Protein 5JIN (pdb70)

Structure (mmCIF, N/CA/C/O backbone):
data_5JIN
#
_entry.id   5JIN
#
_cell.length_a   56.434
_cell.length_b   78.684
_cell.length_c   72.769
_cell.angle_alpha   90.00
_cell.angle_beta   90.69
_cell.angle_gamma   90.00
#
_symmetry.space_group_name_H-M   'P 1 21 1'
#
loop_
_entity.id
_entity.type
_entity.pdbx_description
1 polymer 'Histone-lysine N-methyltransferase EHMT2'
2 polymer 'Histone H3.1 peptide with K9M mutation'
3 non-polymer 'ZINC ION'
4 non-polymer S-ADENOSYLMETHIONINE
5 water water
#
loop_
_atom_site.group_PDB
_atom_site.id
_atom_site.type_symbol
_atom_site.label_atom_id
_atom_site.label_alt_id
_atom_site.label_comp_id
_atom_site.label_asym_id
_atom_site.label_entity_id
_atom_site.label_seq_id
_atom_site.pdbx_PDB_ins_code
_atom_site.Cartn_x
_atom_site.Cartn_y
_atom_site.Cartn_z
_atom_site.occupancy
_atom_site.B_iso_or_equiv
_atom_site.auth_seq_id
_atom_site.auth_comp_id
_atom_site.auth_asym_id
_atom_site.auth_atom_id
_atom_site.pdbx_PDB_model_num
ATOM 1 N N . ILE A 1 1 ? 112.274 -21.896 59.923 1.00 73.72 916 ILE A N 1
ATOM 2 C CA . ILE A 1 1 ? 110.806 -21.589 59.892 1.00 73.36 916 ILE A CA 1
ATOM 3 C C . ILE A 1 1 ? 110.406 -21.085 61.287 1.00 71.62 916 ILE A C 1
ATOM 4 O O . ILE A 1 1 ? 110.454 -21.828 62.254 1.00 65.50 916 ILE A O 1
ATOM 9 N N . ARG A 1 2 ? 109.972 -19.838 61.385 1.00 76.19 917 ARG A N 1
ATOM 10 C CA . ARG A 1 2 ? 109.546 -19.268 62.674 1.00 76.96 917 ARG A CA 1
ATOM 11 C C . ARG A 1 2 ? 108.155 -19.882 63.019 1.00 61.84 917 ARG A C 1
ATOM 12 O O . ARG A 1 2 ? 107.273 -19.970 62.138 1.00 57.43 917 ARG A O 1
ATOM 20 N N . THR A 1 3 ? 107.960 -20.319 64.265 1.00 56.73 918 THR A N 1
ATOM 21 C CA . THR A 1 3 ? 106.627 -20.855 64.697 1.00 58.54 918 THR A CA 1
ATOM 22 C C . THR A 1 3 ? 105.606 -19.667 64.863 1.00 50.33 918 THR A C 1
ATOM 23 O O . THR A 1 3 ? 106.005 -18.539 65.179 1.00 44.43 918 THR A O 1
ATOM 27 N N . GLU A 1 4 ? 104.323 -19.917 64.597 1.00 45.56 919 GLU A N 1
ATOM 28 C CA . GLU A 1 4 ? 103.231 -19.057 65.084 1.00 42.76 919 GLU A CA 1
ATOM 29 C C . GLU A 1 4 ? 102.980 -19.295 66.558 1.00 42.83 919 GLU A C 1
ATOM 30 O O . GLU A 1 4 ? 102.732 -20.412 67.013 1.00 42.88 919 GLU A O 1
ATOM 36 N N . LYS A 1 5 ? 103.071 -18.217 67.310 1.00 39.28 920 LYS A N 1
ATOM 37 C CA . LYS A 1 5 ? 102.889 -18.240 68.762 1.00 41.88 920 LYS A CA 1
ATOM 38 C C . LYS A 1 5 ? 101.655 -17.476 69.152 1.00 36.06 920 LYS A C 1
ATOM 39 O O . LYS A 1 5 ? 101.326 -16.491 68.508 1.00 32.75 920 LYS A O 1
ATOM 45 N N . ILE A 1 6 ? 100.927 -17.999 70.125 1.00 32.17 921 ILE A N 1
ATOM 46 C CA . ILE A 1 6 ? 99.837 -17.296 70.747 1.00 34.33 921 ILE A CA 1
ATOM 47 C C . ILE A 1 6 ? 100.441 -16.386 71.821 1.00 38.53 921 ILE A C 1
ATOM 48 O O . ILE A 1 6 ? 100.877 -16.843 72.872 1.00 37.72 921 ILE A O 1
ATOM 53 N N . ILE A 1 7 ? 100.375 -15.089 71.582 1.00 34.27 922 ILE A N 1
ATOM 54 C CA . ILE A 1 7 ? 101.025 -14.143 72.482 1.00 36.84 922 ILE A CA 1
ATOM 55 C C . ILE A 1 7 ? 100.050 -13.386 73.382 1.00 40.17 922 ILE A C 1
ATOM 56 O O . ILE A 1 7 ? 100.460 -12.802 74.343 1.00 39.05 922 ILE A O 1
ATOM 61 N N . CYS A 1 8 ? 98.755 -13.498 73.156 1.00 37.27 923 CYS A N 1
ATOM 62 C CA . CYS A 1 8 ? 97.810 -13.052 74.155 1.00 37.57 923 CYS A CA 1
ATOM 63 C C . CYS A 1 8 ? 96.554 -13.838 73.993 1.00 33.26 923 CYS A C 1
ATOM 64 O O . CYS A 1 8 ? 96.067 -13.942 72.855 1.00 34.86 923 CYS A O 1
ATOM 67 N N . ARG A 1 9 ? 96.045 -14.418 75.099 1.00 32.93 924 ARG A N 1
ATOM 68 C CA . ARG A 1 9 ? 94.784 -15.181 75.081 1.00 38.30 924 ARG A CA 1
ATOM 69 C C . ARG A 1 9 ? 93.576 -14.331 74.764 1.00 37.46 924 ARG A C 1
ATOM 70 O O . ARG A 1 9 ? 92.579 -14.817 74.233 1.00 32.30 924 ARG A O 1
ATOM 78 N N . ASP A 1 10 ? 93.602 -13.070 75.207 1.00 29.36 925 ASP A N 1
ATOM 79 C CA . ASP A 1 10 ? 92.462 -12.191 75.030 1.00 30.15 925 ASP A CA 1
ATOM 80 C C . ASP A 1 10 ? 92.930 -10.729 75.183 1.00 30.59 925 ASP A C 1
ATOM 81 O O . ASP A 1 10 ? 93.101 -10.247 76.309 1.00 27.00 925 ASP A O 1
ATOM 86 N N . VAL A 1 11 ? 93.058 -10.058 74.059 1.00 27.71 926 VAL A N 1
ATOM 87 C CA . VAL A 1 11 ? 93.473 -8.637 74.111 1.00 32.35 926 VAL A CA 1
ATOM 88 C C . VAL A 1 11 ? 92.414 -7.795 74.797 1.00 29.66 926 VAL A C 1
ATOM 89 O O . VAL A 1 11 ? 92.746 -6.733 75.295 1.00 31.70 926 VAL A O 1
ATOM 93 N N . ALA A 1 12 ? 91.144 -8.257 74.855 1.00 29.25 927 ALA A N 1
ATOM 94 C CA . ALA A 1 12 ? 90.079 -7.484 75.513 1.00 30.11 927 ALA A CA 1
ATOM 95 C C . ALA A 1 12 ? 89.981 -7.695 77.026 1.00 31.42 927 ALA A C 1
ATOM 96 O O . ALA A 1 12 ? 89.091 -7.122 77.657 1.00 27.43 927 ALA A O 1
ATOM 98 N N . ARG A 1 13 ? 90.849 -8.559 77.589 1.00 29.28 928 ARG A N 1
ATOM 99 C CA . ARG A 1 13 ? 90.853 -8.842 79.033 1.00 34.03 928 ARG A CA 1
ATOM 100 C C . ARG A 1 13 ? 89.451 -9.170 79.600 1.00 32.30 928 ARG A C 1
ATOM 101 O O . ARG A 1 13 ? 89.136 -8.798 80.702 1.00 32.48 928 ARG A O 1
ATOM 109 N N . GLY A 1 14 ? 88.627 -9.904 78.860 1.00 30.58 929 GLY A N 1
ATOM 110 C CA . GLY A 1 14 ? 87.300 -10.337 79.335 1.00 28.33 929 GLY A CA 1
ATOM 111 C C . GLY A 1 14 ? 86.187 -9.346 79.124 1.00 28.21 929 GLY A C 1
ATOM 112 O O . GLY A 1 14 ? 85.075 -9.562 79.547 1.00 30.06 929 GLY A O 1
ATOM 113 N N . TYR A 1 15 ? 86.456 -8.223 78.513 1.00 27.06 930 TYR A N 1
ATOM 114 C CA . TYR A 1 15 ? 85.452 -7.219 78.370 1.00 29.69 930 TYR A CA 1
ATOM 115 C C . TYR A 1 15 ? 84.509 -7.486 77.179 1.00 34.88 930 TYR A C 1
ATOM 116 O O . TYR A 1 15 ? 83.502 -6.830 77.088 1.00 33.77 930 TYR A O 1
ATOM 125 N N . GLU A 1 16 ? 84.873 -8.287 76.214 1.00 32.98 931 GLU A N 1
ATOM 126 C CA . GLU A 1 16 ? 83.923 -8.573 75.092 1.00 30.43 931 GLU A CA 1
ATOM 127 C C . GLU A 1 16 ? 83.190 -9.884 75.388 1.00 40.08 931 GLU A C 1
ATOM 128 O O . GLU A 1 16 ? 83.475 -10.557 76.392 1.00 30.20 931 GLU A O 1
ATOM 134 N N . ASN A 1 17 ? 82.189 -10.200 74.563 1.00 37.72 932 ASN A N 1
ATOM 135 C CA . ASN A 1 17 ? 81.383 -11.414 74.742 1.00 36.48 932 ASN A CA 1
ATOM 136 C C . ASN A 1 17 ? 82.209 -12.624 74.511 1.00 39.11 932 ASN A C 1
ATOM 137 O O . ASN A 1 17 ? 81.882 -13.658 75.009 1.00 44.62 932 ASN A O 1
ATOM 142 N N . VAL A 1 18 ? 83.240 -12.486 73.698 1.00 32.37 933 VAL A N 1
ATOM 143 C CA . VAL A 1 18 ? 84.106 -13.550 73.320 1.00 38.41 933 VAL A CA 1
ATOM 144 C C . VAL A 1 18 ? 85.547 -13.118 73.512 1.00 37.88 933 VAL A C 1
ATOM 145 O O . VAL A 1 18 ? 85.829 -11.911 73.436 1.00 30.98 933 VAL A O 1
ATOM 149 N N . PRO A 1 19 ? 86.474 -14.073 73.646 1.00 37.37 934 PRO A N 1
ATOM 150 C CA . PRO A 1 19 ? 87.888 -13.698 73.680 1.00 36.08 934 PRO A CA 1
ATOM 151 C C . PRO A 1 19 ? 88.431 -13.327 72.303 1.00 37.41 934 PRO A C 1
ATOM 152 O O . PRO A 1 19 ? 87.949 -13.816 71.274 1.00 32.98 934 PRO A O 1
ATOM 156 N N . ILE A 1 20 ? 89.399 -12.419 72.282 1.00 31.03 935 ILE A N 1
ATOM 157 C CA . ILE A 1 20 ? 90.086 -12.027 71.073 1.00 32.85 935 ILE A CA 1
ATOM 158 C C . ILE A 1 20 ? 91.577 -12.289 71.199 1.00 30.77 935 ILE A C 1
ATOM 159 O O . ILE A 1 20 ? 92.328 -11.421 71.658 1.00 31.17 935 ILE A O 1
ATOM 164 N N . PRO A 1 21 ? 92.044 -13.506 70.799 1.00 28.98 936 PRO A N 1
ATOM 165 C CA . PRO A 1 21 ? 93.456 -13.804 70.861 1.00 27.46 936 PRO A CA 1
ATOM 166 C C . PRO A 1 21 ? 94.307 -13.086 69.852 1.00 29.14 936 PRO A C 1
ATOM 167 O O . PRO A 1 21 ? 93.803 -12.594 68.799 1.00 32.95 936 PRO A O 1
ATOM 171 N N . CYS A 1 22 ? 95.598 -12.975 70.179 1.00 29.66 937 CYS A N 1
ATOM 172 C CA . CYS A 1 22 ? 96.618 -12.379 69.353 1.00 28.61 937 CYS A CA 1
ATOM 173 C C . CYS A 1 22 ? 97.689 -13.460 69.035 1.00 32.45 937 CYS A C 1
ATOM 174 O O . CYS A 1 22 ? 98.202 -14.124 69.957 1.00 30.86 937 CYS A O 1
ATOM 177 N N . VAL A 1 23 ? 98.035 -13.608 67.756 1.00 30.25 938 VAL A N 1
ATOM 178 C CA . VAL A 1 23 ? 99.130 -14.481 67.335 1.00 32.05 938 VAL A CA 1
ATOM 179 C C . VAL A 1 23 ? 100.104 -13.723 66.481 1.00 32.18 938 VAL A C 1
ATOM 180 O O . VAL A 1 23 ? 99.771 -12.692 65.857 1.00 33.02 938 VAL A O 1
ATOM 184 N N . ASN A 1 24 ? 101.318 -14.262 66.394 1.00 30.14 939 ASN A N 1
ATOM 185 C CA . ASN A 1 24 ? 102.353 -13.725 65.562 1.00 30.43 939 ASN A CA 1
ATOM 186 C C . ASN A 1 24 ? 103.250 -14.879 65.037 1.00 32.42 939 ASN A C 1
ATOM 187 O O . ASN A 1 24 ? 103.939 -15.512 65.801 1.00 30.82 939 ASN A O 1
ATOM 192 N N . GLY A 1 25 ? 103.181 -15.109 63.739 1.00 38.60 940 GLY A N 1
ATOM 193 C CA . GLY A 1 25 ? 104.020 -16.097 63.051 1.00 40.74 940 GLY A CA 1
ATOM 194 C C . GLY A 1 25 ? 105.011 -15.423 62.117 1.00 43.34 940 GLY A C 1
ATOM 195 O O . GLY A 1 25 ? 105.586 -16.082 61.303 1.00 41.78 940 GLY A O 1
ATOM 196 N N . VAL A 1 26 ? 105.232 -14.101 62.244 1.00 41.03 941 VAL A N 1
ATOM 197 C CA . VAL A 1 26 ? 105.951 -13.312 61.220 1.00 39.20 941 VAL A CA 1
ATOM 198 C C . VAL A 1 26 ? 107.226 -12.721 61.801 1.00 43.81 941 VAL A C 1
ATOM 199 O O . VAL A 1 26 ? 108.233 -12.720 61.125 1.00 43.10 941 VAL A O 1
ATOM 203 N N . ASP A 1 27 ? 107.177 -12.194 63.024 1.00 43.54 942 ASP A N 1
ATOM 204 C CA . ASP A 1 27 ? 108.380 -11.547 63.607 1.00 46.44 942 ASP A CA 1
ATOM 205 C C . ASP A 1 27 ? 108.355 -11.667 65.097 1.00 43.06 942 ASP A C 1
ATOM 206 O O . ASP A 1 27 ? 107.529 -12.399 65.635 1.00 37.10 942 ASP A O 1
ATOM 211 N N . GLY A 1 28 ? 109.232 -10.926 65.778 1.00 42.11 943 GLY A N 1
ATOM 212 C CA . GLY A 1 28 ? 109.388 -11.033 67.216 1.00 40.36 943 GLY A CA 1
ATOM 213 C C . GLY A 1 28 ? 108.598 -10.013 68.027 1.00 45.20 943 GLY A C 1
ATOM 214 O O . GLY A 1 28 ? 108.802 -9.916 69.225 1.00 42.34 943 GLY A O 1
ATOM 215 N N . GLU A 1 29 ? 107.672 -9.278 67.401 1.00 44.75 944 GLU A N 1
ATOM 216 C CA . GLU A 1 29 ? 106.941 -8.176 68.095 1.00 44.91 944 GLU A CA 1
ATOM 217 C C . GLU A 1 29 ? 105.962 -8.788 69.063 1.00 47.33 944 GLU A C 1
ATOM 218 O O . GLU A 1 29 ? 105.191 -9.654 68.631 1.00 45.58 944 GLU A O 1
ATOM 224 N N . PRO A 1 30 ? 106.027 -8.430 70.390 1.00 41.92 945 PRO A N 1
ATOM 225 C CA . PRO A 1 30 ? 105.151 -9.015 71.367 1.00 39.76 945 PRO A CA 1
ATOM 226 C C . PRO A 1 30 ? 103.771 -8.286 71.290 1.00 38.17 945 PRO A C 1
ATOM 227 O O . PRO A 1 30 ? 103.568 -7.396 70.426 1.00 39.66 945 PRO A O 1
ATOM 231 N N . CYS A 1 31 ? 102.845 -8.752 72.104 1.00 40.18 946 CYS A N 1
ATOM 232 C CA . CYS A 1 31 ? 101.467 -8.348 72.031 1.00 40.29 946 CYS A CA 1
ATOM 233 C C . CYS A 1 31 ? 101.444 -6.866 72.246 1.00 42.13 946 CYS A C 1
ATOM 234 O O . CYS A 1 31 ? 102.007 -6.410 73.220 1.00 44.87 946 CYS A O 1
ATOM 237 N N . PRO A 1 32 ? 100.813 -6.104 71.351 1.00 39.68 947 PRO A N 1
ATOM 238 C CA . PRO A 1 32 ? 100.861 -4.649 71.506 1.00 45.23 947 PRO A CA 1
ATOM 239 C C . PRO A 1 32 ? 100.207 -4.241 72.815 1.00 46.42 947 PRO A C 1
ATOM 240 O O . PRO A 1 32 ? 99.159 -4.706 73.096 1.00 49.61 947 PRO A O 1
ATOM 244 N N . GLU A 1 33 ? 100.874 -3.426 73.619 1.00 42.46 948 GLU A N 1
ATOM 245 C CA . GLU A 1 33 ? 100.386 -2.995 74.919 1.00 49.13 948 GLU A CA 1
ATOM 246 C C . GLU A 1 33 ? 100.532 -1.472 75.127 1.00 46.29 948 GLU A C 1
ATOM 247 O O . GLU A 1 33 ? 100.463 -1.007 76.235 1.00 48.01 948 GLU A O 1
ATOM 253 N N . ASP A 1 34 ? 100.721 -0.692 74.071 1.00 43.15 949 ASP A N 1
ATOM 254 C CA . ASP A 1 34 ? 100.870 0.758 74.221 1.00 46.77 949 ASP A CA 1
A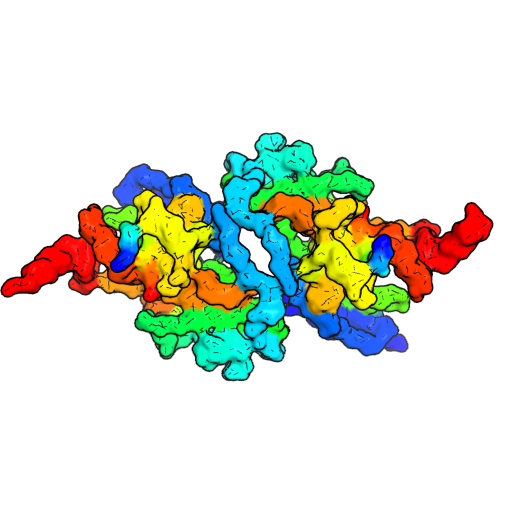TOM 255 C C . ASP A 1 34 ? 99.510 1.505 74.102 1.00 42.16 949 ASP A C 1
ATOM 256 O O . ASP A 1 34 ? 99.410 2.563 73.465 1.00 42.02 949 ASP A O 1
ATOM 261 N N . TYR A 1 35 ? 98.455 0.949 74.684 1.00 35.40 950 TYR A N 1
ATOM 262 C CA . TYR A 1 35 ? 97.104 1.557 74.604 1.00 39.15 950 TYR A CA 1
ATOM 263 C C . TYR A 1 35 ? 96.282 0.847 75.626 1.00 38.60 950 TYR A C 1
ATOM 264 O O . TYR A 1 35 ? 96.661 -0.231 76.051 1.00 33.60 950 TYR A O 1
ATOM 273 N N . LYS A 1 36 ? 95.161 1.453 76.041 1.00 37.89 951 LYS A N 1
ATOM 274 C CA . LYS A 1 36 ? 94.294 0.849 76.992 1.00 37.19 951 LYS A CA 1
ATOM 275 C C . LYS A 1 36 ? 93.112 0.267 76.229 1.00 36.58 951 LYS A C 1
ATOM 276 O O . LYS A 1 36 ? 92.414 0.998 75.536 1.00 31.11 951 LYS A O 1
ATOM 282 N N . TYR A 1 37 ? 92.879 -1.038 76.354 1.00 32.49 952 TYR A N 1
ATOM 283 C CA . TYR A 1 37 ? 91.683 -1.647 75.737 1.00 29.00 952 TYR A CA 1
ATOM 284 C C . TYR A 1 37 ? 90.457 -1.245 76.476 1.00 30.77 952 TYR A C 1
ATOM 285 O O . TYR A 1 37 ? 90.359 -1.446 77.674 1.00 33.92 952 TYR A O 1
ATOM 294 N N . ILE A 1 38 ? 89.478 -0.700 75.778 1.00 29.64 953 ILE A N 1
ATOM 295 C CA . ILE A 1 38 ? 88.180 -0.365 76.361 1.00 28.86 953 ILE A CA 1
ATOM 296 C C . ILE A 1 38 ? 87.106 -0.918 75.434 1.00 32.45 953 ILE A C 1
ATOM 297 O O . ILE A 1 38 ? 87.238 -0.853 74.183 1.00 27.13 953 ILE A O 1
ATOM 302 N N . SER A 1 39 ? 85.984 -1.327 75.971 1.00 30.04 954 SER A N 1
ATOM 303 C CA . SER A 1 39 ? 84.948 -1.874 75.072 1.00 38.26 954 SER A CA 1
ATOM 304 C C . SER A 1 39 ? 83.891 -0.879 74.652 1.00 36.17 954 SER A C 1
ATOM 305 O O . SER A 1 39 ? 83.076 -1.202 73.792 1.00 31.84 954 SER A O 1
ATOM 308 N N . GLU A 1 40 ? 83.869 0.286 75.307 1.00 31.61 955 GLU A N 1
ATOM 309 C CA . GLU A 1 40 ? 82.892 1.386 74.972 1.00 35.84 955 GLU A CA 1
ATOM 310 C C . GLU A 1 40 ? 83.632 2.709 74.958 1.00 33.85 955 GLU A C 1
ATOM 311 O O . GLU A 1 40 ? 84.600 2.855 75.683 1.00 30.81 955 GLU A O 1
ATOM 317 N N . ASN A 1 41 ? 83.180 3.671 74.159 1.00 30.66 956 ASN A N 1
ATOM 318 C CA . ASN A 1 41 ? 83.876 4.942 74.050 1.00 33.47 956 ASN A CA 1
ATOM 319 C C . ASN A 1 41 ? 84.119 5.562 75.423 1.00 30.19 956 ASN A C 1
ATOM 320 O O . ASN A 1 41 ? 83.258 5.491 76.317 1.00 33.16 956 ASN A O 1
ATOM 325 N N . CYS A 1 42 ? 85.216 6.289 75.534 1.00 31.93 957 CYS A N 1
ATOM 326 C CA . CYS A 1 42 ? 85.523 7.002 76.755 1.00 31.85 957 CYS A CA 1
ATOM 327 C C . CYS A 1 42 ? 85.653 8.481 76.448 1.00 31.58 957 CYS A C 1
ATOM 328 O O . CYS A 1 42 ? 85.667 8.857 75.301 1.00 31.95 957 CYS A O 1
ATOM 331 N N . GLU A 1 43 ? 85.744 9.306 77.492 1.00 30.10 958 GLU A N 1
ATOM 332 C CA . GLU A 1 43 ? 85.924 10.751 77.365 1.00 34.79 958 GLU A CA 1
ATOM 333 C C . GLU A 1 43 ? 87.091 11.129 78.218 1.00 32.08 958 GLU A C 1
ATOM 334 O O . GLU A 1 43 ? 87.283 10.562 79.271 1.00 30.04 958 GLU A O 1
ATOM 340 N N . THR A 1 44 ? 87.824 12.140 77.784 1.00 34.04 959 THR A N 1
ATOM 341 C CA . THR A 1 44 ? 88.873 12.749 78.564 1.00 37.68 959 THR A CA 1
ATOM 342 C C . THR A 1 44 ? 88.644 14.258 78.748 1.00 43.57 959 THR A C 1
ATOM 343 O O . THR A 1 44 ? 89.503 14.918 79.248 1.00 40.38 959 THR A O 1
ATOM 347 N N . SER A 1 45 ? 87.546 14.802 78.328 1.00 39.96 960 SER A N 1
ATOM 348 C CA . SER A 1 45 ? 87.168 16.150 78.718 1.00 43.11 960 SER A CA 1
ATOM 349 C C . SER A 1 45 ? 85.675 16.135 78.510 1.00 36.68 960 SER A C 1
ATOM 350 O O . SER A 1 45 ? 85.155 15.262 77.858 1.00 36.82 960 SER A O 1
ATOM 353 N N . THR A 1 46 ? 84.995 17.135 78.988 1.00 37.95 961 THR A N 1
ATOM 354 C CA . THR A 1 46 ? 83.558 17.089 79.037 1.00 40.95 961 THR A CA 1
ATOM 355 C C . THR A 1 46 ? 83.009 17.247 77.600 1.00 39.82 961 THR A C 1
ATOM 356 O O . THR A 1 46 ? 83.312 18.209 76.913 1.00 41.47 961 THR A O 1
ATOM 360 N N . MET A 1 47 ? 82.234 16.281 77.172 1.00 36.49 962 MET A N 1
ATOM 361 C CA . MET A 1 47 ? 81.545 16.280 75.879 1.00 36.04 962 MET A CA 1
ATOM 362 C C . MET A 1 47 ? 80.067 16.698 76.005 1.00 34.90 962 MET A C 1
ATOM 363 O O . MET A 1 47 ? 79.421 17.007 75.009 1.00 32.85 962 MET A O 1
ATOM 368 N N . ASN A 1 48 ? 79.519 16.746 77.210 1.00 30.45 963 ASN A N 1
ATOM 369 C CA . ASN A 1 48 ? 78.112 17.127 77.401 1.00 33.80 963 ASN A CA 1
ATOM 370 C C . ASN A 1 48 ? 77.198 16.460 76.388 1.00 36.20 963 ASN A C 1
ATOM 371 O O . ASN A 1 48 ? 76.344 17.097 75.745 1.00 32.70 963 ASN A O 1
ATOM 376 N N . ILE A 1 49 ? 77.334 15.152 76.268 1.00 31.09 964 ILE A N 1
ATOM 377 C CA . ILE A 1 49 ? 76.407 14.387 75.425 1.00 29.40 964 ILE A CA 1
ATOM 378 C C . ILE A 1 49 ? 75.013 14.461 76.008 1.00 28.48 964 ILE A C 1
ATOM 379 O O . ILE A 1 49 ? 74.816 14.333 77.210 1.00 30.57 964 ILE A O 1
ATOM 384 N N . ASP A 1 50 ? 74.022 14.585 75.159 1.00 29.13 965 ASP A N 1
ATOM 385 C CA . ASP A 1 50 ? 72.624 14.664 75.620 1.00 32.24 965 ASP A CA 1
ATOM 386 C C . ASP A 1 50 ? 72.087 13.286 76.028 1.00 32.88 965 ASP A C 1
ATOM 387 O O . ASP A 1 50 ? 71.810 12.502 75.183 1.00 31.82 965 ASP A O 1
ATOM 392 N N . ARG A 1 51 ? 71.942 13.051 77.318 1.00 31.14 966 ARG A N 1
ATOM 393 C CA . ARG A 1 51 ? 71.487 11.796 77.868 1.00 31.44 966 ARG A CA 1
ATOM 394 C C . ARG A 1 51 ? 70.092 11.912 78.528 1.00 34.01 966 ARG A C 1
ATOM 395 O O . ARG A 1 51 ? 69.667 11.031 79.277 1.00 40.63 966 ARG A O 1
ATOM 403 N N . ASN A 1 52 ? 69.356 12.997 78.261 1.00 30.76 967 ASN A N 1
ATOM 404 C CA . ASN A 1 52 ? 68.022 13.143 78.778 1.00 28.58 967 ASN A CA 1
ATOM 405 C C . ASN A 1 52 ? 67.091 12.130 78.154 1.00 29.77 967 ASN A C 1
ATOM 406 O O . ASN A 1 52 ? 66.814 12.163 76.962 1.00 29.85 967 ASN A O 1
ATOM 411 N N . ILE A 1 53 ? 66.598 11.227 79.005 1.00 30.26 968 ILE A N 1
ATOM 412 C CA . ILE A 1 53 ? 65.779 10.113 78.560 1.00 36.80 968 ILE A CA 1
ATOM 413 C C . ILE A 1 53 ? 64.498 10.603 77.873 1.00 35.01 968 ILE A C 1
ATOM 414 O O . ILE A 1 53 ? 63.970 9.929 76.993 1.00 33.55 968 ILE A O 1
ATOM 419 N N . THR A 1 54 ? 64.020 11.786 78.262 1.00 35.15 969 THR A N 1
ATOM 420 C CA . THR A 1 54 ? 62.773 12.316 77.697 1.00 38.40 969 THR A CA 1
ATOM 421 C C . THR A 1 54 ? 63.029 12.874 76.319 1.00 40.87 969 THR A C 1
ATOM 422 O O . THR A 1 54 ? 62.089 13.146 75.592 1.00 33.19 969 THR A O 1
ATOM 426 N N . HIS A 1 55 ? 64.289 13.047 75.951 1.00 34.88 970 HIS A N 1
ATOM 427 C CA . HIS A 1 55 ? 64.601 13.484 74.548 1.00 35.44 970 HIS A CA 1
ATOM 428 C C . HIS A 1 55 ? 64.654 12.341 73.560 1.00 37.46 970 HIS A C 1
ATOM 429 O O . HIS A 1 55 ? 64.725 12.583 72.387 1.00 38.23 970 HIS A O 1
ATOM 436 N N . LEU A 1 56 ? 64.588 11.098 74.007 1.00 30.25 971 LEU A N 1
ATOM 437 C CA . LEU A 1 56 ? 64.744 9.989 73.057 1.00 32.42 971 LEU A CA 1
ATOM 438 C C . LEU A 1 56 ? 63.483 9.837 72.206 1.00 36.51 971 LEU A C 1
ATOM 439 O O . LEU A 1 56 ? 62.400 9.784 72.739 1.00 38.33 971 LEU A O 1
ATOM 444 N N . GLN A 1 57 ? 63.608 9.744 70.894 1.00 37.08 972 GLN A N 1
ATOM 445 C CA . GLN A 1 57 ? 62.542 9.172 70.091 1.00 37.16 972 GLN A CA 1
ATOM 446 C C . GLN A 1 57 ? 62.538 7.681 70.405 1.00 37.05 972 GLN A C 1
ATOM 447 O O . GLN A 1 57 ? 63.595 7.059 70.561 1.00 34.71 972 GLN A O 1
ATOM 453 N N . HIS A 1 58 ? 61.351 7.084 70.471 1.00 36.42 973 HIS A N 1
ATOM 454 C CA . HIS A 1 58 ? 61.210 5.713 70.950 1.00 38.87 973 HIS A CA 1
ATOM 455 C C . HIS A 1 58 ? 59.964 5.090 70.386 1.00 43.05 973 HIS A C 1
ATOM 456 O O . HIS A 1 58 ? 59.085 5.808 69.864 1.00 45.89 973 HIS A O 1
ATOM 463 N N . CYS A 1 59 ? 59.896 3.775 70.432 1.00 43.90 974 CYS A N 1
ATOM 464 C CA . CYS A 1 59 ? 58.717 3.086 69.870 1.00 44.59 974 CYS A CA 1
ATOM 465 C C . CYS A 1 59 ? 57.703 2.610 70.949 1.00 42.12 974 CYS A C 1
ATOM 466 O O . CYS A 1 59 ? 57.988 2.552 72.171 1.00 37.53 974 CYS A O 1
ATOM 469 N N . THR A 1 60 ? 56.501 2.332 70.457 1.00 43.26 975 THR A N 1
ATOM 470 C CA . THR A 1 60 ? 55.384 1.905 71.269 1.00 46.52 975 THR A CA 1
ATOM 471 C C . THR A 1 60 ? 55.055 0.437 70.971 1.00 47.32 975 THR A C 1
ATOM 472 O O . THR A 1 60 ? 54.072 -0.086 71.441 1.00 53.24 975 THR A O 1
ATOM 476 N N . CYS A 1 61 ? 55.946 -0.236 70.259 1.00 48.65 976 CYS A N 1
ATOM 477 C CA . CYS A 1 61 ? 55.799 -1.648 69.968 1.00 55.05 976 CYS A CA 1
ATOM 478 C C . CYS A 1 61 ? 55.578 -2.480 71.235 1.00 58.87 976 CYS A C 1
ATOM 479 O O . CYS A 1 61 ? 56.314 -2.422 72.263 1.00 54.04 976 CYS A O 1
ATOM 482 N N . VAL A 1 62 ? 54.489 -3.220 71.117 1.00 66.31 977 VAL A N 1
ATOM 483 C CA . VAL A 1 62 ? 54.172 -4.329 71.995 1.00 66.45 977 VAL A CA 1
ATOM 484 C C . VAL A 1 62 ? 54.578 -5.649 71.316 1.00 65.02 977 VAL A C 1
ATOM 485 O O . VAL A 1 62 ? 54.402 -6.675 71.901 1.00 57.76 977 VAL A O 1
ATOM 489 N N . ASP A 1 63 ? 55.005 -5.587 70.052 1.00 68.63 978 ASP A N 1
ATOM 490 C CA . ASP A 1 63 ? 55.759 -6.615 69.255 1.00 73.79 978 ASP A CA 1
ATOM 491 C C . ASP A 1 63 ? 57.234 -6.877 69.627 1.00 59.83 978 ASP A C 1
ATOM 492 O O . ASP A 1 63 ? 57.693 -6.364 70.635 1.00 73.83 978 ASP A O 1
ATOM 497 N N . ASP A 1 64 ? 57.961 -7.638 68.768 1.00 48.44 979 ASP A N 1
ATOM 498 C CA . ASP A 1 64 ? 59.471 -7.776 68.730 1.00 50.34 979 ASP A CA 1
ATOM 499 C C . ASP A 1 64 ? 60.169 -6.697 67.811 1.00 44.01 979 ASP A C 1
ATOM 500 O O . ASP A 1 64 ? 61.328 -6.841 67.405 1.00 43.45 979 ASP A O 1
ATOM 505 N N . CYS A 1 65 ? 59.421 -5.631 67.501 1.00 39.59 980 CYS A N 1
ATOM 506 C CA . CYS A 1 65 ? 59.850 -4.546 66.633 1.00 47.70 980 CYS A CA 1
ATOM 507 C C . CYS A 1 65 ? 60.083 -4.964 65.162 1.00 52.14 980 CYS A C 1
ATOM 508 O O . CYS A 1 65 ? 60.868 -4.347 64.471 1.00 45.08 980 CYS A O 1
ATOM 511 N N . SER A 1 66 ? 59.392 -6.005 64.698 1.00 50.43 981 SER A N 1
ATOM 512 C CA . SER A 1 66 ? 59.501 -6.420 63.293 1.00 55.48 981 SER A CA 1
ATOM 513 C C . SER A 1 66 ? 58.409 -5.840 62.347 1.00 55.60 981 SER A C 1
ATOM 514 O O . SER A 1 66 ? 58.436 -6.135 61.158 1.00 47.74 981 SER A O 1
ATOM 517 N N . SER A 1 67 ? 57.473 -5.019 62.859 1.00 51.83 982 SER A N 1
ATOM 518 C CA . SER A 1 67 ? 56.429 -4.443 62.024 1.00 52.09 982 SER A CA 1
ATOM 519 C C . SER A 1 67 ? 56.835 -3.089 61.493 1.00 61.17 982 SER A C 1
ATOM 520 O O . SER A 1 67 ? 57.687 -2.407 62.072 1.00 56.91 982 SER A O 1
ATOM 523 N N . SER A 1 68 ? 56.217 -2.713 60.378 1.00 52.66 983 SER A N 1
ATOM 524 C CA . SER A 1 68 ? 56.471 -1.441 59.743 1.00 59.38 983 SER A CA 1
ATOM 525 C C . SER A 1 68 ? 56.028 -0.241 60.597 1.00 58.49 983 SER A C 1
ATOM 526 O O . SER A 1 68 ? 56.287 0.908 60.231 1.00 54.19 983 SER A O 1
ATOM 529 N N . ASN A 1 69 ? 55.366 -0.498 61.715 1.00 54.60 984 ASN A N 1
ATOM 530 C CA . ASN A 1 69 ? 54.982 0.582 62.623 1.00 62.07 984 ASN A CA 1
ATOM 531 C C . ASN A 1 69 ? 55.978 0.936 63.711 1.00 61.76 984 ASN A C 1
ATOM 532 O O . ASN A 1 69 ? 55.743 1.887 64.425 1.00 53.83 984 ASN A O 1
ATOM 537 N N . CYS A 1 70 ? 57.081 0.198 63.831 1.00 58.25 985 CYS A N 1
ATOM 538 C CA . CYS A 1 70 ? 58.129 0.556 64.794 1.00 50.36 985 CYS A CA 1
ATOM 539 C C . CYS A 1 70 ? 58.717 1.910 64.431 1.00 46.78 985 CYS A C 1
ATOM 540 O O . CYS A 1 70 ? 59.265 2.073 63.347 1.00 50.23 985 CYS A O 1
ATOM 543 N N . LEU A 1 71 ? 58.541 2.900 65.298 1.00 46.53 986 LEU A N 1
ATOM 544 C CA . LEU A 1 71 ? 59.040 4.261 65.004 1.00 47.94 986 LEU A CA 1
ATOM 545 C C . LEU A 1 71 ? 60.570 4.241 64.849 1.00 49.54 986 LEU A C 1
ATOM 546 O O . LEU A 1 71 ? 61.104 4.906 63.996 1.00 49.57 986 LEU A O 1
ATOM 551 N N . CYS A 1 72 ? 61.266 3.437 65.654 1.00 49.67 987 CYS A N 1
ATOM 552 C CA . CYS A 1 72 ? 62.731 3.419 65.624 1.00 45.78 987 CYS A CA 1
ATOM 553 C C . CYS A 1 72 ? 63.222 2.963 64.244 1.00 43.60 987 CYS A C 1
ATOM 554 O O . CYS A 1 72 ? 64.192 3.555 63.718 1.00 49.27 987 CYS A O 1
ATOM 557 N N . GLY A 1 73 ? 62.564 1.940 63.679 1.00 40.99 988 GLY A N 1
ATOM 558 C CA . GLY A 1 73 ? 62.716 1.534 62.282 1.00 47.43 988 GLY A CA 1
ATOM 559 C C . GLY A 1 73 ? 62.493 2.679 61.295 1.00 50.34 988 GLY A C 1
ATOM 560 O O . GLY A 1 73 ? 63.326 2.900 60.414 1.00 48.29 988 GLY A O 1
ATOM 561 N N . GLN A 1 74 ? 61.400 3.428 61.467 1.00 49.63 989 GLN A N 1
ATOM 562 C CA . GLN A 1 74 ? 61.024 4.519 60.540 1.00 50.84 989 GLN A CA 1
ATOM 563 C C . GLN A 1 74 ? 61.995 5.679 60.525 1.00 50.16 989 GLN A C 1
ATOM 564 O O . GLN A 1 74 ? 62.126 6.360 59.507 1.00 43.01 989 GLN A O 1
ATOM 570 N N . LEU A 1 75 ? 62.675 5.923 61.647 1.00 46.10 990 LEU A N 1
ATOM 571 C CA . LEU A 1 75 ? 63.718 6.943 61.682 1.00 44.01 990 LEU A CA 1
ATOM 572 C C . LEU A 1 75 ? 64.888 6.638 60.739 1.00 41.88 990 LEU A C 1
ATOM 573 O O . LEU A 1 75 ? 65.693 7.538 60.460 1.00 44.36 990 LEU A O 1
ATOM 578 N N . SER A 1 76 ? 64.996 5.387 60.257 1.00 47.66 991 SER A N 1
ATOM 579 C CA . SER A 1 76 ? 65.845 5.028 59.083 1.00 51.65 991 SER A CA 1
ATOM 580 C C . SER A 1 76 ? 65.047 4.487 57.884 1.00 58.07 991 SER A C 1
ATOM 581 O O . SER A 1 76 ? 65.490 3.566 57.178 1.00 62.19 991 SER A O 1
ATOM 584 N N . ILE A 1 77 ? 63.870 5.057 57.667 1.00 62.71 992 ILE A N 1
ATOM 585 C CA . ILE A 1 77 ? 62.846 4.557 56.702 1.00 66.26 992 ILE A CA 1
ATOM 586 C C . ILE A 1 77 ? 62.270 3.198 57.118 1.00 60.22 992 ILE A C 1
ATOM 587 O O . ILE A 1 77 ? 61.046 3.053 57.288 1.00 63.23 992 ILE A O 1
ATOM 592 N N . ARG A 1 78 ? 63.135 2.203 57.273 1.00 53.71 993 ARG A N 1
ATOM 593 C CA . ARG A 1 78 ? 62.719 0.912 57.844 1.00 51.25 993 ARG A CA 1
ATOM 594 C C . ARG A 1 78 ? 63.832 0.364 58.756 1.00 46.60 993 ARG A C 1
ATOM 595 O O . ARG A 1 78 ? 64.953 0.849 58.706 1.00 44.92 993 ARG A O 1
ATOM 603 N N . CYS A 1 79 ? 63.496 -0.642 59.556 1.00 48.42 994 CYS A N 1
ATOM 604 C CA . CYS A 1 79 ? 64.492 -1.428 60.277 1.00 48.59 994 CYS A CA 1
ATOM 605 C C . CYS A 1 79 ? 65.279 -2.198 59.225 1.00 51.28 994 CYS A C 1
ATOM 606 O O . CYS A 1 79 ? 64.733 -2.805 58.296 1.00 45.11 994 CYS A O 1
ATOM 609 N N . TRP A 1 80 ? 66.586 -2.105 59.341 1.00 41.91 995 TRP A N 1
ATOM 610 C CA . TRP A 1 80 ? 67.445 -2.652 58.360 1.00 44.08 995 TRP A CA 1
ATOM 611 C C . TRP A 1 80 ? 67.892 -4.022 58.710 1.00 48.18 995 TRP A C 1
ATOM 612 O O . TRP A 1 80 ? 68.658 -4.590 57.958 1.00 47.39 995 TRP A O 1
ATOM 623 N N . TYR A 1 81 ? 67.455 -4.551 59.858 1.00 43.59 996 TYR A N 1
ATOM 624 C CA . TYR A 1 81 ? 67.957 -5.835 60.300 1.00 42.92 996 TYR A CA 1
ATOM 625 C C . TYR A 1 81 ? 66.908 -6.889 59.972 1.00 47.36 996 TYR A C 1
ATOM 626 O O . TYR A 1 81 ? 65.738 -6.622 60.108 1.00 46.02 996 TYR A O 1
ATOM 635 N N . ASP A 1 82 ? 67.363 -8.047 59.528 1.00 45.41 997 ASP A N 1
ATOM 636 C CA . ASP A 1 82 ? 66.519 -9.213 59.278 1.00 50.36 997 ASP A CA 1
ATOM 637 C C . ASP A 1 82 ? 66.394 -9.975 60.584 1.00 54.27 997 ASP A C 1
ATOM 638 O O . ASP A 1 82 ? 66.960 -9.563 61.598 1.00 45.50 997 ASP A O 1
ATOM 643 N N . LYS A 1 83 ? 65.708 -11.113 60.545 1.00 48.41 998 LYS A N 1
ATOM 644 C CA . LYS A 1 83 ? 65.450 -11.914 61.749 1.00 52.10 998 LYS A CA 1
ATOM 645 C C . LYS A 1 83 ? 66.692 -12.475 62.472 1.00 45.11 998 LYS A C 1
ATOM 646 O O . LYS A 1 83 ? 66.597 -12.774 63.652 1.00 48.24 998 LYS A O 1
ATOM 652 N N . ASP A 1 84 ? 67.834 -12.569 61.782 1.00 46.42 999 ASP A N 1
ATOM 653 C CA . ASP A 1 84 ? 69.099 -13.028 62.365 1.00 49.41 999 ASP A CA 1
ATOM 654 C C . ASP A 1 84 ? 70.076 -11.895 62.740 1.00 45.23 999 ASP A C 1
ATOM 655 O O . ASP A 1 84 ? 71.242 -12.155 63.053 1.00 43.24 999 ASP A O 1
ATOM 660 N N . GLY A 1 85 ? 69.621 -10.655 62.653 1.00 46.88 1000 GLY A N 1
ATOM 661 C CA . GLY A 1 85 ? 70.446 -9.503 63.002 1.00 43.04 1000 GLY A CA 1
ATOM 662 C C . GLY A 1 85 ? 71.357 -9.009 61.906 1.00 43.08 1000 GLY A C 1
ATOM 663 O O . GLY A 1 85 ? 72.279 -8.292 62.192 1.00 41.71 1000 GLY A O 1
ATOM 664 N N . ARG A 1 86 ? 71.094 -9.380 60.637 1.00 39.77 1001 ARG A N 1
ATOM 665 C CA . ARG A 1 86 ? 71.961 -8.993 59.497 1.00 41.35 1001 ARG A CA 1
ATOM 666 C C . ARG A 1 86 ? 71.305 -7.907 58.668 1.00 46.67 1001 ARG A C 1
ATOM 667 O O . ARG A 1 86 ? 70.102 -7.852 58.586 1.00 45.07 1001 ARG A O 1
ATOM 675 N N . LEU A 1 87 ? 72.109 -7.010 58.124 1.00 40.67 1002 LEU A N 1
ATOM 676 C CA . LEU A 1 87 ? 71.578 -5.965 57.318 1.00 46.05 1002 LEU A CA 1
ATOM 677 C C . LEU A 1 87 ? 70.904 -6.630 56.117 1.00 50.57 1002 LEU A C 1
ATOM 678 O O . LEU A 1 87 ? 71.325 -7.703 55.671 1.00 44.42 1002 LEU A O 1
ATOM 683 N N . LEU A 1 88 ? 69.821 -6.025 55.651 1.00 48.76 1003 LEU A N 1
ATOM 684 C CA . LEU A 1 88 ? 69.080 -6.579 54.503 1.00 50.05 1003 LEU A CA 1
ATOM 685 C C . LEU A 1 88 ? 69.986 -6.531 53.286 1.00 50.73 1003 LEU A C 1
ATOM 686 O O . LEU A 1 88 ? 70.846 -5.650 53.184 1.00 47.25 1003 LEU A O 1
ATOM 691 N N . GLN A 1 89 ? 69.773 -7.464 52.364 1.00 58.27 1004 GLN A N 1
ATOM 692 C CA . GLN A 1 89 ? 70.356 -7.412 51.004 1.00 66.04 1004 GLN A CA 1
ATOM 693 C C . GLN A 1 89 ? 70.357 -6.019 50.337 1.00 58.60 1004 GLN A C 1
ATOM 694 O O . GLN A 1 89 ? 71.368 -5.584 49.785 1.00 60.28 1004 GLN A O 1
ATOM 700 N N . GLU A 1 90 ? 69.236 -5.321 50.467 1.00 55.35 1005 GLU A N 1
ATOM 701 C CA . GLU A 1 90 ? 69.000 -4.020 49.849 1.00 60.38 1005 GLU A CA 1
ATOM 702 C C . GLU A 1 90 ? 69.597 -2.836 50.583 1.00 60.58 1005 GLU A C 1
ATOM 703 O O . GLU A 1 90 ? 69.418 -1.683 50.156 1.00 54.02 1005 GLU A O 1
ATOM 709 N N . PHE A 1 91 ? 70.283 -3.086 51.689 1.00 54.60 1006 PHE A N 1
ATOM 710 C CA . PHE A 1 91 ? 70.883 -2.010 52.455 1.00 53.56 1006 PHE A CA 1
ATOM 711 C C . PHE A 1 91 ? 71.852 -1.243 51.592 1.00 45.76 1006 PHE A C 1
ATOM 712 O O . PHE A 1 91 ? 72.735 -1.823 50.963 1.00 55.70 1006 PHE A O 1
ATOM 720 N N . ASN A 1 92 ? 71.727 0.072 51.595 1.00 51.17 1007 ASN A N 1
ATOM 721 C CA . ASN A 1 92 ? 72.649 0.873 50.849 1.00 56.23 1007 ASN A CA 1
ATOM 722 C C . ASN A 1 92 ? 74.072 0.891 51.440 1.00 55.37 1007 ASN A C 1
ATOM 723 O O . ASN A 1 92 ? 74.353 1.652 52.372 1.00 56.86 1007 ASN A O 1
ATOM 728 N N . LYS A 1 93 ? 74.976 0.111 50.833 1.00 55.35 1008 LYS A N 1
ATOM 729 C CA . LYS A 1 93 ? 76.377 -0.023 51.279 1.00 53.00 1008 LYS A CA 1
ATOM 730 C C . LYS A 1 93 ? 77.308 1.085 50.787 1.00 57.84 1008 LYS A C 1
ATOM 731 O O . LYS A 1 93 ? 78.445 1.192 51.265 1.00 61.15 1008 LYS A O 1
ATOM 737 N N . ILE A 1 94 ? 76.826 1.925 49.871 1.00 62.84 1009 ILE A N 1
ATOM 738 C CA . ILE A 1 94 ? 77.601 3.019 49.288 1.00 67.79 1009 ILE A CA 1
ATOM 739 C C . ILE A 1 94 ? 77.456 4.267 50.168 1.00 63.93 1009 ILE A C 1
ATOM 740 O O . ILE A 1 94 ? 78.451 4.900 50.569 1.00 61.93 1009 ILE A O 1
ATOM 745 N N . GLU A 1 95 ? 76.200 4.631 50.436 1.00 71.80 1010 GLU A N 1
ATOM 746 C CA . GLU A 1 95 ? 75.861 5.718 51.369 1.00 69.01 1010 GLU A CA 1
ATOM 747 C C . GLU A 1 95 ? 74.860 5.194 52.407 1.00 61.27 1010 GLU A C 1
ATOM 748 O O . GLU A 1 95 ? 73.644 5.274 52.187 1.00 56.83 1010 GLU A O 1
ATOM 754 N N . PRO A 1 96 ? 75.382 4.590 53.508 1.00 50.64 1011 PRO A N 1
ATOM 755 C CA . PRO A 1 96 ? 74.487 3.977 54.466 1.00 50.15 1011 PRO A CA 1
ATOM 756 C C . PRO A 1 96 ? 73.627 5.015 55.201 1.00 43.52 1011 PRO A C 1
ATOM 757 O O . PRO A 1 96 ? 74.091 6.128 55.454 1.00 46.40 1011 PRO A O 1
ATOM 761 N N . PRO A 1 97 ? 72.385 4.655 55.531 1.00 44.48 1012 PRO A N 1
ATOM 762 C CA . PRO A 1 97 ? 71.582 5.524 56.381 1.00 46.79 1012 PRO A CA 1
ATOM 763 C C . PRO A 1 97 ? 72.044 5.443 57.871 1.00 47.69 1012 PRO A C 1
ATOM 764 O O . PRO A 1 97 ? 72.830 4.569 58.230 1.00 50.79 1012 PRO A O 1
ATOM 768 N N . LEU A 1 98 ? 71.617 6.423 58.665 1.00 47.12 1013 LEU A N 1
ATOM 769 C CA . LEU A 1 98 ? 71.783 6.417 60.097 1.00 42.64 1013 LEU A CA 1
ATOM 770 C C . LEU A 1 98 ? 70.816 5.395 60.636 1.00 43.89 1013 LEU A C 1
ATOM 771 O O . LEU A 1 98 ? 69.617 5.440 60.323 1.00 44.51 1013 LEU A O 1
ATOM 776 N N . ILE A 1 99 ? 71.321 4.500 61.480 1.00 37.29 1014 ILE A N 1
ATOM 777 C CA . ILE A 1 99 ? 70.503 3.494 62.164 1.00 34.35 1014 ILE A CA 1
ATOM 778 C C . ILE A 1 99 ? 70.164 3.972 63.587 1.00 37.21 1014 ILE A C 1
ATOM 779 O O . ILE A 1 99 ? 71.059 4.319 64.385 1.00 35.49 1014 ILE A O 1
ATOM 784 N N . PHE A 1 100 ? 68.867 3.958 63.894 1.00 36.63 1015 PHE A N 1
ATOM 785 C CA . PHE A 1 100 ? 68.339 4.150 65.248 1.00 36.56 1015 PHE A CA 1
ATOM 786 C C . PHE A 1 100 ? 67.885 2.823 65.856 1.00 36.52 1015 PHE A C 1
ATOM 787 O O . PHE A 1 100 ? 66.855 2.307 65.487 1.00 37.80 1015 PHE A O 1
ATOM 795 N N . GLU A 1 101 ? 68.675 2.286 66.792 1.00 33.77 1016 GLU A N 1
ATOM 796 C CA . GLU A 1 101 ? 68.272 1.104 67.523 1.00 33.11 1016 GLU A CA 1
ATOM 797 C C . GLU A 1 101 ? 67.308 1.508 68.663 1.00 33.81 1016 GLU A C 1
ATOM 798 O O . GLU A 1 101 ? 67.154 2.693 69.017 1.00 32.96 1016 GLU A O 1
ATOM 804 N N . CYS A 1 102 ? 66.617 0.508 69.179 1.00 34.68 1017 CYS A N 1
ATOM 805 C CA . CYS A 1 102 ? 65.694 0.668 70.336 1.00 34.67 1017 CYS A CA 1
ATOM 806 C C . CYS A 1 102 ? 66.548 1.003 71.593 1.00 35.92 1017 CYS A C 1
ATOM 807 O O . CYS A 1 102 ? 67.709 0.696 71.650 1.00 33.03 1017 CYS A O 1
ATOM 810 N N . ASN A 1 103 ? 65.918 1.635 72.570 1.00 35.32 1018 ASN A N 1
ATOM 811 C CA . ASN A 1 103 ? 66.620 2.198 73.718 1.00 32.67 1018 ASN A CA 1
ATOM 812 C C . ASN A 1 103 ? 65.751 2.017 74.955 1.00 37.95 1018 ASN A C 1
ATOM 813 O O . ASN A 1 103 ? 64.683 1.345 74.891 1.00 36.76 1018 ASN A O 1
ATOM 818 N N . GLN A 1 104 ? 66.206 2.588 76.074 1.00 38.28 1019 GLN A N 1
ATOM 819 C CA . GLN A 1 104 ? 65.532 2.412 77.358 1.00 38.55 1019 GLN A CA 1
ATOM 820 C C . GLN A 1 104 ? 64.142 3.042 77.403 1.00 37.90 1019 GLN A C 1
ATOM 821 O O . GLN A 1 104 ? 63.391 2.677 78.272 1.00 37.59 1019 GLN A O 1
ATOM 827 N N . ALA A 1 105 ? 63.811 3.968 76.494 1.00 35.20 1020 ALA A N 1
ATOM 828 C CA . ALA A 1 105 ? 62.487 4.585 76.439 1.00 36.58 1020 ALA A CA 1
ATOM 829 C C . ALA A 1 105 ? 61.425 3.813 75.617 1.00 43.95 1020 ALA A C 1
ATOM 830 O O . ALA A 1 105 ? 60.233 4.063 75.777 1.00 40.79 1020 ALA A O 1
ATOM 832 N N . CYS A 1 106 ? 61.865 2.887 74.780 1.00 39.28 1021 CYS A N 1
ATOM 833 C CA . CYS A 1 106 ? 60.992 2.014 74.023 1.00 42.88 1021 CYS A CA 1
ATOM 834 C C . CYS A 1 106 ? 60.212 1.067 74.937 1.00 41.93 1021 CYS A C 1
ATOM 835 O O . CYS A 1 106 ? 60.702 0.667 75.979 1.00 38.91 1021 CYS A O 1
ATOM 838 N N . SER A 1 107 ? 58.973 0.752 74.546 1.00 44.80 1022 SER A N 1
ATOM 839 C CA . SER A 1 107 ? 58.125 -0.188 75.297 1.00 40.97 1022 SER A CA 1
ATOM 840 C C . SER A 1 107 ? 58.546 -1.631 75.067 1.00 41.21 1022 SER A C 1
ATOM 841 O O . SER A 1 107 ? 58.158 -2.528 75.789 1.00 41.56 1022 SER A O 1
ATOM 844 N N . CYS A 1 108 ? 59.356 -1.883 74.056 1.00 44.49 1023 CYS A N 1
ATOM 845 C CA . CYS A 1 108 ? 59.693 -3.289 73.686 1.00 38.50 1023 CYS A CA 1
ATOM 846 C C . CYS A 1 108 ? 60.612 -3.966 74.644 1.00 38.46 1023 CYS A C 1
ATOM 847 O O . CYS A 1 108 ? 61.241 -3.327 75.472 1.00 42.18 1023 CYS A O 1
ATOM 850 N N . TRP A 1 109 ? 60.806 -5.249 74.450 1.00 38.50 1024 TRP A N 1
ATOM 851 C CA . TRP A 1 109 ? 61.751 -6.002 75.230 1.00 42.01 1024 TRP A CA 1
ATOM 852 C C . TRP A 1 109 ? 63.197 -5.843 74.774 1.00 42.72 1024 TRP A C 1
ATOM 853 O O . TRP A 1 109 ? 63.461 -5.570 73.603 1.00 41.73 1024 TRP A O 1
ATOM 864 N N . ARG A 1 110 ? 64.121 -6.096 75.695 1.00 45.75 1025 ARG A N 1
ATOM 865 C CA . ARG A 1 110 ? 65.575 -6.052 75.428 1.00 50.65 1025 ARG A CA 1
ATOM 866 C C . ARG A 1 110 ? 66.024 -6.973 74.293 1.00 51.39 1025 ARG A C 1
ATOM 867 O O . ARG A 1 110 ? 67.035 -6.696 73.652 1.00 54.97 1025 ARG A O 1
ATOM 875 N N . ASN A 1 111 ? 65.282 -8.026 74.007 1.00 53.05 1026 ASN A N 1
ATOM 876 C CA . ASN A 1 111 ? 65.643 -8.903 72.886 1.00 55.76 1026 ASN A CA 1
ATOM 877 C C . ASN A 1 111 ? 64.845 -8.592 71.599 1.00 49.76 1026 ASN A C 1
ATOM 878 O O . ASN A 1 111 ? 64.676 -9.467 70.757 1.00 50.60 1026 ASN A O 1
ATOM 883 N N . CYS A 1 112 ? 64.345 -7.366 71.433 1.00 42.41 1027 CYS A N 1
ATOM 884 C CA . CYS A 1 112 ? 63.672 -7.014 70.218 1.00 43.78 1027 CYS A CA 1
ATOM 885 C C . CYS A 1 112 ? 64.658 -7.109 69.037 1.00 43.57 1027 CYS A C 1
ATOM 886 O O . CYS A 1 112 ? 65.854 -7.241 69.235 1.00 39.06 1027 CYS A O 1
ATOM 889 N N . LYS A 1 113 ? 64.125 -7.073 67.821 1.00 40.99 1028 LYS A N 1
ATOM 890 C CA . LYS A 1 113 ? 64.950 -7.235 66.610 1.00 45.94 1028 LYS A CA 1
ATOM 891 C C . LYS A 1 113 ? 65.752 -6.001 66.233 1.00 40.84 1028 LYS A C 1
ATOM 892 O O . LYS A 1 113 ? 66.540 -6.046 65.294 1.00 36.35 1028 LYS A O 1
ATOM 898 N N . ASN A 1 114 ? 65.532 -4.885 66.918 1.00 40.30 1029 ASN A N 1
ATOM 899 C CA . ASN A 1 114 ? 66.246 -3.677 66.580 1.00 34.91 1029 ASN A CA 1
ATOM 900 C C . ASN A 1 114 ? 67.288 -3.283 67.622 1.00 35.84 1029 ASN A C 1
ATOM 901 O O . ASN A 1 114 ? 67.364 -2.105 67.970 1.00 40.78 1029 ASN A O 1
ATOM 906 N N . ARG A 1 115 ? 68.143 -4.237 68.002 1.00 35.16 1030 ARG A N 1
ATOM 907 C CA . ARG A 1 115 ? 69.193 -4.069 69.029 1.00 38.87 1030 ARG A CA 1
ATOM 908 C C . ARG A 1 115 ? 70.521 -4.814 68.771 1.00 37.74 1030 ARG A C 1
ATOM 909 O O . ARG A 1 115 ? 71.238 -5.206 69.684 1.00 43.25 1030 ARG A O 1
ATOM 917 N N . VAL A 1 116 ? 70.903 -4.899 67.524 1.00 32.50 1031 VAL A N 1
ATOM 918 C CA . VAL A 1 116 ? 72.058 -5.669 67.117 1.00 36.63 1031 VAL A CA 1
ATOM 919 C C . VAL A 1 116 ? 73.398 -5.122 67.635 1.00 34.80 1031 VAL A C 1
ATOM 920 O O . VAL A 1 116 ? 74.134 -5.842 68.276 1.00 36.00 1031 VAL A O 1
ATOM 924 N N . VAL A 1 117 ? 73.688 -3.857 67.366 1.00 32.44 1032 VAL A N 1
ATOM 925 C CA . VAL A 1 117 ? 74.975 -3.316 67.765 1.00 33.52 1032 VAL A CA 1
ATOM 926 C C . VAL A 1 117 ? 75.130 -3.301 69.279 1.00 34.88 1032 VAL A C 1
ATOM 927 O O . VAL A 1 117 ? 76.192 -3.555 69.785 1.00 31.57 1032 VAL A O 1
ATOM 931 N N . GLN A 1 118 ? 74.053 -3.020 69.995 1.00 34.38 1033 GLN A N 1
ATOM 932 C CA . GLN A 1 118 ? 74.140 -2.877 71.454 1.00 40.45 1033 GLN A CA 1
ATOM 933 C C . GLN A 1 118 ? 74.343 -4.224 72.113 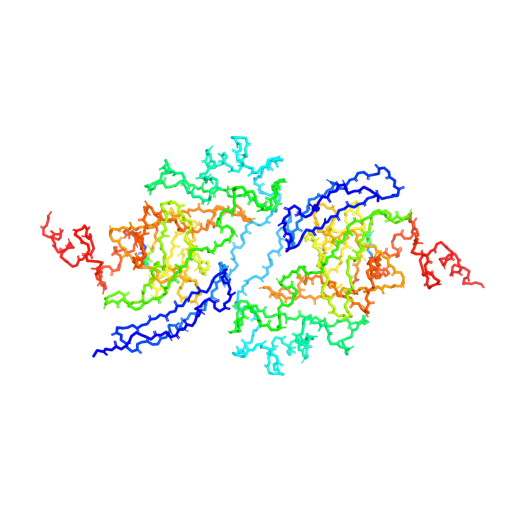1.00 40.87 1033 GLN A C 1
ATOM 934 O O . GLN A 1 118 ? 74.742 -4.261 73.241 1.00 41.78 1033 GLN A O 1
ATOM 940 N N . SER A 1 119 ? 74.138 -5.341 71.399 1.00 36.49 1034 SER A N 1
ATOM 941 C CA . SER A 1 119 ? 74.419 -6.656 71.916 1.00 35.73 1034 SER A CA 1
ATOM 942 C C . SER A 1 119 ? 75.886 -7.074 71.812 1.00 39.95 1034 SER A C 1
ATOM 943 O O . SER A 1 119 ? 76.245 -8.098 72.355 1.00 37.95 1034 SER A O 1
ATOM 946 N N . GLY A 1 120 ? 76.737 -6.285 71.144 1.00 35.31 1035 GLY A N 1
ATOM 947 C CA . GLY A 1 120 ? 78.188 -6.539 71.104 1.00 33.97 1035 GLY A CA 1
ATOM 948 C C . GLY A 1 120 ? 78.708 -7.567 70.115 1.00 30.64 1035 GLY A C 1
ATOM 949 O O . GLY A 1 120 ? 77.981 -8.038 69.274 1.00 30.98 1035 GLY A O 1
ATOM 950 N N . ILE A 1 121 ? 79.958 -7.978 70.277 1.00 29.11 1036 ILE A N 1
ATOM 951 C CA . ILE A 1 121 ? 80.667 -8.762 69.296 1.00 34.00 1036 ILE A CA 1
ATOM 952 C C . ILE A 1 121 ? 80.170 -10.202 69.399 1.00 34.84 1036 ILE A C 1
ATOM 953 O O . ILE A 1 121 ? 80.091 -10.731 70.498 1.00 38.36 1036 ILE A O 1
ATOM 958 N N . LYS A 1 122 ? 79.820 -10.804 68.278 1.00 35.38 1037 LYS A N 1
ATOM 959 C CA . LYS A 1 122 ? 79.473 -12.219 68.250 1.00 38.82 1037 LYS A CA 1
ATOM 960 C C . LYS A 1 122 ? 80.430 -13.041 67.437 1.00 39.95 1037 LYS A C 1
ATOM 961 O O . LYS A 1 122 ? 80.584 -14.210 67.698 1.00 37.77 1037 LYS A O 1
ATOM 967 N N . VAL A 1 123 ? 81.061 -12.460 66.427 1.00 36.17 1038 VAL A N 1
ATOM 968 C CA . VAL A 1 123 ? 81.901 -13.243 65.539 1.00 38.05 1038 VAL A CA 1
ATOM 969 C C . VAL A 1 123 ? 83.234 -13.469 66.205 1.00 35.15 1038 VAL A C 1
ATOM 970 O O . VAL A 1 123 ? 83.676 -12.677 67.036 1.00 31.57 1038 VAL A O 1
ATOM 974 N N . ARG A 1 124 ? 83.865 -14.572 65.869 1.00 34.66 1039 ARG A N 1
ATOM 975 C CA . ARG A 1 124 ? 85.207 -14.863 66.366 1.00 33.22 1039 ARG A CA 1
ATOM 976 C C . ARG A 1 124 ? 86.252 -14.220 65.500 1.00 34.38 1039 ARG A C 1
ATOM 977 O O . ARG A 1 124 ? 86.345 -14.457 64.270 1.00 37.38 1039 ARG A O 1
ATOM 985 N N . LEU A 1 125 ? 87.060 -13.409 66.150 1.00 29.05 1040 LEU A N 1
ATOM 986 C CA . LEU A 1 125 ? 88.146 -12.645 65.532 1.00 31.00 1040 LEU A CA 1
ATOM 987 C C . LEU A 1 125 ? 89.482 -12.984 66.114 1.00 27.80 1040 LEU A C 1
ATOM 988 O O . LEU A 1 125 ? 89.550 -13.465 67.263 1.00 29.90 1040 LEU A O 1
ATOM 993 N N . GLN A 1 126 ? 90.540 -12.562 65.406 1.00 27.89 1041 GLN A N 1
ATOM 994 C CA . GLN A 1 126 ? 91.860 -12.748 65.861 1.00 31.51 1041 GLN A CA 1
ATOM 995 C C . GLN A 1 126 ? 92.720 -11.588 65.432 1.00 27.35 1041 GLN A C 1
ATOM 996 O O . GLN A 1 126 ? 92.748 -11.159 64.293 1.00 32.06 1041 GLN A O 1
ATOM 1002 N N . LEU A 1 127 ? 93.492 -11.092 66.388 1.00 27.21 1042 LEU A N 1
ATOM 1003 C CA . LEU A 1 127 ? 94.512 -10.100 66.078 1.00 28.83 1042 LEU A CA 1
ATOM 1004 C C . LEU A 1 127 ? 95.773 -10.918 65.615 1.00 31.96 1042 LEU A C 1
ATOM 1005 O O . LEU A 1 127 ? 96.216 -11.838 66.335 1.00 30.54 1042 LEU A O 1
ATOM 1010 N N . TYR A 1 128 ? 96.378 -10.545 64.506 1.00 31.85 1043 TYR A N 1
ATOM 1011 C CA . TYR A 1 128 ? 97.560 -11.292 64.032 1.00 30.72 1043 TYR A CA 1
ATOM 1012 C C . TYR A 1 128 ? 98.570 -10.391 63.406 1.00 32.69 1043 TYR A C 1
ATOM 1013 O O . TYR A 1 128 ? 98.246 -9.260 62.968 1.00 32.02 1043 TYR A O 1
ATOM 1022 N N . ARG A 1 129 ? 99.792 -10.876 63.325 1.00 28.98 1044 ARG A N 1
ATOM 1023 C CA . ARG A 1 129 ? 100.815 -10.132 62.665 1.00 32.83 1044 ARG A CA 1
ATOM 1024 C C . ARG A 1 129 ? 100.826 -10.351 61.129 1.00 36.63 1044 ARG A C 1
ATOM 1025 O O . ARG A 1 129 ? 100.972 -11.485 60.639 1.00 38.51 1044 ARG A O 1
ATOM 1033 N N . THR A 1 130 ? 100.621 -9.278 60.380 1.00 34.27 1045 THR A N 1
ATOM 1034 C CA . THR A 1 130 ? 100.595 -9.348 58.914 1.00 35.60 1045 THR A CA 1
ATOM 1035 C C . THR A 1 130 ? 102.015 -9.244 58.384 1.00 37.63 1045 THR A C 1
ATOM 1036 O O . THR A 1 130 ? 102.950 -8.939 59.116 1.00 35.77 1045 THR A O 1
ATOM 1040 N N . ALA A 1 131 ? 102.172 -9.534 57.092 1.00 41.12 1046 ALA A N 1
ATOM 1041 C CA . ALA A 1 131 ? 103.475 -9.470 56.426 1.00 41.51 1046 ALA A CA 1
ATOM 1042 C C . ALA A 1 131 ? 104.017 -8.035 56.298 1.00 43.67 1046 ALA A C 1
ATOM 1043 O O . ALA A 1 131 ? 105.190 -7.772 56.541 1.00 42.60 1046 ALA A O 1
ATOM 1045 N N . LYS A 1 132 ? 103.136 -7.104 55.975 1.00 41.47 1047 LYS A N 1
ATOM 1046 C CA . LYS A 1 132 ? 103.528 -5.748 55.604 1.00 48.48 1047 LYS A CA 1
ATOM 1047 C C . LYS A 1 132 ? 102.719 -4.583 56.196 1.00 48.60 1047 LYS A C 1
ATOM 1048 O O . LYS A 1 132 ? 103.096 -3.413 56.001 1.00 42.14 1047 LYS A O 1
ATOM 1054 N N . MET A 1 133 ? 101.651 -4.870 56.936 1.00 40.55 1048 MET A N 1
ATOM 1055 C CA . MET A 1 133 ? 100.806 -3.813 57.465 1.00 46.00 1048 MET A CA 1
ATOM 1056 C C . MET A 1 133 ? 100.766 -3.867 59.005 1.00 42.60 1048 MET A C 1
ATOM 1057 O O . MET A 1 133 ? 99.757 -3.496 59.586 1.00 40.03 1048 MET A O 1
ATOM 1062 N N . GLY A 1 134 ? 101.840 -4.330 59.650 1.00 39.51 1049 GLY A N 1
ATOM 1063 C CA . GLY A 1 134 ? 101.855 -4.508 61.091 1.00 41.55 1049 GLY A CA 1
ATOM 1064 C C . GLY A 1 134 ? 100.771 -5.472 61.604 1.00 37.76 1049 GLY A C 1
ATOM 1065 O O . GLY A 1 134 ? 100.614 -6.570 61.068 1.00 37.73 1049 GLY A O 1
ATOM 1066 N N . TRP A 1 135 ? 100.023 -5.069 62.631 1.00 32.61 1050 TRP A N 1
ATOM 1067 C CA . TRP A 1 135 ? 98.964 -5.917 63.141 1.00 34.56 1050 TRP A CA 1
ATOM 1068 C C . TRP A 1 135 ? 97.749 -5.762 62.255 1.00 33.25 1050 TRP A C 1
ATOM 1069 O O . TRP A 1 135 ? 97.520 -4.679 61.675 1.00 32.59 1050 TRP A O 1
ATOM 1080 N N . GLY A 1 136 ? 96.938 -6.816 62.200 1.00 28.63 1051 GLY A N 1
ATOM 1081 C CA . GLY A 1 136 ? 95.667 -6.819 61.475 1.00 32.43 1051 GLY A CA 1
ATOM 1082 C C . GLY A 1 136 ? 94.690 -7.676 62.234 1.00 30.85 1051 GLY A C 1
ATOM 1083 O O . GLY A 1 136 ? 95.025 -8.286 63.209 1.00 26.99 1051 GLY A O 1
ATOM 1084 N N . VAL A 1 137 ? 93.463 -7.708 61.759 1.00 34.09 1052 VAL A N 1
ATOM 1085 C CA . VAL A 1 137 ? 92.444 -8.502 62.361 1.00 29.53 1052 VAL A CA 1
ATOM 1086 C C . VAL A 1 137 ? 91.888 -9.415 61.303 1.00 33.50 1052 VAL A C 1
ATOM 1087 O O . VAL A 1 137 ? 91.518 -8.970 60.209 1.00 29.85 1052 VAL A O 1
ATOM 1091 N N . ARG A 1 138 ? 91.683 -10.664 61.660 1.00 33.46 1053 ARG A N 1
ATOM 1092 C CA . ARG A 1 138 ? 91.012 -11.573 60.682 1.00 33.15 1053 ARG A CA 1
ATOM 1093 C C . ARG A 1 138 ? 89.939 -12.376 61.321 1.00 33.85 1053 ARG A C 1
ATOM 1094 O O . ARG A 1 138 ? 89.902 -12.508 62.551 1.00 32.84 1053 ARG A O 1
ATOM 1102 N N . ALA A 1 139 ? 89.120 -12.962 60.458 1.00 41.39 1054 ALA A N 1
ATOM 1103 C CA . ALA A 1 139 ? 88.026 -13.847 60.843 1.00 37.49 1054 ALA A CA 1
ATOM 1104 C C . ALA A 1 139 ? 88.521 -15.276 61.101 1.00 34.28 1054 ALA A C 1
ATOM 1105 O O . ALA A 1 139 ? 89.392 -15.751 60.400 1.00 39.69 1054 ALA A O 1
ATOM 1107 N N . LEU A 1 140 ? 88.005 -15.875 62.158 1.00 32.63 1055 LEU A N 1
ATOM 1108 C CA . LEU A 1 140 ? 88.255 -17.258 62.498 1.00 39.57 1055 LEU A CA 1
ATOM 1109 C C . LEU A 1 140 ? 87.078 -18.140 62.113 1.00 37.15 1055 LEU A C 1
ATOM 1110 O O . LEU A 1 140 ? 86.999 -19.272 62.560 1.00 34.14 1055 LEU A O 1
ATOM 1115 N N . GLN A 1 141 ? 86.136 -17.604 61.340 1.00 38.17 1056 GLN A N 1
ATOM 1116 C CA . GLN A 1 141 ? 84.897 -18.306 60.954 1.00 38.85 1056 GLN A CA 1
ATOM 1117 C C . GLN A 1 141 ? 84.368 -17.585 59.723 1.00 40.07 1056 GLN A C 1
ATOM 1118 O O . GLN A 1 141 ? 84.821 -16.481 59.404 1.00 30.26 1056 GLN A O 1
ATOM 1124 N N . THR A 1 142 ? 83.429 -18.190 59.006 1.00 35.78 1057 THR A N 1
ATOM 1125 C CA . THR A 1 142 ? 82.831 -17.510 57.881 1.00 35.90 1057 THR A CA 1
ATOM 1126 C C . THR A 1 142 ? 81.848 -16.513 58.495 1.00 36.99 1057 THR A C 1
ATOM 1127 O O . THR A 1 142 ? 81.266 -16.753 59.523 1.00 36.28 1057 THR A O 1
ATOM 1131 N N . ILE A 1 143 ? 81.667 -15.396 57.811 1.00 33.24 1058 ILE A N 1
ATOM 1132 C CA . ILE A 1 143 ? 80.809 -14.371 58.278 1.00 37.00 1058 ILE A CA 1
ATOM 1133 C C . ILE A 1 143 ? 79.944 -13.988 57.088 1.00 35.04 1058 ILE A C 1
ATOM 1134 O O . ILE A 1 143 ? 80.464 -13.438 56.141 1.00 38.39 1058 ILE A O 1
ATOM 1139 N N . PRO A 1 144 ? 78.653 -14.255 57.151 1.00 35.49 1059 PRO A N 1
ATOM 1140 C CA . PRO A 1 144 ? 77.805 -13.783 56.045 1.00 39.02 1059 PRO A CA 1
ATOM 1141 C C . PRO A 1 144 ? 77.764 -12.276 55.827 1.00 40.95 1059 PRO A C 1
ATOM 1142 O O . PRO A 1 144 ? 78.016 -11.483 56.739 1.00 35.72 1059 PRO A O 1
ATOM 1146 N N . GLN A 1 145 ? 77.344 -11.875 54.622 1.00 37.07 1060 GLN A N 1
ATOM 1147 C CA . GLN A 1 145 ? 77.130 -10.490 54.349 1.00 36.44 1060 GLN A CA 1
ATOM 1148 C C . GLN A 1 145 ? 76.126 -9.893 55.351 1.00 31.27 1060 GLN A C 1
ATOM 1149 O O . GLN A 1 145 ? 75.190 -10.544 55.769 1.00 35.07 1060 GLN A O 1
ATOM 1155 N N . GLY A 1 146 ? 76.349 -8.641 55.727 1.00 35.27 1061 GLY A N 1
ATOM 1156 C CA . GLY A 1 146 ? 75.472 -7.890 56.631 1.00 36.51 1061 GLY A CA 1
ATOM 1157 C C . GLY A 1 146 ? 75.627 -8.127 58.136 1.00 34.86 1061 GLY A C 1
ATOM 1158 O O . GLY A 1 146 ? 74.830 -7.637 58.908 1.00 37.54 1061 GLY A O 1
ATOM 1159 N N . THR A 1 147 ? 76.624 -8.873 58.550 1.00 33.94 1062 THR A N 1
ATOM 1160 C CA . THR A 1 147 ? 76.782 -9.206 59.961 1.00 32.53 1062 THR A CA 1
ATOM 1161 C C . THR A 1 147 ? 77.550 -8.109 60.683 1.00 28.62 1062 THR A C 1
ATOM 1162 O O . THR A 1 147 ? 78.542 -7.635 60.166 1.00 30.01 1062 THR A O 1
ATOM 1166 N N . PHE A 1 148 ? 77.110 -7.785 61.875 1.00 36.25 1063 PHE A N 1
ATOM 1167 C CA . PHE A 1 148 ? 77.800 -6.883 62.737 1.00 37.89 1063 PHE A CA 1
ATOM 1168 C C . PHE A 1 148 ? 79.098 -7.546 63.201 1.00 32.90 1063 PHE A C 1
ATOM 1169 O O . PHE A 1 148 ? 79.103 -8.684 63.693 1.00 33.91 1063 PHE A O 1
ATOM 1177 N N . ILE A 1 149 ? 80.198 -6.801 63.043 1.00 27.03 1064 ILE A N 1
ATOM 1178 C CA . ILE A 1 149 ? 81.525 -7.287 63.385 1.00 29.43 1064 ILE A CA 1
ATOM 1179 C C . ILE A 1 149 ? 81.979 -6.696 64.735 1.00 31.84 1064 ILE A C 1
ATOM 1180 O O . ILE A 1 149 ? 82.234 -7.426 65.694 1.00 30.62 1064 ILE A O 1
ATOM 1185 N N . CYS A 1 150 ? 82.051 -5.370 64.772 1.00 27.91 1065 CYS A N 1
ATOM 1186 C CA . CYS A 1 150 ? 82.513 -4.670 65.957 1.00 30.11 1065 CYS A CA 1
ATOM 1187 C C . CYS A 1 150 ? 82.353 -3.182 65.774 1.00 30.62 1065 CYS A C 1
ATOM 1188 O O . CYS A 1 150 ? 82.132 -2.706 64.686 1.00 27.84 1065 CYS A O 1
ATOM 1191 N N . GLU A 1 151 ? 82.525 -2.444 66.869 1.00 28.45 1066 GLU A N 1
ATOM 1192 C CA . GLU A 1 151 ? 82.411 -1.002 66.816 1.00 30.48 1066 GLU A CA 1
ATOM 1193 C C . GLU A 1 151 ? 83.809 -0.321 66.828 1.00 29.16 1066 GLU A C 1
ATOM 1194 O O . GLU A 1 151 ? 84.726 -0.835 67.466 1.00 29.44 1066 GLU A O 1
ATOM 1200 N N . TYR A 1 152 ? 83.964 0.817 66.152 1.00 26.97 1067 TYR A N 1
ATOM 1201 C CA . TYR A 1 152 ? 85.185 1.603 66.267 1.00 27.55 1067 TYR A CA 1
ATOM 1202 C C . TYR A 1 152 ? 85.082 2.363 67.559 1.00 30.59 1067 TYR A C 1
ATOM 1203 O O . TYR A 1 152 ? 84.353 3.355 67.631 1.00 36.01 1067 TYR A O 1
ATOM 1212 N N . VAL A 1 153 ? 85.817 1.916 68.563 1.00 28.20 1068 VAL A N 1
ATOM 1213 C CA . VAL A 1 153 ? 85.735 2.472 69.917 1.00 28.94 1068 VAL A CA 1
ATOM 1214 C C . VAL A 1 153 ? 86.998 3.211 70.261 1.00 31.31 1068 VAL A C 1
ATOM 1215 O O . VAL A 1 153 ? 88.101 2.751 69.947 1.00 29.52 1068 VAL A O 1
ATOM 1219 N N . GLY A 1 154 ? 86.850 4.375 70.910 1.00 27.15 1069 GLY A N 1
ATOM 1220 C CA . GLY A 1 154 ? 88.008 5.100 71.359 1.00 27.77 1069 GLY A CA 1
ATOM 1221 C C . GLY A 1 154 ? 87.620 6.273 72.248 1.00 26.17 1069 GLY A C 1
ATOM 1222 O O . GLY A 1 154 ? 86.581 6.268 72.844 1.00 30.60 1069 GLY A O 1
ATOM 1223 N N . GLU A 1 155 ? 88.485 7.264 72.213 1.00 29.03 1070 GLU A N 1
ATOM 1224 C CA . GLU A 1 155 ? 88.417 8.443 73.029 1.00 28.47 1070 GLU A CA 1
ATOM 1225 C C . GLU A 1 155 ? 87.745 9.518 72.235 1.00 28.46 1070 GLU A C 1
ATOM 1226 O O . GLU A 1 155 ? 88.164 9.804 71.147 1.00 31.18 1070 GLU A O 1
ATOM 1232 N N . LEU A 1 156 ? 86.635 10.031 72.735 1.00 30.97 1071 LEU A N 1
ATOM 1233 C CA . LEU A 1 156 ? 85.87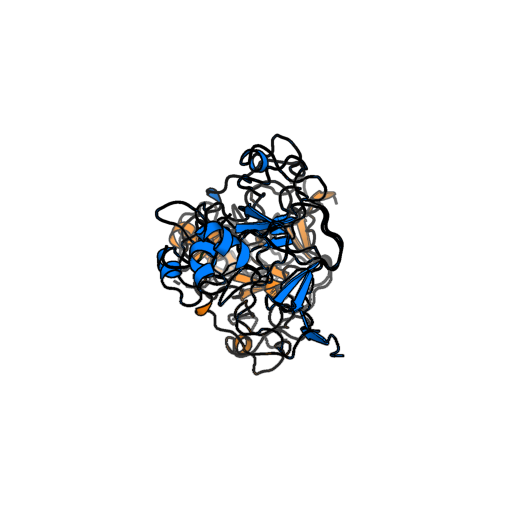6 11.000 71.973 1.00 34.83 1071 LEU A CA 1
ATOM 1234 C C . LEU A 1 156 ? 86.610 12.320 72.128 1.00 33.82 1071 LEU A C 1
ATOM 1235 O O . LEU A 1 156 ? 86.953 12.690 73.245 1.00 37.06 1071 LEU A O 1
ATOM 1240 N N . ILE A 1 157 ? 86.836 13.021 71.021 1.00 36.37 1072 ILE A N 1
ATOM 1241 C CA . ILE A 1 157 ? 87.555 14.337 71.064 1.00 32.50 1072 ILE A CA 1
ATOM 1242 C C . ILE A 1 157 ? 86.965 15.302 70.074 1.00 33.21 1072 ILE A C 1
ATOM 1243 O O . ILE A 1 157 ? 86.301 14.923 69.125 1.00 31.13 1072 ILE A O 1
ATOM 1248 N N . SER A 1 158 ? 87.241 16.590 70.296 1.00 36.61 1073 SER A N 1
ATOM 1249 C CA . SER A 1 158 ? 86.732 17.610 69.342 1.00 37.17 1073 SER A CA 1
ATOM 1250 C C . SER A 1 158 ? 87.608 17.632 68.096 1.00 36.68 1073 SER A C 1
ATOM 1251 O O . SER A 1 158 ? 88.749 17.156 68.113 1.00 41.81 1073 SER A O 1
ATOM 1254 N N . ASP A 1 159 ? 87.063 18.174 67.009 1.00 41.32 1074 ASP A N 1
ATOM 1255 C CA . ASP A 1 159 ? 87.809 18.460 65.758 1.00 40.44 1074 ASP A CA 1
ATOM 1256 C C . ASP A 1 159 ? 89.108 19.192 65.978 1.00 39.44 1074 ASP A C 1
ATOM 1257 O O . ASP A 1 159 ? 90.134 18.790 65.467 1.00 38.07 1074 ASP A O 1
ATOM 1262 N N . ALA A 1 160 ? 89.064 20.255 66.771 1.00 39.44 1075 ALA A N 1
ATOM 1263 C CA . ALA A 1 160 ? 90.228 21.045 67.093 1.00 42.88 1075 ALA A CA 1
ATOM 1264 C C . ALA A 1 160 ? 91.283 20.256 67.827 1.00 43.07 1075 ALA A C 1
ATOM 1265 O O . ALA A 1 160 ? 92.499 20.437 67.566 1.00 39.27 1075 ALA A O 1
ATOM 1267 N N . GLU A 1 161 ? 90.880 19.423 68.787 1.00 42.55 1076 GLU A N 1
ATOM 1268 C CA . GLU A 1 161 ? 91.867 18.570 69.486 1.00 38.77 1076 GLU A CA 1
ATOM 1269 C C . GLU A 1 161 ? 92.464 17.514 68.520 1.00 39.61 1076 GLU A C 1
ATOM 1270 O O . GLU A 1 161 ? 93.667 17.283 68.527 1.00 35.31 1076 GLU A O 1
ATOM 1276 N N . ALA A 1 162 ? 91.636 16.959 67.626 1.00 36.66 1077 ALA A N 1
ATOM 1277 C CA . ALA A 1 162 ? 92.122 16.015 66.629 1.00 37.80 1077 ALA A CA 1
ATOM 1278 C C . ALA A 1 162 ? 93.185 16.622 65.705 1.00 45.02 1077 ALA A C 1
ATOM 1279 O O . ALA A 1 162 ? 94.142 15.945 65.318 1.00 40.20 1077 ALA A O 1
ATOM 1281 N N . ASP A 1 163 ? 93.003 17.906 65.349 1.00 41.12 1078 ASP A N 1
ATOM 1282 C CA . ASP A 1 163 ? 94.004 18.667 64.594 1.00 40.05 1078 ASP A CA 1
ATOM 1283 C C . ASP A 1 163 ? 95.360 18.810 65.205 1.00 43.11 1078 ASP A C 1
ATOM 1284 O O . ASP A 1 163 ? 96.307 18.960 64.459 1.00 48.20 1078 ASP A O 1
ATOM 1289 N N . VAL A 1 164 ? 95.495 18.691 66.508 1.00 42.44 1079 VAL A N 1
ATOM 1290 C CA . VAL A 1 164 ? 96.806 18.758 67.128 1.00 48.89 1079 VAL A CA 1
ATOM 1291 C C . VAL A 1 164 ? 97.283 17.463 67.737 1.00 47.83 1079 VAL A C 1
ATOM 1292 O O . VAL A 1 164 ? 98.322 17.430 68.359 1.00 48.48 1079 VAL A O 1
ATOM 1296 N N . ARG A 1 165 ? 96.578 16.362 67.502 1.00 49.57 1080 ARG A N 1
ATOM 1297 C CA . ARG A 1 165 ? 97.091 15.077 67.973 1.00 44.40 1080 ARG A CA 1
ATOM 1298 C C . ARG A 1 165 ? 98.352 14.673 67.177 1.00 45.27 1080 ARG A C 1
ATOM 1299 O O . ARG A 1 165 ? 98.358 14.726 65.957 1.00 45.63 1080 ARG A O 1
ATOM 1307 N N . GLU A 1 166 ? 99.404 14.265 67.878 1.00 45.51 1081 GLU A N 1
ATOM 1308 C CA . GLU A 1 166 ? 100.677 13.904 67.220 1.00 57.77 1081 GLU A CA 1
ATOM 1309 C C . GLU A 1 166 ? 100.506 12.681 66.303 1.00 54.05 1081 GLU A C 1
ATOM 1310 O O . GLU A 1 166 ? 100.796 12.736 65.099 1.00 51.75 1081 GLU A O 1
ATOM 1316 N N . ASP A 1 167 ? 99.993 11.602 66.881 1.00 41.44 1082 ASP A N 1
ATOM 1317 C CA . ASP A 1 167 ? 99.789 10.358 66.138 1.00 41.64 1082 ASP A CA 1
ATOM 1318 C C . ASP A 1 167 ? 98.397 10.412 65.543 1.00 41.20 1082 ASP A C 1
ATOM 1319 O O . ASP A 1 167 ? 97.422 10.476 66.280 1.00 44.72 1082 ASP A O 1
ATOM 1324 N N . ASP A 1 168 ? 98.299 10.427 64.222 1.00 38.45 1083 ASP A N 1
ATOM 1325 C CA . ASP A 1 168 ? 97.004 10.472 63.509 1.00 36.56 1083 ASP A CA 1
ATOM 1326 C C . ASP A 1 168 ? 96.724 9.194 62.721 1.00 38.44 1083 ASP A C 1
ATOM 1327 O O . ASP A 1 168 ? 96.144 9.209 61.601 1.00 44.53 1083 ASP A O 1
ATOM 1332 N N . SER A 1 169 ? 97.114 8.077 63.305 1.00 37.86 1084 SER A N 1
ATOM 1333 C CA . SER A 1 169 ? 96.883 6.793 62.680 1.00 41.42 1084 SER A CA 1
ATOM 1334 C C . SER A 1 169 ? 95.542 6.191 63.050 1.00 39.48 1084 SER A C 1
ATOM 1335 O O . SER A 1 169 ? 95.090 5.240 62.386 1.00 38.99 1084 SER A O 1
ATOM 1338 N N . TYR A 1 170 ? 94.902 6.729 64.080 1.00 35.33 1085 TYR A N 1
ATOM 1339 C CA . TYR A 1 170 ? 93.726 6.081 64.659 1.00 32.46 1085 TYR A CA 1
ATOM 1340 C C . TYR A 1 170 ? 92.562 7.056 64.855 1.00 35.48 1085 TYR A C 1
ATOM 1341 O O . TYR A 1 170 ? 91.719 6.839 65.715 1.00 32.61 1085 TYR A O 1
ATOM 1350 N N . LEU A 1 171 ? 92.479 8.113 64.051 1.00 34.53 1086 LEU A N 1
ATOM 1351 C CA . LEU A 1 171 ? 91.467 9.138 64.209 1.00 31.84 1086 LEU A CA 1
ATOM 1352 C C . LEU A 1 171 ? 90.337 8.818 63.247 1.00 33.61 1086 LEU A C 1
ATOM 1353 O O . LEU A 1 171 ? 90.604 8.623 62.096 1.00 33.05 1086 LEU A O 1
ATOM 1358 N N . PHE A 1 172 ? 89.078 8.799 63.743 1.00 28.07 1087 PHE A N 1
ATOM 1359 C CA . PHE A 1 172 ? 87.912 8.507 62.928 1.00 31.03 1087 PHE A CA 1
ATOM 1360 C C . PHE A 1 172 ? 86.890 9.641 63.100 1.00 30.77 1087 PHE A C 1
ATOM 1361 O O . PHE A 1 172 ? 86.356 9.861 64.204 1.00 31.50 1087 PHE A O 1
ATOM 1369 N N . ASP A 1 173 ? 86.620 10.370 62.031 1.00 30.22 1088 ASP A N 1
ATOM 1370 C CA . ASP A 1 173 ? 85.700 11.533 62.099 1.00 34.43 1088 ASP A CA 1
ATOM 1371 C C . ASP A 1 173 ? 84.313 11.021 62.141 1.00 32.82 1088 ASP A C 1
ATOM 1372 O O . ASP A 1 173 ? 83.913 10.218 61.312 1.00 36.07 1088 ASP A O 1
ATOM 1377 N N . LEU A 1 174 ? 83.529 11.538 63.071 1.00 30.09 1089 LEU A N 1
ATOM 1378 C CA . LEU A 1 174 ? 82.095 11.185 63.180 1.00 30.46 1089 LEU A CA 1
ATOM 1379 C C . LEU A 1 174 ? 81.228 11.884 62.138 1.00 36.51 1089 LEU A C 1
ATOM 1380 O O . LEU A 1 174 ? 80.155 11.380 61.776 1.00 40.30 1089 LEU A O 1
ATOM 1385 N N . ASP A 1 175 ? 81.724 12.964 61.567 1.00 40.36 1090 ASP A N 1
ATOM 1386 C CA . ASP A 1 175 ? 80.902 13.751 60.644 1.00 46.17 1090 ASP A CA 1
ATOM 1387 C C . ASP A 1 175 ? 81.868 14.444 59.679 1.00 46.24 1090 ASP A C 1
ATOM 1388 O O . ASP A 1 175 ? 82.882 15.021 60.092 1.00 50.19 1090 ASP A O 1
ATOM 1393 N N . ASN A 1 176 ? 81.517 14.402 58.404 1.00 48.08 1091 ASN A N 1
ATOM 1394 C CA . ASN A 1 176 ? 82.317 15.005 57.355 1.00 53.55 1091 ASN A CA 1
ATOM 1395 C C . ASN A 1 176 ? 82.096 16.506 57.128 1.00 58.69 1091 ASN A C 1
ATOM 1396 O O . ASN A 1 176 ? 82.749 17.081 56.264 1.00 56.03 1091 ASN A O 1
ATOM 1401 N N . LYS A 1 177 ? 81.232 17.141 57.919 1.00 50.86 1092 LYS A N 1
ATOM 1402 C CA . LYS A 1 177 ? 80.872 18.548 57.701 1.00 61.49 1092 LYS A CA 1
ATOM 1403 C C . LYS A 1 177 ? 81.681 19.564 58.514 1.00 58.94 1092 LYS A C 1
ATOM 1404 O O . LYS A 1 177 ? 82.596 19.215 59.266 1.00 55.62 1092 LYS A O 1
ATOM 1410 N N . ASP A 1 178 ? 81.403 20.834 58.258 1.00 61.24 1093 ASP A N 1
ATOM 1411 C CA . ASP A 1 178 ? 82.106 21.938 58.905 1.00 69.15 1093 ASP A CA 1
ATOM 1412 C C . ASP A 1 178 ? 81.565 22.074 60.287 1.00 57.50 1093 ASP A C 1
ATOM 1413 O O . ASP A 1 178 ? 80.455 21.652 60.555 1.00 58.64 1093 ASP A O 1
ATOM 1418 N N . GLY A 1 179 ? 82.335 22.737 61.133 1.00 62.93 1094 GLY A N 1
ATOM 1419 C CA . GLY A 1 179 ? 81.823 23.280 62.389 1.00 68.10 1094 GLY A CA 1
ATOM 1420 C C . GLY A 1 179 ? 82.022 22.360 63.579 1.00 63.47 1094 GLY A C 1
ATOM 1421 O O . GLY A 1 179 ? 83.129 21.846 63.786 1.00 61.39 1094 GLY A O 1
ATOM 1422 N N . GLU A 1 180 ? 80.965 22.189 64.378 1.00 68.36 1095 GLU A N 1
ATOM 1423 C CA . GLU A 1 180 ? 81.102 21.527 65.696 1.00 65.75 1095 GLU A CA 1
ATOM 1424 C C . GLU A 1 180 ? 81.010 20.031 65.433 1.00 50.67 1095 GLU A C 1
ATOM 1425 O O . GLU A 1 180 ? 79.922 19.467 65.365 1.00 48.24 1095 GLU A O 1
ATOM 1431 N N . VAL A 1 181 ? 82.180 19.436 65.214 1.00 49.65 1096 VAL A N 1
ATOM 1432 C CA . VAL A 1 181 ? 82.293 18.042 64.755 1.00 48.45 1096 VAL A CA 1
ATOM 1433 C C . VAL A 1 181 ? 83.265 17.324 65.650 1.00 42.10 1096 VAL A C 1
ATOM 1434 O O . VAL A 1 181 ? 84.181 17.942 66.228 1.00 42.97 1096 VAL A O 1
ATOM 1438 N N . TYR A 1 182 ? 83.035 16.017 65.829 1.00 41.19 1097 TYR A N 1
ATOM 1439 C CA . TYR A 1 182 ? 83.829 15.261 66.774 1.00 35.73 1097 TYR A CA 1
ATOM 1440 C C . TYR A 1 182 ? 84.495 14.018 66.106 1.00 32.71 1097 TYR A C 1
ATOM 1441 O O . TYR A 1 182 ? 84.153 13.638 64.982 1.00 29.06 1097 TYR A O 1
ATOM 1450 N N A CYS A 1 183 ? 85.432 13.414 66.839 0.50 29.96 1098 CYS A N 1
ATOM 1451 N N B CYS A 1 183 ? 85.453 13.424 66.821 0.50 32.60 1098 CYS A N 1
ATOM 1452 C CA A CYS A 1 183 ? 86.267 12.370 66.322 0.50 27.30 1098 CYS A CA 1
ATOM 1453 C CA B CYS A 1 183 ? 86.221 12.311 66.302 0.50 31.31 1098 CYS A CA 1
ATOM 1454 C C A CYS A 1 183 ? 86.434 11.341 67.401 0.50 29.21 1098 CYS A C 1
ATOM 1455 C C B CYS A 1 183 ? 86.409 11.327 67.402 0.50 31.50 1098 CYS A C 1
ATOM 1456 O O A CYS A 1 183 ? 86.427 11.686 68.597 0.50 32.48 1098 CYS A O 1
ATOM 1457 O O B CYS A 1 183 ? 86.424 11.686 68.594 0.50 34.65 1098 CYS A O 1
ATOM 1462 N N . ILE A 1 184 ? 86.685 10.111 66.993 1.00 27.45 1099 ILE A N 1
ATOM 1463 C CA . ILE A 1 184 ? 87.154 9.067 67.899 1.00 27.26 1099 ILE A CA 1
ATOM 1464 C C . ILE A 1 184 ? 88.638 8.878 67.677 1.00 26.75 1099 ILE A C 1
ATOM 1465 O O . ILE A 1 184 ? 89.054 8.556 66.604 1.00 29.77 1099 ILE A O 1
ATOM 1470 N N . ASP A 1 185 ? 89.440 9.014 68.705 1.00 26.06 1100 ASP A N 1
ATOM 1471 C CA . ASP A 1 185 ? 90.812 8.696 68.598 1.00 30.78 1100 ASP A CA 1
ATOM 1472 C C . ASP A 1 185 ? 91.064 7.397 69.359 1.00 30.82 1100 ASP A C 1
ATOM 1473 O O . ASP A 1 185 ? 90.912 7.353 70.578 1.00 28.80 1100 ASP A O 1
ATOM 1478 N N . ALA A 1 186 ? 91.500 6.367 68.631 1.00 32.93 1101 ALA A N 1
ATOM 1479 C CA . ALA A 1 186 ? 91.818 5.081 69.248 1.00 29.84 1101 ALA A CA 1
ATOM 1480 C C . ALA A 1 186 ? 93.306 4.883 69.557 1.00 31.95 1101 ALA A C 1
ATOM 1481 O O . ALA A 1 186 ? 93.732 3.768 69.910 1.00 32.25 1101 ALA A O 1
ATOM 1483 N N . ARG A 1 187 ? 94.109 5.944 69.512 1.00 28.81 1102 ARG A N 1
ATOM 1484 C CA . ARG A 1 187 ? 95.500 5.835 69.806 1.00 29.77 1102 ARG A CA 1
ATOM 1485 C C . ARG A 1 187 ? 95.761 5.367 71.207 1.00 31.83 1102 ARG A C 1
ATOM 1486 O O . ARG A 1 187 ? 96.506 4.377 71.424 1.00 33.73 1102 ARG A O 1
ATOM 1494 N N . TYR A 1 188 ? 95.203 6.049 72.182 1.00 34.86 1103 TYR A N 1
ATOM 1495 C CA . TYR A 1 188 ? 95.505 5.741 73.593 1.00 32.06 1103 TYR A CA 1
ATOM 1496 C C . TYR A 1 188 ? 94.514 4.830 74.227 1.00 31.47 1103 TYR A C 1
ATOM 1497 O O . TYR A 1 188 ? 94.843 4.106 75.175 1.00 30.89 1103 TYR A O 1
ATOM 1506 N N . TYR A 1 189 ? 93.284 4.841 73.739 1.00 29.06 1104 TYR A N 1
ATOM 1507 C CA . TYR A 1 189 ? 92.200 4.072 74.348 1.00 26.89 1104 TYR A CA 1
ATOM 1508 C C . TYR A 1 189 ? 91.451 3.538 73.139 1.00 30.99 1104 TYR A C 1
ATOM 1509 O O . TYR A 1 189 ? 91.082 4.323 72.275 1.00 28.95 1104 TYR A O 1
ATOM 1518 N N . GLY A 1 190 ? 91.284 2.220 73.014 1.00 28.43 1105 GLY A N 1
ATOM 1519 C CA . GLY A 1 190 ? 90.516 1.690 71.842 1.00 28.63 1105 GLY A CA 1
ATOM 1520 C C . GLY A 1 190 ? 90.166 0.216 72.070 1.00 25.29 1105 GLY A C 1
ATOM 1521 O O . GLY A 1 190 ? 90.518 -0.326 73.093 1.00 24.28 1105 GLY A O 1
ATOM 1522 N N . ASN A 1 191 ? 89.441 -0.357 71.139 1.00 27.17 1106 ASN A N 1
ATOM 1523 C CA . ASN A 1 191 ? 89.123 -1.796 71.115 1.00 28.49 1106 ASN A CA 1
ATOM 1524 C C . ASN A 1 191 ? 89.787 -2.480 69.940 1.00 30.15 1106 ASN A C 1
ATOM 1525 O O . ASN A 1 191 ? 90.694 -1.959 69.333 1.00 27.59 1106 ASN A O 1
ATOM 1530 N N . ILE A 1 192 ? 89.339 -3.683 69.631 1.00 26.40 1107 ILE A N 1
ATOM 1531 C CA . ILE A 1 192 ? 89.906 -4.452 68.528 1.00 28.59 1107 ILE A CA 1
ATOM 1532 C C . ILE A 1 192 ? 89.911 -3.733 67.190 1.00 26.44 1107 ILE A C 1
ATOM 1533 O O . ILE A 1 192 ? 90.812 -3.981 66.380 1.00 26.55 1107 ILE A O 1
ATOM 1538 N N A SER A 1 193 ? 88.967 -2.824 66.978 0.5 27.16 1108 SER A N 1
ATOM 1539 N N C SER A 1 193 ? 88.978 -2.809 66.986 0.50 27.79 1108 SER A N 1
ATOM 1540 C CA A SER A 1 193 ? 88.839 -2.091 65.712 0.5 27.51 1108 SER A CA 1
ATOM 1541 C CA C SER A 1 193 ? 88.859 -2.073 65.704 0.50 28.77 1108 SER A CA 1
ATOM 1542 C C A SER A 1 193 ? 90.017 -1.194 65.385 0.5 26.63 1108 SER A C 1
ATOM 1543 C C C SER A 1 193 ? 90.025 -1.193 65.382 0.50 26.67 1108 SER A C 1
ATOM 1544 O O A SER A 1 193 ? 90.304 -0.951 64.227 0.5 26.81 1108 SER A O 1
ATOM 1545 O O C SER A 1 193 ? 90.319 -0.953 64.236 0.50 26.72 1108 SER A O 1
ATOM 1550 N N . ARG A 1 194 ? 90.765 -0.762 66.396 1.00 26.41 1109 ARG A N 1
ATOM 1551 C CA . ARG A 1 194 ? 91.945 0.024 66.150 1.00 28.26 1109 ARG A CA 1
ATOM 1552 C C . ARG A 1 194 ? 93.018 -0.739 65.336 1.00 33.51 1109 ARG A C 1
ATOM 1553 O O . ARG A 1 194 ? 93.917 -0.119 64.751 1.00 28.65 1109 ARG A O 1
ATOM 1561 N N . PHE A 1 195 ? 92.939 -2.077 65.331 1.00 30.33 1110 PHE A N 1
ATOM 1562 C CA . PHE A 1 195 ? 93.892 -2.893 64.553 1.00 31.21 1110 PHE A CA 1
ATOM 1563 C C . PHE A 1 195 ? 93.462 -3.261 63.137 1.00 29.98 1110 PHE A C 1
ATOM 1564 O O . PHE A 1 195 ? 94.227 -3.891 62.387 1.00 31.89 1110 PHE A O 1
ATOM 1572 N N . ILE A 1 196 ? 92.312 -2.783 62.733 1.00 28.27 1111 ILE A N 1
ATOM 1573 C CA . ILE A 1 196 ? 91.748 -3.092 61.416 1.00 29.48 1111 ILE A CA 1
ATOM 1574 C C . ILE A 1 196 ? 92.373 -2.232 60.313 1.00 35.91 1111 ILE A C 1
ATOM 1575 O O . ILE A 1 196 ? 92.375 -0.986 60.375 1.00 33.17 1111 ILE A O 1
ATOM 1580 N N . ASN A 1 197 ? 92.903 -2.914 59.284 1.00 34.34 1112 ASN A N 1
ATOM 1581 C CA . ASN A 1 197 ? 93.717 -2.213 58.266 1.00 31.94 1112 ASN A CA 1
ATOM 1582 C C . ASN A 1 197 ? 92.851 -1.699 57.123 1.00 29.25 1112 ASN A C 1
ATOM 1583 O O . ASN A 1 197 ? 91.678 -2.076 56.998 1.00 29.24 1112 ASN A O 1
ATOM 1588 N N . HIS A 1 198 ? 93.417 -0.767 56.373 1.00 31.15 1113 HIS A N 1
ATOM 1589 C CA . HIS A 1 198 ? 92.779 -0.274 55.159 1.00 32.31 1113 HIS A CA 1
ATOM 1590 C C . HIS A 1 198 ? 92.936 -1.279 54.052 1.00 29.84 1113 HIS A C 1
ATOM 1591 O O . HIS A 1 198 ? 94.036 -1.807 53.857 1.00 33.31 1113 HIS A O 1
ATOM 1598 N N . LEU A 1 199 ? 91.873 -1.555 53.349 1.00 32.46 1114 LEU A N 1
ATOM 1599 C CA . LEU A 1 199 ? 91.942 -2.355 52.133 1.00 38.89 1114 LEU A CA 1
ATOM 1600 C C . LEU A 1 199 ? 91.251 -1.620 51.009 1.00 40.15 1114 LEU A C 1
ATOM 1601 O O . LEU A 1 199 ? 90.127 -1.137 51.179 1.00 38.65 1114 LEU A O 1
ATOM 1606 N N . CYS A 1 200 ? 91.900 -1.568 49.849 1.00 41.14 1115 CYS A N 1
ATOM 1607 C CA . CYS A 1 200 ? 91.311 -0.872 48.680 1.00 46.10 1115 CYS A CA 1
ATOM 1608 C C . CYS A 1 200 ? 90.194 -1.718 48.107 1.00 44.83 1115 CYS A C 1
ATOM 1609 O O . CYS A 1 200 ? 89.337 -1.214 47.390 1.00 47.65 1115 CYS A O 1
ATOM 1612 N N . ASP A 1 201 ? 90.230 -3.013 48.428 1.00 48.53 1116 ASP A N 1
ATOM 1613 C CA . ASP A 1 201 ? 89.138 -3.972 48.202 1.00 50.86 1116 ASP A CA 1
ATOM 1614 C C . ASP A 1 201 ? 88.378 -4.382 49.521 1.00 44.51 1116 ASP A C 1
ATOM 1615 O O . ASP A 1 201 ? 88.499 -5.544 49.988 1.00 43.08 1116 ASP A O 1
ATOM 1620 N N . PRO A 1 202 ? 87.564 -3.474 50.077 1.00 43.35 1117 PRO A N 1
ATOM 1621 C CA . PRO A 1 202 ? 87.145 -3.658 51.506 1.00 42.22 1117 PRO A CA 1
ATOM 1622 C C . PRO A 1 202 ? 86.131 -4.764 51.681 1.00 44.21 1117 PRO A C 1
ATOM 1623 O O . PRO A 1 202 ? 85.429 -5.105 50.735 1.00 38.96 1117 PRO A O 1
ATOM 1627 N N . ASN A 1 203 ? 86.094 -5.385 52.870 1.00 36.90 1118 ASN A N 1
ATOM 1628 C CA . ASN A 1 203 ? 85.013 -6.329 53.144 1.00 35.77 1118 ASN A CA 1
ATOM 1629 C C . ASN A 1 203 ? 84.106 -5.933 54.311 1.00 33.19 1118 ASN A C 1
ATOM 1630 O O . ASN A 1 203 ? 83.227 -6.679 54.639 1.00 32.36 1118 ASN A O 1
ATOM 1635 N N . ILE A 1 204 ? 84.335 -4.762 54.916 1.00 32.89 1119 ILE A N 1
ATOM 1636 C CA . ILE A 1 204 ? 83.459 -4.267 55.942 1.00 31.49 1119 ILE A CA 1
ATOM 1637 C C . ILE A 1 204 ? 83.200 -2.813 55.663 1.00 31.70 1119 ILE A C 1
ATOM 1638 O O . ILE A 1 204 ? 83.999 -2.159 54.972 1.00 33.88 1119 ILE A O 1
ATOM 1643 N N . ILE A 1 205 ? 82.062 -2.339 56.141 1.00 31.68 1120 ILE A N 1
ATOM 1644 C CA . ILE A 1 205 ? 81.686 -0.946 55.994 1.00 34.74 1120 ILE A CA 1
ATOM 1645 C C . ILE A 1 205 ? 81.270 -0.338 57.337 1.00 34.40 1120 ILE A C 1
ATOM 1646 O O . ILE A 1 205 ? 80.600 -0.992 58.127 1.00 32.77 1120 ILE A O 1
ATOM 1651 N N . PRO A 1 206 ? 81.644 0.922 57.560 1.00 32.45 1121 PRO A N 1
ATOM 1652 C CA . PRO A 1 206 ? 81.241 1.627 58.773 1.00 33.55 1121 PRO A CA 1
ATOM 1653 C C . PRO A 1 206 ? 79.843 2.226 58.608 1.00 36.35 1121 PRO A C 1
ATOM 1654 O O . PRO A 1 206 ? 79.518 2.768 57.541 1.00 37.12 1121 PRO A O 1
ATOM 1658 N N . VAL A 1 207 ? 79.008 2.053 59.638 1.00 33.20 1122 VAL A N 1
ATOM 1659 C CA . VAL A 1 207 ? 77.639 2.575 59.715 1.00 32.84 1122 VAL A CA 1
ATOM 1660 C C . VAL A 1 207 ? 77.448 3.342 61.021 1.00 35.94 1122 VAL A C 1
ATOM 1661 O O . VAL A 1 207 ? 77.904 2.904 62.106 1.00 31.17 1122 VAL A O 1
ATOM 1665 N N . ARG A 1 208 ? 76.818 4.507 60.916 1.00 33.21 1123 ARG A N 1
ATOM 1666 C CA . ARG A 1 208 ? 76.527 5.366 62.053 1.00 32.26 1123 ARG A CA 1
ATOM 1667 C C . ARG A 1 208 ? 75.310 4.845 62.740 1.00 36.28 1123 ARG A C 1
ATOM 1668 O O . ARG A 1 208 ? 74.299 4.617 62.080 1.00 34.37 1123 ARG A O 1
ATOM 1676 N N . VAL A 1 209 ? 75.423 4.638 64.066 1.00 31.05 1124 VAL A N 1
ATOM 1677 C CA . VAL A 1 209 ? 74.329 4.069 64.891 1.00 32.78 1124 VAL A CA 1
ATOM 1678 C C . VAL A 1 209 ? 74.129 4.853 66.171 1.00 31.32 1124 VAL A C 1
ATOM 1679 O O . VAL A 1 209 ? 75.081 5.362 66.754 1.00 34.06 1124 VAL A O 1
ATOM 1683 N N . PHE A 1 210 ? 72.860 4.947 66.569 1.00 32.42 1125 PHE A N 1
ATOM 1684 C CA . PHE A 1 210 ? 72.419 5.449 67.833 1.00 30.31 1125 PHE A CA 1
ATOM 1685 C C . PHE A 1 210 ? 71.702 4.329 68.670 1.00 30.80 1125 PHE A C 1
ATOM 1686 O O . PHE A 1 210 ? 70.874 3.587 68.174 1.00 33.50 1125 PHE A O 1
ATOM 1694 N N . MET A 1 211 ? 72.062 4.259 69.929 1.00 29.99 1126 MET A N 1
ATOM 1695 C CA . MET A 1 211 ? 71.566 3.273 70.850 1.00 32.04 1126 MET A CA 1
ATOM 1696 C C . MET A 1 211 ? 71.017 3.972 72.096 1.00 35.12 1126 MET A C 1
ATOM 1697 O O . MET A 1 211 ? 69.870 4.474 72.053 1.00 33.74 1126 MET A O 1
ATOM 1702 N N . LEU A 1 212 ? 71.808 4.124 73.148 1.00 35.97 1127 LEU A N 1
ATOM 1703 C CA . LEU A 1 212 ? 71.260 4.667 74.372 1.00 36.05 1127 LEU A CA 1
ATOM 1704 C C . LEU A 1 212 ? 70.991 6.177 74.390 1.00 35.46 1127 LEU A C 1
ATOM 1705 O O . LEU A 1 212 ? 70.276 6.625 75.294 1.00 35.91 1127 LEU A O 1
ATOM 1710 N N . HIS A 1 213 ? 71.658 6.951 73.528 1.00 31.16 1128 HIS A N 1
ATOM 1711 C CA . HIS A 1 213 ? 71.371 8.377 73.348 1.00 31.30 1128 HIS A CA 1
ATOM 1712 C C . HIS A 1 213 ? 71.148 8.610 71.899 1.00 30.87 1128 HIS A C 1
ATOM 1713 O O . HIS A 1 213 ? 71.535 7.791 71.048 1.00 30.70 1128 HIS A O 1
ATOM 1720 N N . GLN A 1 214 ? 70.601 9.778 71.587 1.00 30.01 1129 GLN A N 1
ATOM 1721 C CA . GLN A 1 214 ? 70.435 10.176 70.182 1.00 30.92 1129 GLN A CA 1
ATOM 1722 C C . GLN A 1 214 ? 71.043 11.574 69.940 1.00 35.31 1129 GLN A C 1
ATOM 1723 O O . GLN A 1 214 ? 70.513 12.385 69.160 1.00 31.97 1129 GLN A O 1
ATOM 1729 N N . ASP A 1 215 ? 72.147 11.872 70.620 1.00 33.08 1130 ASP A N 1
ATOM 1730 C CA . ASP A 1 215 ? 72.915 13.100 70.343 1.00 34.94 1130 ASP A CA 1
ATOM 1731 C C . ASP A 1 215 ? 73.611 12.938 68.988 1.00 34.95 1130 ASP A C 1
ATOM 1732 O O . ASP A 1 215 ? 74.588 12.186 68.868 1.00 29.24 1130 ASP A O 1
ATOM 1737 N N . LEU A 1 216 ? 73.132 13.682 67.982 1.00 35.09 1131 LEU A N 1
ATOM 1738 C CA . LEU A 1 216 ? 73.597 13.565 66.622 1.00 37.95 1131 LEU A CA 1
ATOM 1739 C C . LEU A 1 216 ? 75.048 13.962 66.421 1.00 32.87 1131 LEU A C 1
ATOM 1740 O O . LEU A 1 216 ? 75.648 13.613 65.400 1.00 32.84 1131 LEU A O 1
ATOM 1745 N N . ARG A 1 217 ? 75.682 14.573 67.413 1.00 29.96 1132 ARG A N 1
ATOM 1746 C CA . ARG A 1 217 ? 77.098 14.851 67.303 1.00 31.64 1132 ARG A CA 1
ATOM 1747 C C . ARG A 1 217 ? 77.958 13.583 67.516 1.00 30.72 1132 ARG A C 1
ATOM 1748 O O . ARG A 1 217 ? 79.135 13.597 67.183 1.00 28.55 1132 ARG A O 1
ATOM 1756 N N . PHE A 1 218 ? 77.360 12.543 68.101 1.00 30.68 1133 PHE A N 1
ATOM 1757 C CA . PHE A 1 218 ? 78.101 11.406 68.623 1.00 28.15 1133 PHE A CA 1
ATOM 1758 C C . PHE A 1 218 ? 77.465 10.093 68.172 1.00 32.38 1133 PHE A C 1
ATOM 1759 O O . PHE A 1 218 ? 77.163 9.236 69.001 1.00 29.43 1133 PHE A O 1
ATOM 1767 N N . PRO A 1 219 ? 77.401 9.876 66.851 1.00 32.28 1134 PRO A N 1
ATOM 1768 C CA . PRO A 1 219 ? 77.034 8.571 66.362 1.00 31.75 1134 PRO A CA 1
ATOM 1769 C C . PRO A 1 219 ? 78.113 7.595 66.738 1.00 30.78 1134 PRO A C 1
ATOM 1770 O O . PRO A 1 219 ? 79.278 7.981 66.962 1.00 28.82 1134 PRO A O 1
ATOM 1774 N N . ARG A 1 220 ? 77.706 6.338 66.885 1.00 28.95 1135 ARG A N 1
ATOM 1775 C CA . ARG A 1 220 ? 78.659 5.291 67.162 1.00 29.85 1135 ARG A CA 1
ATOM 1776 C C . ARG A 1 220 ? 78.912 4.612 65.822 1.00 27.94 1135 ARG A C 1
ATOM 1777 O O . ARG A 1 220 ? 78.001 4.481 65.014 1.00 31.37 1135 ARG A O 1
ATOM 1785 N N . ILE A 1 221 ? 80.159 4.198 65.586 1.00 29.45 1136 ILE A N 1
ATOM 1786 C CA . ILE A 1 221 ? 80.577 3.671 64.307 1.00 28.92 1136 ILE A CA 1
ATOM 1787 C C . ILE A 1 221 ? 80.597 2.135 64.414 1.00 29.80 1136 ILE A C 1
ATOM 1788 O O . ILE A 1 221 ? 81.434 1.546 65.114 1.00 27.99 1136 ILE A O 1
ATOM 1793 N N . ALA A 1 222 ? 79.713 1.533 63.680 1.00 28.60 1137 ALA A N 1
ATOM 1794 C CA . ALA A 1 222 ? 79.568 0.069 63.654 1.00 30.35 1137 ALA A CA 1
ATOM 1795 C C . ALA A 1 222 ? 80.020 -0.523 62.338 1.00 31.34 1137 ALA A C 1
ATOM 1796 O O . ALA A 1 222 ? 79.572 -0.066 61.272 1.00 34.09 1137 ALA A O 1
ATOM 1798 N N . PHE A 1 223 ? 80.885 -1.531 62.379 1.00 30.57 1138 PHE A N 1
ATOM 1799 C CA . PHE A 1 223 ? 81.293 -2.181 61.181 1.00 28.78 1138 PHE A CA 1
ATOM 1800 C C . PHE A 1 223 ? 80.452 -3.394 60.935 1.00 31.64 1138 PHE A C 1
ATOM 1801 O O . PHE A 1 223 ? 80.321 -4.288 61.822 1.00 27.72 1138 PHE A O 1
ATOM 1809 N N . PHE A 1 224 ? 79.873 -3.456 59.718 1.00 28.47 1139 PHE A N 1
ATOM 1810 C CA . PHE A 1 224 ? 79.194 -4.668 59.225 1.00 31.58 1139 PHE A CA 1
ATOM 1811 C C . PHE A 1 224 ? 79.932 -5.266 57.985 1.00 30.65 1139 PHE A C 1
ATOM 1812 O O . PHE A 1 224 ? 80.469 -4.534 57.173 1.00 32.05 1139 PHE A O 1
ATOM 1820 N N . SER A 1 225 ? 79.906 -6.582 57.794 1.00 32.37 1140 SER A N 1
ATOM 1821 C CA . SER A 1 225 ? 80.493 -7.170 56.594 1.00 30.70 1140 SER A CA 1
ATOM 1822 C C . SER A 1 225 ? 79.716 -6.683 55.355 1.00 34.28 1140 SER A C 1
ATOM 1823 O O . SER A 1 225 ? 78.516 -6.568 55.398 1.00 30.78 1140 SER A O 1
ATOM 1826 N N . SER A 1 226 ? 80.438 -6.364 54.295 1.00 36.42 1141 SER A N 1
ATOM 1827 C CA . SER A 1 226 ? 79.777 -5.917 53.058 1.00 39.25 1141 SER A CA 1
ATOM 1828 C C . SER A 1 226 ? 79.606 -7.076 52.041 1.00 39.00 1141 SER A C 1
ATOM 1829 O O . SER A 1 226 ? 79.054 -6.877 50.966 1.00 43.43 1141 SER A O 1
ATOM 1832 N N . ARG A 1 227 ? 80.135 -8.242 52.369 1.00 36.91 1142 ARG A N 1
ATOM 1833 C CA . ARG A 1 227 ? 79.988 -9.415 51.527 1.00 41.78 1142 ARG A CA 1
ATOM 1834 C C . ARG A 1 227 ? 80.266 -10.593 52.430 1.00 41.28 1142 ARG A C 1
ATOM 1835 O O . ARG A 1 227 ? 80.640 -10.408 53.601 1.00 33.86 1142 ARG A O 1
ATOM 1843 N N . ASP A 1 228 ? 80.080 -11.787 51.902 1.00 37.40 1143 ASP A N 1
ATOM 1844 C CA . ASP A 1 228 ? 80.442 -12.988 52.634 1.00 40.02 1143 ASP A CA 1
ATOM 1845 C C . ASP A 1 228 ? 81.932 -12.976 52.817 1.00 38.37 1143 ASP A C 1
ATOM 1846 O O . ASP A 1 228 ? 82.674 -12.629 51.929 1.00 38.41 1143 ASP A O 1
ATOM 1851 N N . ILE A 1 229 ? 82.385 -13.362 53.996 1.00 36.91 1144 ILE A N 1
ATOM 1852 C CA . ILE A 1 229 ? 83.801 -13.289 54.338 1.00 37.50 1144 ILE A CA 1
ATOM 1853 C C . ILE A 1 229 ? 84.180 -14.683 54.695 1.00 31.83 1144 ILE A C 1
ATOM 1854 O O . ILE A 1 229 ? 83.485 -15.317 55.464 1.00 36.48 1144 ILE A O 1
ATOM 1859 N N . ARG A 1 230 ? 85.283 -15.131 54.145 1.00 34.43 1145 ARG A N 1
ATOM 1860 C CA . ARG A 1 230 ? 85.761 -16.509 54.331 1.00 39.74 1145 ARG A CA 1
ATOM 1861 C C . ARG A 1 230 ? 86.621 -16.627 55.539 1.00 43.03 1145 ARG A C 1
ATOM 1862 O O . ARG A 1 230 ? 87.279 -15.651 55.921 1.00 35.42 1145 ARG A O 1
ATOM 1870 N N . THR A 1 231 ? 86.663 -17.825 56.137 1.00 36.56 1146 THR A N 1
ATOM 1871 C CA . THR A 1 231 ? 87.519 -18.028 57.325 1.00 39.98 1146 THR A CA 1
ATOM 1872 C C . THR A 1 231 ? 88.924 -17.678 56.999 1.00 38.89 1146 THR A C 1
ATOM 1873 O O . THR A 1 231 ? 89.371 -17.968 55.922 1.00 39.75 1146 THR A O 1
ATOM 1877 N N . GLY A 1 232 ? 89.609 -16.979 57.920 1.00 37.82 1147 GLY A N 1
ATOM 1878 C CA . GLY A 1 232 ? 90.998 -16.608 57.712 1.00 36.44 1147 GLY A CA 1
ATOM 1879 C C . GLY A 1 232 ? 91.223 -15.295 56.992 1.00 32.45 1147 GLY A C 1
ATOM 1880 O O . GLY A 1 232 ? 92.328 -14.809 57.014 1.00 38.52 1147 GLY A O 1
ATOM 1881 N N . GLU A 1 233 ? 90.200 -14.710 56.363 1.00 34.18 1148 GLU A N 1
ATOM 1882 C CA . GLU A 1 233 ? 90.396 -13.448 55.616 1.00 36.75 1148 GLU A CA 1
ATOM 1883 C C . GLU A 1 233 ? 90.644 -12.267 56.572 1.00 32.43 1148 GLU A C 1
ATOM 1884 O O . GLU A 1 233 ? 89.983 -12.180 57.593 1.00 31.42 1148 GLU A O 1
ATOM 1890 N N . GLU A 1 234 ? 91.516 -11.372 56.140 1.00 31.53 1149 GLU A N 1
ATOM 1891 C CA . GLU A 1 234 ? 91.828 -10.178 56.842 1.00 36.06 1149 GLU A CA 1
ATOM 1892 C C . GLU A 1 234 ? 90.630 -9.269 56.679 1.00 32.94 1149 GLU A C 1
ATOM 1893 O O . GLU A 1 234 ? 90.051 -9.112 55.586 1.00 32.89 1149 GLU A O 1
ATOM 1899 N N . LEU A 1 235 ? 90.269 -8.630 57.776 1.00 30.44 1150 LEU A N 1
ATOM 1900 C CA . LEU A 1 235 ? 89.198 -7.605 57.691 1.00 34.44 1150 LEU A CA 1
ATOM 1901 C C . LEU A 1 235 ? 89.753 -6.278 57.349 1.00 31.21 1150 LEU A C 1
ATOM 1902 O O . LEU A 1 235 ? 90.859 -5.917 57.818 1.00 32.04 1150 LEU A O 1
ATOM 1907 N N . GLY A 1 236 ? 88.995 -5.514 56.565 1.00 30.86 1151 GLY A N 1
ATOM 1908 C CA . GLY A 1 236 ? 89.375 -4.186 56.281 1.00 32.11 1151 GLY A CA 1
ATOM 1909 C C . GLY A 1 236 ? 88.346 -3.317 55.615 1.00 29.48 1151 GLY A C 1
ATOM 1910 O O . GLY A 1 236 ? 87.454 -3.812 54.980 1.00 30.55 1151 GLY A O 1
ATOM 1911 N N . PHE A 1 237 ? 88.475 -2.032 55.863 1.00 28.83 1152 PHE A N 1
ATOM 1912 C CA . PHE A 1 237 ? 87.587 -1.028 55.305 1.00 32.66 1152 PHE A CA 1
ATOM 1913 C C . PHE A 1 237 ? 88.362 0.030 54.540 1.00 32.92 1152 PHE A C 1
ATOM 1914 O O . PHE A 1 237 ? 89.583 0.083 54.573 1.00 31.50 1152 PHE A O 1
ATOM 1922 N N . ASP A 1 238 ? 87.631 0.857 53.797 1.00 31.18 1153 ASP A N 1
ATOM 1923 C CA . ASP A 1 238 ? 88.288 1.920 53.023 1.00 31.11 1153 ASP A CA 1
ATOM 1924 C C . ASP A 1 238 ? 88.375 3.103 53.941 1.00 30.69 1153 ASP A C 1
ATOM 1925 O O . ASP A 1 238 ? 87.353 3.654 54.290 1.00 30.22 1153 ASP A O 1
ATOM 1930 N N . TYR A 1 239 ? 89.571 3.432 54.396 1.00 30.39 1154 TYR A N 1
ATOM 1931 C CA . TYR A 1 239 ? 89.793 4.513 55.323 1.00 31.50 1154 TYR A CA 1
ATOM 1932 C C . TYR A 1 239 ? 89.331 5.842 54.684 1.00 37.30 1154 TYR A C 1
ATOM 1933 O O . TYR A 1 239 ? 89.016 6.767 55.421 1.00 34.56 1154 TYR A O 1
ATOM 1942 N N . GLY A 1 240 ? 89.304 5.920 53.345 1.00 36.26 1155 GLY A N 1
ATOM 1943 C CA . GLY A 1 240 ? 88.920 7.183 52.646 1.00 37.07 1155 GLY A CA 1
ATOM 1944 C C . GLY A 1 240 ? 90.050 8.166 52.337 1.00 40.05 1155 GLY A C 1
ATOM 1945 O O . GLY A 1 240 ? 91.147 8.151 52.963 1.00 35.02 1155 GLY A O 1
ATOM 1946 N N . ASP A 1 241 ? 89.765 9.084 51.406 1.00 38.73 1156 ASP A N 1
ATOM 1947 C CA . ASP A 1 241 ? 90.759 10.094 50.983 1.00 44.12 1156 ASP A CA 1
ATOM 1948 C C . ASP A 1 241 ? 91.174 11.138 52.030 1.00 43.04 1156 ASP A C 1
ATOM 1949 O O . ASP A 1 241 ? 92.311 11.652 51.985 1.00 48.58 1156 ASP A O 1
ATOM 1954 N N . ARG A 1 242 ? 90.343 11.415 53.024 1.00 46.53 1157 ARG A N 1
ATOM 1955 C CA . ARG A 1 242 ? 90.757 12.326 54.152 1.00 45.94 1157 ARG A CA 1
ATOM 1956 C C . ARG A 1 242 ? 91.877 11.737 55.021 1.00 46.89 1157 ARG A C 1
ATOM 1957 O O . ARG A 1 242 ? 92.483 12.428 55.869 1.00 48.90 1157 ARG A O 1
ATOM 1965 N N . PHE A 1 243 ? 92.129 10.436 54.850 1.00 40.07 1158 PHE A N 1
ATOM 1966 C CA . PHE A 1 243 ? 93.263 9.777 55.503 1.00 36.68 1158 PHE A CA 1
ATOM 1967 C C . PHE A 1 243 ? 94.462 9.787 54.530 1.00 35.91 1158 PHE A C 1
ATOM 1968 O O . PHE A 1 243 ? 95.521 10.311 54.837 1.00 36.06 1158 PHE A O 1
ATOM 1976 N N . TRP A 1 244 ? 94.237 9.261 53.345 1.00 34.69 1159 TRP A N 1
ATOM 1977 C CA . TRP A 1 244 ? 95.339 9.016 52.408 1.00 41.04 1159 TRP A CA 1
ATOM 1978 C C . TRP A 1 244 ? 95.972 10.307 51.841 1.00 44.08 1159 TRP A C 1
ATOM 1979 O O . TRP A 1 244 ? 97.179 10.333 51.620 1.00 40.80 1159 TRP A O 1
ATOM 1990 N N . ASP A 1 245 ? 95.176 11.368 51.661 1.00 44.26 1160 ASP A N 1
ATOM 1991 C CA . ASP A 1 245 ? 95.748 12.647 51.250 1.00 47.58 1160 ASP A CA 1
ATOM 1992 C C . ASP A 1 245 ? 96.818 13.125 52.210 1.00 51.59 1160 ASP A C 1
ATOM 1993 O O . ASP A 1 245 ? 97.827 13.659 51.782 1.00 50.52 1160 ASP A O 1
ATOM 1998 N N . ILE A 1 246 ? 96.658 12.877 53.492 1.00 42.94 1161 ILE A N 1
ATOM 1999 C CA . ILE A 1 246 ? 97.712 13.237 54.426 1.00 44.68 1161 ILE A CA 1
ATOM 2000 C C . ILE A 1 246 ? 98.746 12.103 54.504 1.00 47.67 1161 ILE A C 1
ATOM 2001 O O . ILE A 1 246 ? 99.965 12.366 54.515 1.00 46.14 1161 ILE A O 1
ATOM 2006 N N . LYS A 1 247 ? 98.288 10.861 54.630 1.00 39.79 1162 LYS A N 1
ATOM 2007 C CA . LYS A 1 247 ? 99.218 9.775 55.039 1.00 42.92 1162 LYS A CA 1
ATOM 2008 C C . LYS A 1 247 ? 100.134 9.299 53.915 1.00 45.69 1162 LYS A C 1
ATOM 2009 O O . LYS A 1 247 ? 101.227 8.807 54.208 1.00 40.45 1162 LYS A O 1
ATOM 2015 N N . SER A 1 248 ? 99.732 9.513 52.645 1.00 46.40 1163 SER A N 1
ATOM 2016 C CA . SER A 1 248 ? 100.481 8.961 51.491 1.00 51.26 1163 SER A CA 1
ATOM 2017 C C . SER A 1 248 ? 101.885 9.579 51.338 1.00 52.87 1163 SER A C 1
ATOM 2018 O O . SER A 1 248 ? 102.782 8.926 50.813 1.00 55.41 1163 SER A O 1
ATOM 2021 N N . LYS A 1 249 ? 102.101 10.761 51.898 1.00 45.72 1164 LYS A N 1
ATOM 2022 C CA . LYS A 1 249 ? 103.434 11.329 51.990 1.00 49.94 1164 LYS A CA 1
ATOM 2023 C C . LYS A 1 249 ? 104.336 10.560 52.937 1.00 52.98 1164 LYS A C 1
ATOM 2024 O O . LYS A 1 249 ? 105.542 10.720 52.863 1.00 48.73 1164 LYS A O 1
ATOM 2030 N N . TYR A 1 250 ? 103.792 9.745 53.835 1.00 47.20 1165 TYR A N 1
ATOM 2031 C CA . TYR A 1 250 ? 104.623 9.033 54.824 1.00 46.27 1165 TYR A CA 1
ATOM 2032 C C . TYR A 1 250 ? 104.729 7.532 54.546 1.00 43.17 1165 TYR A C 1
ATOM 2033 O O . TYR A 1 250 ? 105.702 6.936 54.912 1.00 42.97 1165 TYR A O 1
ATOM 2042 N N . PHE A 1 251 ? 103.713 6.940 53.934 1.00 39.54 1166 PHE A N 1
ATOM 2043 C CA . PHE A 1 251 ? 103.799 5.574 53.541 1.00 43.72 1166 PHE A CA 1
ATOM 2044 C C . PHE A 1 251 ? 102.750 5.394 52.496 1.00 41.01 1166 PHE A C 1
ATOM 2045 O O . PHE A 1 251 ? 101.894 6.239 52.331 1.00 41.96 1166 PHE A O 1
ATOM 2053 N N . THR A 1 252 ? 102.802 4.243 51.831 1.00 42.22 1167 THR A N 1
ATOM 2054 C CA . THR A 1 252 ? 101.852 3.892 50.798 1.00 43.65 1167 THR A CA 1
ATOM 2055 C C . THR A 1 252 ? 101.157 2.589 51.103 1.00 40.33 1167 THR A C 1
ATOM 2056 O O . THR A 1 252 ? 101.538 1.852 51.984 1.00 42.63 1167 THR A O 1
ATOM 2060 N N . CYS A 1 253 ? 100.097 2.320 50.362 1.00 37.95 1168 CYS A N 1
ATOM 2061 C CA . CYS A 1 253 ? 99.248 1.187 50.677 1.00 40.28 1168 CYS A CA 1
ATOM 2062 C C . CYS A 1 253 ? 99.913 -0.141 50.283 1.00 44.19 1168 CYS A C 1
ATOM 2063 O O . CYS A 1 253 ? 100.458 -0.255 49.195 1.00 44.79 1168 CYS A O 1
ATOM 2066 N N . GLN A 1 254 ? 99.872 -1.111 51.180 1.00 40.55 1169 GLN A N 1
ATOM 2067 C CA . GLN A 1 254 ? 100.469 -2.419 50.946 1.00 42.54 1169 GLN A CA 1
ATOM 2068 C C . GLN A 1 254 ? 99.388 -3.451 50.844 1.00 43.50 1169 GLN A C 1
ATOM 2069 O O . GLN A 1 254 ? 99.663 -4.644 51.023 1.00 44.20 1169 GLN A O 1
ATOM 2075 N N . CYS A 1 255 ? 98.161 -3.048 50.540 1.00 38.94 1170 CYS A N 1
ATOM 2076 C CA . CYS A 1 255 ? 97.064 -4.015 50.539 1.00 45.00 1170 CYS A CA 1
ATOM 2077 C C . CYS A 1 255 ? 97.256 -5.115 49.486 1.00 52.49 1170 CYS A C 1
ATOM 2078 O O . CYS A 1 255 ? 96.809 -6.223 49.679 1.00 43.54 1170 CYS A O 1
ATOM 2081 N N . GLY A 1 256 ? 97.917 -4.788 48.379 1.00 55.83 1171 GLY A N 1
ATOM 2082 C CA . GLY A 1 256 ? 98.272 -5.789 47.369 1.00 55.75 1171 GLY A CA 1
ATOM 2083 C C . GLY A 1 256 ? 97.184 -6.174 46.404 1.00 51.49 1171 GLY A C 1
ATOM 2084 O O . GLY A 1 256 ? 97.370 -7.068 45.602 1.00 50.48 1171 GLY A O 1
ATOM 2085 N N . SER A 1 257 ? 96.043 -5.509 46.441 1.00 51.10 1172 SER A N 1
ATOM 2086 C CA . SER A 1 257 ? 94.974 -5.816 45.492 1.00 53.90 1172 SER A CA 1
ATOM 2087 C C . SER A 1 257 ? 95.279 -5.210 44.123 1.00 56.86 1172 SER A C 1
ATOM 2088 O O . SER A 1 257 ? 95.948 -4.173 44.033 1.00 54.52 1172 SER A O 1
ATOM 2091 N N . GLU A 1 258 ? 94.723 -5.828 43.086 1.00 61.45 1173 GLU A N 1
ATOM 2092 C CA . GLU A 1 258 ? 94.770 -5.268 41.729 1.00 66.88 1173 GLU A CA 1
ATOM 2093 C C . GLU A 1 258 ? 94.051 -3.921 41.596 1.00 64.28 1173 GLU A C 1
ATOM 2094 O O . GLU A 1 258 ? 94.439 -3.103 40.769 1.00 65.37 1173 GLU A O 1
ATOM 2100 N N . LYS A 1 259 ? 93.021 -3.694 42.406 1.00 60.47 1174 LYS A N 1
ATOM 2101 C CA . LYS A 1 259 ? 92.328 -2.405 42.459 1.00 63.32 1174 LYS A CA 1
ATOM 2102 C C . LYS A 1 259 ? 92.981 -1.386 43.395 1.00 54.68 1174 LYS A C 1
ATOM 2103 O O . LYS A 1 259 ? 92.383 -0.334 43.633 1.00 52.63 1174 LYS A O 1
ATOM 2109 N N . CYS A 1 260 ? 94.174 -1.640 43.926 1.00 47.84 1175 CYS A N 1
ATOM 2110 C CA . CYS A 1 260 ? 94.717 -0.703 44.946 1.00 49.01 1175 CYS A CA 1
ATOM 2111 C C . CYS A 1 260 ? 94.888 0.668 44.342 1.00 55.52 1175 CYS A C 1
ATOM 2112 O O . CYS A 1 260 ? 95.344 0.783 43.210 1.00 50.97 1175 CYS A O 1
ATOM 2115 N N . LYS A 1 261 ? 94.491 1.699 45.079 1.00 50.59 1176 LYS A N 1
ATOM 2116 C CA . LYS A 1 261 ? 94.455 3.083 44.589 1.00 47.50 1176 LYS A CA 1
ATOM 2117 C C . LYS A 1 261 ? 95.436 3.914 45.328 1.00 43.82 1176 LYS A C 1
ATOM 2118 O O . LYS A 1 261 ? 95.530 5.112 45.085 1.00 40.82 1176 LYS A O 1
ATOM 2124 N N . HIS A 1 262 ? 96.123 3.339 46.312 1.00 38.48 1177 HIS A N 1
ATOM 2125 C CA . HIS A 1 262 ? 97.004 4.116 47.145 1.00 37.99 1177 HIS A CA 1
ATOM 2126 C C . HIS A 1 262 ? 98.440 3.515 47.284 1.00 35.05 1177 HIS A C 1
ATOM 2127 O O . HIS A 1 262 ? 99.225 4.000 48.104 1.00 36.16 1177 HIS A O 1
ATOM 2134 N N . SER A 1 263 ? 98.786 2.524 46.454 1.00 43.59 1178 SER A N 1
ATOM 2135 C CA . SER A 1 263 ? 100.166 2.044 46.358 1.00 41.12 1178 SER A CA 1
ATOM 2136 C C . SER A 1 263 ? 101.069 3.097 45.707 1.00 49.05 1178 SER A C 1
ATOM 2137 O O . SER A 1 263 ? 100.585 4.011 44.987 1.00 43.53 1178 SER A O 1
ATOM 2140 N N . ALA A 1 264 ? 102.382 2.968 45.951 1.00 44.36 1179 ALA A N 1
ATOM 2141 C CA . ALA A 1 264 ? 103.382 3.797 45.266 1.00 46.52 1179 ALA A CA 1
ATOM 2142 C C . ALA A 1 264 ? 103.150 3.800 43.754 1.00 42.76 1179 ALA A C 1
ATOM 2143 O O . ALA A 1 264 ? 103.089 4.888 43.137 1.00 48.29 1179 ALA A O 1
ATOM 2145 N N . GLU A 1 265 ? 102.872 2.632 43.187 1.00 49.21 1180 GLU A N 1
ATOM 2146 C CA . GLU A 1 265 ? 102.629 2.512 41.747 1.00 53.72 1180 GLU A CA 1
ATOM 2147 C C . GLU A 1 265 ? 101.375 3.284 41.304 1.00 57.26 1180 GLU A C 1
ATOM 2148 O O . GLU A 1 265 ? 101.465 4.102 40.375 1.00 46.32 1180 GLU A O 1
ATOM 2154 N N . ALA A 1 266 ? 100.235 3.055 41.969 1.00 54.20 1181 ALA A N 1
ATOM 2155 C CA . ALA A 1 266 ? 99.023 3.822 41.669 1.00 50.34 1181 ALA A CA 1
ATOM 2156 C C . ALA A 1 266 ? 99.213 5.350 41.753 1.00 41.44 1181 ALA A C 1
ATOM 2157 O O . ALA A 1 266 ? 98.762 6.106 40.895 1.00 49.77 1181 ALA A O 1
ATOM 2159 N N . ILE A 1 267 ? 99.901 5.812 42.784 1.00 45.82 1182 ILE A N 1
ATOM 2160 C CA . ILE A 1 267 ? 100.100 7.229 42.968 1.00 48.67 1182 ILE A CA 1
ATOM 2161 C C . ILE A 1 267 ? 101.058 7.776 41.851 1.00 57.05 1182 ILE A C 1
ATOM 2162 O O . ILE A 1 267 ? 100.817 8.835 41.245 1.00 48.70 1182 ILE A O 1
ATOM 2167 N N . ALA A 1 268 ? 102.151 7.049 41.632 1.00 55.67 1183 ALA A N 1
ATOM 2168 C CA . ALA A 1 268 ? 103.115 7.359 40.561 1.00 60.52 1183 ALA A CA 1
ATOM 2169 C C . ALA A 1 268 ? 102.458 7.472 39.173 1.00 56.79 1183 ALA A C 1
ATOM 2170 O O . ALA A 1 268 ? 102.705 8.449 38.488 1.00 58.33 1183 ALA A O 1
ATOM 2172 N N . LEU A 1 269 ? 101.611 6.506 38.800 1.00 53.22 1184 LEU A N 1
ATOM 2173 C CA . LEU A 1 269 ? 100.864 6.556 37.522 1.00 56.60 1184 LEU A CA 1
ATOM 2174 C C . LEU A 1 269 ? 99.988 7.808 37.412 1.00 66.87 1184 LEU A C 1
ATOM 2175 O O . LEU A 1 269 ? 99.860 8.404 36.333 1.00 63.66 1184 LEU A O 1
ATOM 2180 N N . GLU A 1 270 ? 99.391 8.212 38.532 1.00 69.26 1185 GLU A N 1
ATOM 2181 C CA . GLU A 1 270 ? 98.514 9.372 38.528 1.00 71.38 1185 GLU A CA 1
ATOM 2182 C C . GLU A 1 270 ? 99.314 10.692 38.420 1.00 66.30 1185 GLU A C 1
ATOM 2183 O O . GLU A 1 270 ? 98.871 11.611 37.710 1.00 57.98 1185 GLU A O 1
ATOM 2189 N N . GLN A 1 271 ? 100.488 10.776 39.069 1.00 65.84 1186 GLN A N 1
ATOM 2190 C CA . GLN A 1 271 ? 101.420 11.909 38.881 1.00 70.38 1186 GLN A CA 1
ATOM 2191 C C . GLN A 1 271 ? 101.765 12.086 37.384 1.00 74.51 1186 GLN A C 1
ATOM 2192 O O . GLN A 1 271 ? 101.823 13.216 36.897 1.00 62.47 1186 GLN A O 1
ATOM 2198 N N . SER A 1 272 ? 101.986 10.984 36.655 1.00 76.89 1187 SER A N 1
ATOM 2199 C CA . SER A 1 272 ? 102.168 11.051 35.183 1.00 78.88 1187 SER A CA 1
ATOM 2200 C C . SER A 1 272 ? 100.985 11.592 34.415 1.00 77.45 1187 SER A C 1
ATOM 2201 O O . SER A 1 272 ? 101.183 12.478 33.585 1.00 84.74 1187 SER A O 1
ATOM 2204 N N . ARG A 1 273 ? 99.800 11.023 34.661 1.00 73.98 1188 ARG A N 1
ATOM 2205 C CA . ARG A 1 273 ? 98.474 11.559 34.210 1.00 84.81 1188 ARG A CA 1
ATOM 2206 C C . ARG A 1 273 ? 97.538 10.425 33.785 1.00 72.99 1188 ARG A C 1
ATOM 2207 O O . ARG A 1 273 ? 96.316 10.575 33.855 1.00 72.51 1188 ARG A O 1
ATOM 2215 N N . LYS B 2 2 ? 92.330 19.378 56.308 1.00 55.19 4 LYS F N 1
ATOM 2216 C CA . LYS B 2 2 ? 92.675 19.329 57.774 1.00 51.14 4 LYS F CA 1
ATOM 2217 C C . LYS B 2 2 ? 94.149 19.070 58.030 1.00 47.31 4 LYS F C 1
ATOM 2218 O O . LYS B 2 2 ? 94.880 18.629 57.132 1.00 50.06 4 LYS F O 1
ATOM 2224 N N . GLN B 2 3 ? 94.569 19.314 59.271 1.00 43.39 5 GLN F N 1
ATOM 2225 C CA . GLN B 2 3 ? 95.952 19.133 59.678 1.00 50.54 5 GLN F CA 1
ATOM 2226 C C . GLN B 2 3 ? 96.305 17.660 59.960 1.00 52.81 5 GLN F C 1
ATOM 2227 O O . GLN B 2 3 ? 97.471 17.290 59.887 1.00 47.11 5 GLN F O 1
ATOM 2233 N N . THR B 2 4 ? 95.327 16.825 60.300 1.00 46.94 6 THR F N 1
ATOM 2234 C CA . THR B 2 4 ? 95.646 15.434 60.629 1.00 42.46 6 THR F CA 1
ATOM 2235 C C . THR B 2 4 ? 94.841 14.536 59.748 1.00 38.87 6 THR F C 1
ATOM 2236 O O . THR B 2 4 ? 93.759 14.908 59.275 1.00 40.32 6 THR F O 1
ATOM 2240 N N . ALA B 2 5 ? 95.392 13.354 59.523 1.00 38.60 7 ALA F N 1
ATOM 2241 C CA . ALA B 2 5 ? 94.691 12.261 58.779 1.00 40.04 7 ALA F CA 1
ATOM 2242 C C . ALA B 2 5 ? 93.447 11.802 59.565 1.00 34.58 7 ALA F C 1
ATOM 2243 O O . ALA B 2 5 ? 93.536 11.636 60.767 1.00 40.15 7 ALA F O 1
ATOM 2245 N N . ARG B 2 6 ? 92.329 11.607 58.886 1.00 36.77 8 ARG F N 1
ATOM 2246 C CA . ARG B 2 6 ? 91.146 11.131 59.515 1.00 36.74 8 ARG F CA 1
ATOM 2247 C C . ARG B 2 6 ? 90.560 10.074 58.613 1.00 38.08 8 ARG F C 1
ATOM 2248 O O . ARG B 2 6 ? 90.303 10.314 57.401 1.00 37.39 8 ARG F O 1
ATOM 2256 N N . MET B 2 7 ? 90.226 8.949 59.228 1.00 31.86 9 MET F N 1
ATOM 2257 C CA . MET B 2 7 ? 89.343 7.982 58.606 1.00 32.46 9 MET F CA 1
ATOM 2258 C C . MET B 2 7 ? 87.946 8.553 58.648 1.00 35.37 9 MET F C 1
ATOM 2259 O O . MET B 2 7 ? 87.576 9.343 59.575 1.00 36.35 9 MET F O 1
ATOM 2264 N N . SER B 2 8 ? 87.130 8.159 57.699 1.00 31.71 10 SER F N 1
ATOM 2265 C CA . SER B 2 8 ? 85.852 8.799 57.557 1.00 40.41 10 SER F CA 1
ATOM 2266 C C . SER B 2 8 ? 84.986 7.876 56.736 1.00 41.88 10 SER F C 1
ATOM 2267 O O . SER B 2 8 ? 85.519 7.106 56.021 1.00 45.75 10 SER F O 1
ATOM 2270 N N . THR B 2 9 ? 83.665 7.907 56.914 1.00 48.91 11 THR F N 1
ATOM 2271 C CA . THR B 2 9 ? 82.735 7.030 56.198 1.00 47.77 11 THR F CA 1
ATOM 2272 C C . THR B 2 9 ? 82.682 7.342 54.719 1.00 56.60 11 THR F C 1
ATOM 2273 O O . THR B 2 9 ? 82.638 8.516 54.355 1.00 56.59 11 THR F O 1
ATOM 2277 N N . GLU C 1 4 ? 49.155 -17.359 93.708 1.00 105.71 919 GLU B N 1
ATOM 2278 C CA . GLU C 1 4 ? 48.077 -18.143 93.040 1.00 107.53 919 GLU B CA 1
ATOM 2279 C C . GLU C 1 4 ? 48.146 -17.990 91.496 1.00 121.92 919 GLU B C 1
ATOM 2280 O O . GLU C 1 4 ? 48.206 -19.008 90.820 1.00 126.46 919 GLU B O 1
ATOM 2286 N N . LYS C 1 5 ? 48.174 -16.765 90.933 1.00 123.74 920 LYS B N 1
ATOM 2287 C CA . LYS C 1 5 ? 48.358 -16.568 89.472 1.00 119.59 920 LYS B CA 1
ATOM 2288 C C . LYS C 1 5 ? 49.691 -15.879 89.169 1.00 106.56 920 LYS B C 1
ATOM 2289 O O . LYS C 1 5 ? 50.055 -14.926 89.861 1.00 97.98 920 LYS B O 1
ATOM 2295 N N . ILE C 1 6 ? 50.386 -16.364 88.130 1.00 88.33 921 ILE B N 1
ATOM 2296 C CA . ILE C 1 6 ? 51.525 -15.676 87.528 1.00 81.61 921 ILE B CA 1
ATOM 2297 C C . ILE C 1 6 ? 51.020 -14.620 86.544 1.00 76.34 921 ILE B C 1
ATOM 2298 O O . ILE C 1 6 ? 50.500 -14.921 85.479 1.00 76.91 921 ILE B O 1
ATOM 2303 N N . ILE C 1 7 ? 51.152 -13.364 86.918 1.00 78.09 922 ILE B N 1
ATOM 2304 C CA . ILE C 1 7 ? 50.566 -12.286 86.124 1.00 79.84 922 ILE B CA 1
ATOM 2305 C C . ILE C 1 7 ? 51.591 -11.619 85.229 1.00 77.16 922 ILE B C 1
ATOM 2306 O O . ILE C 1 7 ? 51.235 -10.785 84.404 1.00 93.08 922 ILE B O 1
ATOM 2311 N N . CYS C 1 8 ? 52.869 -11.910 85.415 1.00 67.53 923 CYS B N 1
ATOM 2312 C CA . CYS C 1 8 ? 53.864 -11.416 84.482 1.00 60.93 923 CYS B CA 1
ATOM 2313 C C . CYS C 1 8 ? 55.070 -12.315 84.579 1.00 55.81 923 CYS B C 1
ATOM 2314 O O . CYS C 1 8 ? 55.562 -12.511 85.680 1.00 57.15 923 CYS B O 1
ATOM 2317 N N . ARG C 1 9 ? 55.522 -12.849 83.444 1.00 54.77 924 ARG B N 1
ATOM 2318 C CA . ARG C 1 9 ? 56.726 -13.683 83.348 1.00 59.21 924 ARG B CA 1
ATOM 2319 C C . ARG C 1 9 ? 58.036 -12.935 83.674 1.00 48.57 924 ARG B C 1
ATOM 2320 O O . ARG C 1 9 ? 58.954 -13.525 84.184 1.00 48.51 924 ARG B O 1
ATOM 2328 N N . ASP C 1 10 ? 58.125 -11.684 83.274 1.00 42.01 925 ASP B N 1
ATOM 2329 C CA . ASP C 1 10 ? 59.311 -10.882 83.562 1.00 42.02 925 ASP B CA 1
ATOM 2330 C C . ASP C 1 10 ? 58.953 -9.408 83.582 1.00 43.65 925 ASP B C 1
ATOM 2331 O O . ASP C 1 10 ? 58.809 -8.770 82.507 1.00 40.23 925 ASP B O 1
ATOM 2336 N N . VAL C 1 11 ? 58.882 -8.842 84.789 1.00 40.27 926 VAL B N 1
ATOM 2337 C CA . VAL C 1 11 ? 58.618 -7.415 84.899 1.00 44.48 926 VAL B CA 1
ATOM 2338 C C . VAL C 1 11 ? 59.726 -6.564 84.302 1.00 41.69 926 VAL B C 1
ATOM 2339 O O . VAL C 1 11 ? 59.472 -5.443 83.923 1.00 37.93 926 VAL B O 1
ATOM 2343 N N . ALA C 1 12 ? 60.946 -7.091 84.212 1.00 42.07 927 ALA B N 1
ATOM 2344 C CA . ALA C 1 12 ? 62.058 -6.344 83.632 1.00 46.72 927 ALA B CA 1
ATOM 2345 C C . ALA C 1 12 ? 62.142 -6.395 82.112 1.00 41.28 927 ALA B C 1
ATOM 2346 O O . ALA C 1 12 ? 63.113 -5.831 81.540 1.00 41.14 927 ALA B O 1
ATOM 2348 N N . ARG C 1 13 ? 61.230 -7.123 81.457 1.00 44.27 928 ARG B N 1
ATOM 2349 C CA . ARG C 1 13 ? 61.198 -7.219 79.983 1.00 48.51 928 ARG B CA 1
ATOM 2350 C C . ARG C 1 13 ? 62.590 -7.555 79.366 1.00 43.29 928 ARG B C 1
ATOM 2351 O O . ARG C 1 13 ? 62.932 -7.053 78.322 1.00 45.20 928 ARG B O 1
ATOM 2359 N N . GLY C 1 14 ? 63.344 -8.437 80.000 1.00 41.18 929 GLY B N 1
ATOM 2360 C CA . GLY C 1 14 ? 64.626 -8.941 79.457 1.00 42.91 929 GLY B CA 1
ATOM 2361 C C . GLY C 1 14 ? 65.836 -8.097 79.784 1.00 43.06 929 GLY B C 1
ATOM 2362 O O . GLY C 1 14 ? 66.907 -8.358 79.304 1.00 42.73 929 GLY B O 1
ATOM 2363 N N . TYR C 1 15 ? 65.660 -7.047 80.563 1.00 38.57 930 TYR B N 1
ATOM 2364 C CA . TYR C 1 15 ? 66.745 -6.150 80.820 1.00 42.42 930 TYR B CA 1
ATOM 2365 C C . TYR C 1 15 ? 67.626 -6.629 81.963 1.00 43.36 930 TYR B C 1
ATOM 2366 O O . TYR C 1 15 ? 68.718 -6.180 82.061 1.00 43.95 930 TYR B O 1
ATOM 2375 N N . GLU C 1 16 ? 67.212 -7.579 82.789 1.00 44.28 931 GLU B N 1
ATOM 2376 C CA . GLU C 1 16 ? 68.137 -8.107 83.814 1.00 47.27 931 GLU B CA 1
ATOM 2377 C C . GLU C 1 16 ? 68.776 -9.417 83.367 1.00 46.71 931 GLU B C 1
ATOM 2378 O O . GLU C 1 16 ? 68.391 -9.957 82.308 1.00 48.31 931 GLU B O 1
ATOM 2384 N N . ASN C 1 17 ? 69.746 -9.924 84.163 1.00 40.42 932 ASN B N 1
ATOM 2385 C CA . ASN C 1 17 ? 70.430 -11.193 83.825 1.00 46.54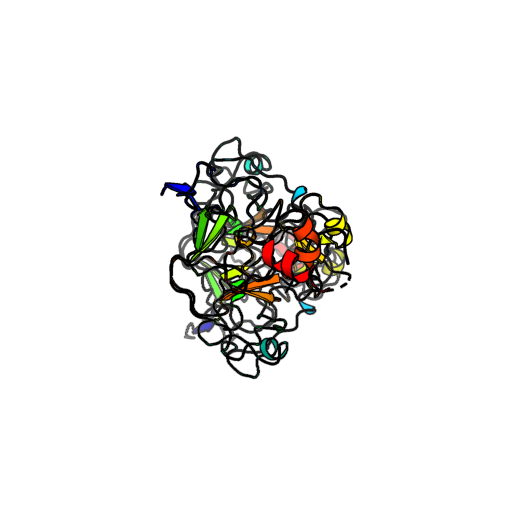 932 ASN B CA 1
ATOM 2386 C C . ASN C 1 17 ? 69.483 -12.356 83.893 1.00 45.95 932 ASN B C 1
ATOM 2387 O O . ASN C 1 17 ? 69.663 -13.347 83.213 1.00 49.87 932 ASN B O 1
ATOM 2392 N N . VAL C 1 18 ? 68.495 -12.242 84.759 1.00 44.35 933 VAL B N 1
ATOM 2393 C CA . VAL C 1 18 ? 67.497 -13.278 84.981 1.00 49.04 933 VAL B CA 1
ATOM 2394 C C . VAL C 1 18 ? 66.081 -12.657 84.895 1.00 49.47 933 VAL B C 1
ATOM 2395 O O . VAL C 1 18 ? 65.928 -11.455 85.094 1.00 41.06 933 VAL B O 1
ATOM 2399 N N . PRO C 1 19 ? 65.060 -13.470 84.582 1.00 51.83 934 PRO B N 1
ATOM 2400 C CA . PRO C 1 19 ? 63.696 -12.954 84.640 1.00 50.64 934 PRO B CA 1
ATOM 2401 C C . PRO C 1 19 ? 63.199 -12.722 86.057 1.00 48.82 934 PRO B C 1
ATOM 2402 O O . PRO C 1 19 ? 63.613 -13.404 87.001 1.00 52.82 934 PRO B O 1
ATOM 2406 N N . ILE C 1 20 ? 62.322 -11.722 86.226 1.00 45.05 935 ILE B N 1
ATOM 2407 C CA . ILE C 1 20 ? 61.714 -11.419 87.526 1.00 43.01 935 ILE B CA 1
ATOM 2408 C C . ILE C 1 20 ? 60.179 -11.519 87.401 1.00 45.86 935 ILE B C 1
ATOM 2409 O O . ILE C 1 20 ? 59.525 -10.524 87.022 1.00 39.01 935 ILE B O 1
ATOM 2414 N N . PRO C 1 21 ? 59.621 -12.716 87.673 1.00 42.85 936 PRO B N 1
ATOM 2415 C CA . PRO C 1 21 ? 58.183 -12.875 87.613 1.00 45.00 936 PRO B CA 1
ATOM 2416 C C . PRO C 1 21 ? 57.404 -12.137 88.728 1.00 40.78 936 PRO B C 1
ATOM 2417 O O . PRO C 1 21 ? 57.945 -11.797 89.794 1.00 39.80 936 PRO B O 1
ATOM 2421 N N . CYS C 1 22 ? 56.134 -11.845 88.419 1.00 45.16 937 CYS B N 1
ATOM 2422 C CA . CYS C 1 22 ? 55.178 -11.218 89.329 1.00 42.51 937 CYS B CA 1
ATOM 2423 C C . CYS C 1 22 ? 53.981 -12.194 89.556 1.00 45.26 937 CYS B C 1
ATOM 2424 O O . CYS C 1 22 ? 53.432 -12.752 88.591 1.00 44.60 937 CYS B O 1
ATOM 2427 N N . VAL C 1 23 ? 53.594 -12.355 90.810 1.00 43.31 938 VAL B N 1
ATOM 2428 C CA . VAL C 1 23 ? 52.438 -13.169 91.181 1.00 48.76 938 VAL B CA 1
ATOM 2429 C C . VAL C 1 23 ? 51.541 -12.403 92.116 1.00 49.06 938 VAL B C 1
ATOM 2430 O O . VAL C 1 23 ? 51.991 -11.504 92.840 1.00 41.70 938 VAL B O 1
ATOM 2434 N N . ASN C 1 24 ? 50.263 -12.809 92.134 1.00 48.35 939 ASN B N 1
ATOM 2435 C CA . ASN C 1 24 ? 49.308 -12.256 93.064 1.00 51.16 939 ASN B CA 1
ATOM 2436 C C . ASN C 1 24 ? 48.348 -13.364 93.502 1.00 52.48 939 ASN B C 1
ATOM 2437 O O . ASN C 1 24 ? 47.570 -13.867 92.677 1.00 44.80 939 ASN B O 1
ATOM 2442 N N . GLY C 1 25 ? 48.453 -13.743 94.774 1.00 54.55 940 GLY B N 1
ATOM 2443 C CA . GLY C 1 25 ? 47.557 -14.717 95.375 1.00 59.55 940 GLY B CA 1
ATOM 2444 C C . GLY C 1 25 ? 46.677 -14.076 96.428 1.00 60.36 940 GLY B C 1
ATOM 2445 O O . GLY C 1 25 ? 46.082 -14.791 97.205 1.00 62.88 940 GLY B O 1
ATOM 2446 N N . VAL C 1 26 ? 46.565 -12.745 96.439 1.00 56.36 941 VAL B N 1
ATOM 2447 C CA . VAL C 1 26 ? 45.944 -12.020 97.521 1.00 48.86 941 VAL B CA 1
ATOM 2448 C C . VAL C 1 26 ? 44.724 -11.253 97.063 1.00 56.16 941 VAL B C 1
ATOM 2449 O O . VAL C 1 26 ? 43.713 -11.222 97.784 1.00 54.42 941 VAL B O 1
ATOM 2453 N N . ASP C 1 27 ? 44.820 -10.542 95.944 1.00 46.05 942 ASP B N 1
ATOM 2454 C CA . ASP C 1 27 ? 43.695 -9.725 95.476 1.00 45.75 942 ASP B CA 1
ATOM 2455 C C . ASP C 1 27 ? 43.674 -9.711 93.982 1.00 46.41 942 ASP B C 1
ATOM 2456 O O . ASP C 1 27 ? 44.367 -10.498 93.367 1.00 43.57 942 ASP B O 1
ATOM 2461 N N . GLY C 1 28 ? 42.873 -8.823 93.384 1.00 44.62 943 GLY B N 1
ATOM 2462 C CA . GLY C 1 28 ? 42.678 -8.805 91.941 1.00 43.35 943 GLY B CA 1
ATOM 2463 C C . GLY C 1 28 ? 43.502 -7.742 91.212 1.00 46.94 943 GLY B C 1
ATOM 2464 O O . GLY C 1 28 ? 43.255 -7.474 90.041 1.00 47.17 943 GLY B O 1
ATOM 2465 N N . GLU C 1 29 ? 44.496 -7.167 91.895 1.00 45.83 944 GLU B N 1
ATOM 2466 C CA . GLU C 1 29 ? 45.317 -6.085 91.310 1.00 52.16 944 GLU B CA 1
ATOM 2467 C C . GLU C 1 29 ? 46.222 -6.699 90.239 1.00 47.05 944 GLU B C 1
ATOM 2468 O O . GLU C 1 29 ? 46.937 -7.661 90.553 1.00 44.67 944 GLU B O 1
ATOM 2474 N N . PRO C 1 30 ? 46.177 -6.192 88.966 1.00 44.33 945 PRO B N 1
ATOM 2475 C CA . PRO C 1 30 ? 47.039 -6.749 87.944 1.00 46.86 945 PRO B CA 1
ATOM 2476 C C . PRO C 1 30 ? 48.490 -6.238 88.118 1.00 40.00 945 PRO B C 1
ATOM 2477 O O . PRO C 1 30 ? 48.775 -5.391 88.978 1.00 44.05 945 PRO B O 1
ATOM 2481 N N . CYS C 1 31 ? 49.358 -6.736 87.267 1.00 48.93 946 CYS B N 1
ATOM 2482 C CA . CYS C 1 31 ? 50.783 -6.432 87.321 1.00 48.58 946 CYS B CA 1
ATOM 2483 C C . CYS C 1 31 ? 50.987 -4.928 87.218 1.00 42.43 946 CYS B C 1
ATOM 2484 O O . CYS C 1 31 ? 50.483 -4.325 86.278 1.00 48.71 946 CYS B O 1
ATOM 2487 N N . PRO C 1 32 ? 51.683 -4.302 88.167 1.00 42.12 947 PRO B N 1
ATOM 2488 C CA . PRO C 1 32 ? 51.802 -2.843 88.163 1.00 47.84 947 PRO B CA 1
ATOM 2489 C C . PRO C 1 32 ? 52.570 -2.365 86.927 1.00 53.82 947 PRO B C 1
ATOM 2490 O O . PRO C 1 32 ? 53.540 -2.974 86.570 1.00 57.59 947 PRO B O 1
ATOM 2494 N N . GLU C 1 33 ? 52.063 -1.364 86.221 1.00 52.61 948 GLU B N 1
ATOM 2495 C CA . GLU C 1 33 ? 52.673 -0.888 84.980 1.00 58.69 948 GLU B CA 1
ATOM 2496 C C . GLU C 1 33 ? 52.677 0.640 84.877 1.00 51.66 948 GLU B C 1
ATOM 2497 O O . GLU C 1 33 ? 52.773 1.162 83.793 1.00 61.81 948 GLU B O 1
ATOM 2503 N N . ASP C 1 34 ? 52.534 1.345 85.988 1.00 42.21 949 ASP B N 1
ATOM 2504 C CA A ASP C 1 34 ? 52.555 2.825 85.953 0.50 45.93 949 ASP B CA 1
ATOM 2505 C CA B ASP C 1 34 ? 52.550 2.798 86.037 0.50 44.82 949 ASP B CA 1
ATOM 2506 C C . ASP C 1 34 ? 53.987 3.380 86.155 1.00 42.11 949 ASP B C 1
ATOM 2507 O O . ASP C 1 34 ? 54.199 4.357 86.876 1.00 47.60 949 ASP B O 1
ATOM 2516 N N . TYR C 1 35 ? 54.968 2.769 85.476 1.00 40.64 950 TYR B N 1
ATOM 2517 C CA . TYR C 1 35 ? 56.377 3.267 85.572 1.00 38.58 950 TYR B CA 1
ATOM 2518 C C . TYR C 1 35 ? 57.076 2.624 84.456 1.00 39.56 950 TYR B C 1
ATOM 2519 O O . TYR C 1 35 ? 56.588 1.639 83.927 1.00 36.41 950 TYR B O 1
ATOM 2528 N N . LYS C 1 36 ? 58.252 3.148 84.093 1.00 35.85 951 LYS B N 1
ATOM 2529 C CA . LYS C 1 36 ? 59.045 2.564 83.051 1.00 39.41 951 LYS B CA 1
ATOM 2530 C C . LYS C 1 36 ? 60.168 1.765 83.705 1.00 36.26 951 LYS B C 1
ATOM 2531 O O . LYS C 1 36 ? 60.918 2.326 84.502 1.00 35.40 951 LYS B O 1
ATOM 2537 N N . TYR C 1 37 ? 60.259 0.476 83.384 1.00 34.42 952 TYR B N 1
ATOM 2538 C CA . TYR C 1 37 ? 61.301 -0.356 83.951 1.00 35.07 952 TYR B CA 1
ATOM 2539 C C . TYR C 1 37 ? 62.604 -0.019 83.240 1.00 35.60 952 TYR B C 1
ATOM 2540 O O . TYR C 1 37 ? 62.657 -0.097 82.038 1.00 35.93 952 TYR B O 1
ATOM 2549 N N . ILE C 1 38 ? 63.642 0.317 84.000 1.00 32.29 953 ILE B N 1
ATOM 2550 C CA . ILE C 1 38 ? 64.991 0.562 83.448 1.00 33.42 953 ILE B CA 1
ATOM 2551 C C . ILE C 1 38 ? 66.009 -0.181 84.319 1.00 40.87 953 ILE B C 1
ATOM 2552 O O . ILE C 1 38 ? 65.844 -0.300 85.545 1.00 34.76 953 ILE B O 1
ATOM 2557 N N . SER C 1 39 ? 67.082 -0.654 83.742 1.00 39.60 954 SER B N 1
ATOM 2558 C CA . SER C 1 39 ? 68.042 -1.432 84.564 1.00 43.56 954 SER B CA 1
ATOM 2559 C C . SER C 1 39 ? 69.232 -0.606 85.023 1.00 45.70 954 SER B C 1
ATOM 2560 O O . SER C 1 39 ? 69.968 -1.097 85.862 1.00 40.97 954 SER B O 1
ATOM 2563 N N . GLU C 1 40 ? 69.406 0.615 84.477 1.00 36.85 955 GLU B N 1
ATOM 2564 C CA . GLU C 1 40 ? 70.421 1.562 84.918 1.00 42.02 955 GLU B CA 1
ATOM 2565 C C . GLU C 1 40 ? 69.844 2.980 85.106 1.00 40.56 955 GLU B C 1
ATOM 2566 O O . GLU C 1 40 ? 68.915 3.337 84.423 1.00 41.38 955 GLU B O 1
ATOM 2572 N N . ASN C 1 41 ? 70.417 3.770 86.006 1.00 31.17 956 ASN B N 1
ATOM 2573 C CA . ASN C 1 41 ? 69.925 5.072 86.283 1.00 32.70 956 ASN B CA 1
ATOM 2574 C C . ASN C 1 41 ? 69.821 5.981 85.021 1.00 35.41 956 ASN B C 1
ATOM 2575 O O . ASN C 1 41 ? 70.627 5.867 84.086 1.00 33.53 956 ASN B O 1
ATOM 2580 N N . CYS C 1 42 ? 68.811 6.842 84.997 1.00 32.13 957 CYS B N 1
ATOM 2581 C CA . CYS C 1 42 ? 68.524 7.686 83.839 1.00 34.27 957 CYS B CA 1
ATOM 2582 C C . CYS C 1 42 ? 68.542 9.092 84.341 1.00 35.54 957 CYS B C 1
ATOM 2583 O O . CYS C 1 42 ? 68.573 9.301 85.537 1.00 35.25 957 CYS B O 1
ATOM 2586 N N . GLU C 1 43 ? 68.613 10.057 83.436 1.00 34.37 958 GLU B N 1
ATOM 2587 C CA . GLU C 1 43 ? 68.628 11.490 83.750 1.00 39.58 958 GLU B CA 1
ATOM 2588 C C . GLU C 1 43 ? 67.500 12.131 82.972 1.00 36.62 958 GLU B C 1
ATOM 2589 O O . GLU C 1 43 ? 67.166 11.649 81.884 1.00 37.90 958 GLU B O 1
ATOM 2595 N N . THR C 1 44 ? 66.908 13.170 83.550 1.00 33.14 959 THR B N 1
ATOM 2596 C CA . THR C 1 44 ? 65.913 14.028 82.877 1.00 39.08 959 THR B CA 1
ATOM 2597 C C . THR C 1 44 ? 66.328 15.534 83.020 1.00 36.13 959 THR B C 1
ATOM 2598 O O . THR C 1 44 ? 65.553 16.407 82.785 1.00 46.58 959 THR B O 1
ATOM 2602 N N . SER C 1 45 ? 67.532 15.829 83.440 1.00 42.67 960 SER B N 1
ATOM 2603 C CA . SER C 1 45 ? 68.052 17.182 83.322 1.00 48.11 960 SER B CA 1
ATOM 2604 C C . SER C 1 45 ? 69.527 17.032 83.289 1.00 48.14 960 SER B C 1
ATOM 2605 O O . SER C 1 45 ? 70.035 15.977 83.624 1.00 55.90 960 SER B O 1
ATOM 2608 N N . THR C 1 46 ? 70.222 18.101 82.977 1.00 52.89 961 THR B N 1
ATOM 2609 C CA . THR C 1 46 ? 71.673 18.017 82.796 1.00 59.50 961 THR B CA 1
ATOM 2610 C C . THR C 1 46 ? 72.338 17.764 84.183 1.00 51.61 961 THR B C 1
ATOM 2611 O O . THR C 1 46 ? 72.154 18.563 85.075 1.00 49.17 961 THR B O 1
ATOM 2615 N N . MET C 1 47 ? 72.973 16.598 84.386 1.00 53.13 962 MET B N 1
ATOM 2616 C CA . MET C 1 47 ? 73.675 16.273 85.646 1.00 49.83 962 MET B CA 1
ATOM 2617 C C . MET C 1 47 ? 75.212 16.450 85.478 1.00 43.59 962 MET B C 1
ATOM 2618 O O . MET C 1 47 ? 75.905 16.567 86.465 1.00 45.02 962 MET B O 1
ATOM 2623 N N . ASN C 1 48 ? 75.713 16.426 84.238 1.00 37.40 963 ASN B N 1
ATOM 2624 C CA . ASN C 1 48 ? 77.123 16.219 83.834 1.00 41.76 963 ASN B CA 1
ATOM 2625 C C . ASN C 1 48 ? 77.878 15.399 84.809 1.00 36.66 963 ASN B C 1
ATOM 2626 O O . ASN C 1 48 ? 78.760 15.888 85.478 1.00 36.03 963 ASN B O 1
ATOM 2631 N N . ILE C 1 49 ? 77.492 14.145 84.873 1.00 33.50 964 ILE B N 1
ATOM 2632 C CA . ILE C 1 49 ? 78.281 13.210 85.662 1.00 33.19 964 ILE B CA 1
ATOM 2633 C C . ILE C 1 49 ? 79.709 13.175 85.106 1.00 29.85 964 ILE B C 1
ATOM 2634 O O . ILE C 1 49 ? 79.922 13.109 83.918 1.00 31.02 964 ILE B O 1
ATOM 2639 N N . ASP C 1 50 ? 80.693 13.191 85.989 1.00 31.03 965 ASP B N 1
ATOM 2640 C CA . ASP C 1 50 ? 82.077 13.231 85.582 1.00 35.63 965 ASP B CA 1
ATOM 2641 C C . ASP C 1 50 ? 82.459 11.836 85.094 1.00 35.57 965 ASP B C 1
ATOM 2642 O O . ASP C 1 50 ? 82.674 10.936 85.882 1.00 36.13 965 ASP B O 1
ATOM 2647 N N . ARG C 1 51 ? 82.561 11.667 83.796 1.00 31.06 966 ARG B N 1
ATOM 2648 C CA . ARG C 1 51 ? 82.945 10.368 83.181 1.00 36.63 966 ARG B CA 1
ATOM 2649 C C . ARG C 1 51 ? 84.379 10.422 82.588 1.00 40.12 966 ARG B C 1
ATOM 2650 O O . ARG C 1 51 ? 84.757 9.594 81.767 1.00 37.98 966 ARG B O 1
ATOM 2658 N N . ASN C 1 52 ? 85.181 11.422 82.973 1.00 34.44 967 ASN B N 1
ATOM 2659 C CA . ASN C 1 52 ? 86.540 11.519 82.498 1.00 35.42 967 ASN B CA 1
ATOM 2660 C C . ASN C 1 52 ? 87.314 10.337 83.009 1.00 32.82 967 ASN B C 1
ATOM 2661 O O . ASN C 1 52 ? 87.557 10.194 84.243 1.00 35.23 967 ASN B O 1
ATOM 2666 N N . ILE C 1 53 ? 87.766 9.525 82.070 1.00 30.70 968 ILE B N 1
ATOM 2667 C CA . ILE C 1 53 ? 88.473 8.268 82.399 1.00 31.65 968 ILE B CA 1
ATOM 2668 C C . ILE C 1 53 ? 89.788 8.500 83.179 1.00 35.43 968 ILE B C 1
ATOM 2669 O O . ILE C 1 53 ? 90.203 7.690 84.003 1.00 32.64 968 ILE B O 1
ATOM 2674 N N . THR C 1 54 ? 90.382 9.659 83.010 1.00 35.41 969 THR B N 1
ATOM 2675 C CA . THR C 1 54 ? 91.641 9.980 83.702 1.00 36.46 969 THR B CA 1
ATOM 2676 C C . THR C 1 54 ? 91.375 10.398 85.144 1.00 38.29 969 THR B C 1
ATOM 2677 O O . THR C 1 54 ? 92.306 10.481 85.908 1.00 39.65 969 THR B O 1
ATOM 2681 N N . HIS C 1 55 ? 90.120 10.672 85.510 1.00 39.45 970 HIS B N 1
ATOM 2682 C CA . HIS C 1 55 ? 89.783 10.963 86.906 1.00 42.69 970 HIS B CA 1
ATOM 2683 C C . HIS C 1 55 ? 89.555 9.712 87.728 1.00 45.14 970 HIS B C 1
ATOM 2684 O O . HIS C 1 55 ? 89.297 9.813 88.901 1.00 51.45 970 HIS B O 1
ATOM 2691 N N . LEU C 1 56 ? 89.641 8.540 87.145 1.00 37.30 971 LEU B N 1
ATOM 2692 C CA . LEU C 1 56 ? 89.339 7.327 87.914 1.00 37.74 971 LEU B CA 1
ATOM 2693 C C . LEU C 1 56 ? 90.556 6.903 88.724 1.00 38.88 971 LEU B C 1
ATOM 2694 O O . LEU C 1 56 ? 91.640 6.804 88.188 1.00 40.01 971 LEU B O 1
ATOM 2699 N N . GLN C 1 57 ? 90.395 6.667 90.011 1.00 37.70 972 GLN B N 1
ATOM 2700 C CA . GLN C 1 57 ? 91.401 5.913 90.763 1.00 36.39 972 GLN B CA 1
ATOM 2701 C C . GLN C 1 57 ? 91.249 4.471 90.364 1.00 38.09 972 GLN B C 1
ATOM 2702 O O . GLN C 1 57 ? 90.133 4.031 90.066 1.00 35.98 972 GLN B O 1
ATOM 2708 N N . HIS C 1 58 ? 92.375 3.776 90.217 1.00 31.96 973 HIS B N 1
ATOM 2709 C CA . HIS C 1 58 ? 92.373 2.467 89.557 1.00 35.11 973 HIS B CA 1
ATOM 2710 C C . HIS C 1 58 ? 93.541 1.643 90.056 1.00 40.96 973 HIS B C 1
ATOM 2711 O O . HIS C 1 58 ? 94.499 2.206 90.615 1.00 37.12 973 HIS B O 1
ATOM 2718 N N . CYS C 1 59 ? 93.468 0.328 89.870 1.00 36.92 974 CYS B N 1
ATOM 2719 C CA . CYS C 1 59 ? 94.556 -0.556 90.288 1.00 35.08 974 CYS B CA 1
ATOM 2720 C C . CYS C 1 59 ? 95.482 -1.012 89.188 1.00 34.53 974 CYS B C 1
ATOM 2721 O O . CYS C 1 59 ? 95.222 -0.884 87.941 1.00 33.53 974 CYS B O 1
ATOM 2724 N N . THR C 1 60 ? 96.594 -1.597 89.626 1.00 32.84 975 THR B N 1
ATOM 2725 C CA . THR C 1 60 ? 97.641 -2.080 88.751 1.00 33.88 975 THR B CA 1
ATOM 2726 C C . THR C 1 60 ? 97.755 -3.564 88.800 1.00 37.19 975 THR B C 1
ATOM 2727 O O . THR C 1 60 ? 98.677 -4.146 88.229 1.00 41.16 975 THR B O 1
ATOM 2731 N N . CYS C 1 61 ? 96.806 -4.204 89.459 1.00 37.03 976 CYS B N 1
ATOM 2732 C CA . CYS C 1 61 ? 96.766 -5.667 89.572 1.00 39.71 976 CYS B CA 1
ATOM 2733 C C . CYS C 1 61 ? 96.806 -6.428 88.238 1.00 38.40 976 CYS B C 1
ATOM 2734 O O . CYS C 1 61 ? 96.172 -6.041 87.245 1.00 41.05 976 CYS B O 1
ATOM 2737 N N . VAL C 1 62 ? 97.628 -7.465 88.175 1.00 42.22 977 VAL B N 1
ATOM 2738 C CA . VAL C 1 62 ? 97.494 -8.465 87.090 1.00 49.77 977 VAL B CA 1
ATOM 2739 C C . VAL C 1 62 ? 97.101 -9.844 87.634 1.00 49.47 977 VAL B C 1
ATOM 2740 O O . VAL C 1 62 ? 97.115 -10.829 86.916 1.00 51.09 977 VAL B O 1
ATOM 2744 N N . ASP C 1 63 ? 96.781 -9.909 88.929 1.00 54.03 978 ASP B N 1
ATOM 2745 C CA . ASP C 1 63 ? 96.042 -11.049 89.500 1.00 48.34 978 ASP B CA 1
ATOM 2746 C C . ASP C 1 63 ? 94.513 -10.760 89.323 1.00 54.24 978 ASP B C 1
ATOM 2747 O O . ASP C 1 63 ? 94.073 -9.963 88.443 1.00 41.21 978 ASP B O 1
ATOM 2752 N N . ASP C 1 64 ? 93.729 -11.418 90.176 1.00 48.92 979 ASP B N 1
ATOM 2753 C CA . ASP C 1 64 ? 92.268 -11.329 90.189 1.00 47.85 979 ASP B CA 1
ATOM 2754 C C . ASP C 1 64 ? 91.740 -10.298 91.181 1.00 40.83 979 ASP B C 1
ATOM 2755 O O . ASP C 1 64 ? 90.564 -10.325 91.571 1.00 41.98 979 ASP B O 1
ATOM 2760 N N . CYS C 1 65 ? 92.613 -9.381 91.619 1.00 35.51 980 CYS B N 1
ATOM 2761 C CA . CYS C 1 65 ? 92.303 -8.355 92.587 1.00 37.52 980 CYS B CA 1
ATOM 2762 C C . CYS C 1 65 ? 91.926 -8.956 93.970 1.00 43.27 980 CYS B C 1
ATOM 2763 O O . CYS C 1 65 ? 91.302 -8.281 94.773 1.00 39.65 980 CYS B O 1
ATOM 2766 N N . SER C 1 66 ? 92.414 -10.163 94.295 1.00 44.69 981 SER B N 1
ATOM 2767 C CA . SER C 1 66 ? 92.201 -10.713 95.675 1.00 54.91 981 SER B CA 1
ATOM 2768 C C . SER C 1 66 ? 93.287 -10.364 96.715 1.00 55.75 981 SER B C 1
ATOM 2769 O O . SER C 1 66 ? 93.185 -10.747 97.890 1.00 57.01 981 SER B O 1
ATOM 2772 N N . SER C 1 67 ? 94.321 -9.631 96.312 1.00 53.44 982 SER B N 1
ATOM 2773 C CA . SER C 1 67 ? 95.397 -9.320 97.231 1.00 53.94 982 SER B CA 1
ATOM 2774 C C . SER C 1 67 ? 95.124 -8.011 97.947 1.00 54.63 982 SER B C 1
ATOM 2775 O O . SER C 1 67 ? 94.449 -7.105 97.434 1.00 49.22 982 SER B O 1
ATOM 2778 N N . SER C 1 68 ? 95.745 -7.874 99.105 1.00 57.88 983 SER B N 1
ATOM 2779 C CA . SER C 1 68 ? 95.679 -6.615 99.868 1.00 64.58 983 SER B CA 1
ATOM 2780 C C . SER C 1 68 ? 96.336 -5.378 99.179 1.00 59.91 983 SER B C 1
ATOM 2781 O O . SER C 1 68 ? 96.173 -4.227 99.640 1.00 58.05 983 SER B O 1
ATOM 2784 N N . ASN C 1 69 ? 97.047 -5.602 98.075 1.00 60.54 984 ASN B N 1
ATOM 2785 C CA . ASN C 1 69 ? 97.634 -4.512 97.319 1.00 59.69 984 ASN B CA 1
ATOM 2786 C C . ASN C 1 69 ? 96.732 -3.850 96.261 1.00 60.29 984 ASN B C 1
ATOM 2787 O O . ASN C 1 69 ? 97.116 -2.856 95.675 1.00 50.94 984 ASN B O 1
ATOM 2792 N N . CYS C 1 70 ? 95.556 -4.397 96.004 1.00 52.96 985 CYS B N 1
ATOM 2793 C CA . CYS C 1 70 ? 94.633 -3.744 95.085 1.00 49.49 985 CYS B CA 1
ATOM 2794 C C . CYS C 1 70 ? 94.254 -2.347 95.601 1.00 51.07 985 CYS B C 1
ATOM 2795 O O . CYS C 1 70 ? 93.701 -2.224 96.697 1.00 48.61 985 CYS B O 1
ATOM 2798 N N . LEU C 1 71 ? 94.564 -1.288 94.838 1.00 51.88 986 LEU B N 1
ATOM 2799 C CA . LEU C 1 71 ? 94.222 0.095 95.268 1.00 57.56 986 LEU B CA 1
ATOM 2800 C C . LEU C 1 71 ? 92.726 0.299 95.409 1.00 60.11 986 LEU B C 1
ATOM 2801 O O . LEU C 1 71 ? 92.264 0.966 96.319 1.00 64.10 986 LEU B O 1
ATOM 2806 N N . CYS C 1 72 ? 91.955 -0.297 94.516 1.00 60.92 987 CYS B N 1
ATOM 2807 C CA . CYS C 1 72 ? 90.491 -0.067 94.511 1.00 62.25 987 CYS B CA 1
ATOM 2808 C C . CYS C 1 72 ? 89.879 -0.590 95.820 1.00 62.09 987 CYS B C 1
ATOM 2809 O O . CYS C 1 72 ? 89.010 0.072 96.407 1.00 53.63 987 CYS B O 1
ATOM 2812 N N . GLY C 1 73 ? 90.404 -1.735 96.286 1.00 67.85 988 GLY B N 1
ATOM 2813 C CA . GLY C 1 73 ? 90.190 -2.227 97.653 1.00 72.18 988 GLY B CA 1
ATOM 2814 C C . GLY C 1 73 ? 90.561 -1.217 98.749 1.00 83.22 988 GLY B C 1
ATOM 2815 O O . GLY C 1 73 ? 89.754 -0.929 99.641 1.00 78.84 988 GLY B O 1
ATOM 2816 N N . GLN C 1 74 ? 91.772 -0.653 98.671 1.00 86.63 989 GLN B N 1
ATOM 2817 C CA . GLN C 1 74 ? 92.283 0.308 99.687 1.00 83.37 989 GLN B CA 1
ATOM 2818 C C . GLN C 1 74 ? 91.481 1.617 99.803 1.00 79.94 989 GLN B C 1
ATOM 2819 O O . GLN C 1 74 ? 91.443 2.231 100.870 1.00 83.26 989 GLN B O 1
ATOM 2825 N N . LEU C 1 75 ? 90.818 2.028 98.721 1.00 83.42 990 LEU B N 1
ATOM 2826 C CA . LEU C 1 75 ? 89.893 3.184 98.773 1.00 79.79 990 LEU B CA 1
ATOM 2827 C C . LEU C 1 75 ? 88.652 2.980 99.688 1.00 85.31 990 LEU B C 1
ATOM 2828 O O . LEU C 1 75 ? 87.973 3.954 100.039 1.00 71.92 990 LEU B O 1
ATOM 2833 N N . SER C 1 76 ? 88.369 1.721 100.045 1.00 86.09 991 SER B N 1
ATOM 2834 C CA . SER C 1 76 ? 87.468 1.382 101.146 1.00 86.84 991 SER B CA 1
ATOM 2835 C C . SER C 1 76 ? 88.214 0.652 102.292 1.00 85.04 991 SER B C 1
ATOM 2836 O O . SER C 1 76 ? 87.651 -0.256 102.912 1.00 78.88 991 SER B O 1
ATOM 2839 N N . ILE C 1 77 ? 89.454 1.072 102.584 1.00 88.02 992 ILE B N 1
ATOM 2840 C CA . ILE C 1 77 ? 90.398 0.374 103.520 1.00 90.93 992 ILE B CA 1
ATOM 2841 C C . ILE C 1 77 ? 90.825 -1.016 102.994 1.00 81.20 992 ILE B C 1
ATOM 2842 O O . ILE C 1 77 ? 92.019 -1.289 102.847 1.00 72.13 992 ILE B O 1
ATOM 2847 N N . ARG C 1 78 ? 89.850 -1.881 102.717 1.00 68.24 993 ARG B N 1
ATOM 2848 C CA . ARG C 1 78 ? 90.108 -3.139 102.003 1.00 63.27 993 ARG B CA 1
ATOM 2849 C C . ARG C 1 78 ? 88.970 -3.461 101.020 1.00 62.91 993 ARG B C 1
ATOM 2850 O O . ARG C 1 78 ? 87.887 -2.865 101.113 1.00 68.08 993 ARG B O 1
ATOM 2858 N N . CYS C 1 79 ? 89.205 -4.406 100.103 1.00 64.45 994 CYS B N 1
ATOM 2859 C CA . CYS C 1 79 ? 88.129 -4.969 99.295 1.00 66.98 994 CYS B CA 1
ATOM 2860 C C . CYS C 1 79 ? 87.222 -5.676 100.273 1.00 69.87 994 CYS B C 1
ATOM 2861 O O . CYS C 1 79 ? 87.672 -6.472 101.147 1.00 63.30 994 CYS B O 1
ATOM 2864 N N . TRP C 1 80 ? 85.932 -5.415 100.112 1.00 58.02 995 TRP B N 1
ATOM 2865 C CA . TRP C 1 80 ? 84.986 -5.993 101.010 1.00 50.68 995 TRP B CA 1
ATOM 2866 C C . TRP C 1 80 ? 84.393 -7.249 100.508 1.00 43.22 995 TRP B C 1
ATOM 2867 O O . TRP C 1 80 ? 83.616 -7.853 101.235 1.00 51.65 995 TRP B O 1
ATOM 2878 N N . TYR C 1 81 ? 84.795 -7.734 99.331 1.00 38.89 996 TYR B N 1
ATOM 2879 C CA . TYR C 1 81 ? 84.220 -8.927 98.822 1.00 39.97 996 TYR B CA 1
ATOM 2880 C C . TYR C 1 81 ? 85.137 -10.128 99.061 1.00 47.63 996 TYR B C 1
ATOM 2881 O O . TYR C 1 81 ? 86.321 -9.994 98.931 1.00 46.31 996 TYR B O 1
ATOM 2890 N N . ASP C 1 82 ? 84.551 -11.289 99.336 1.00 45.32 997 ASP B N 1
ATOM 2891 C CA . ASP C 1 82 ? 85.267 -12.555 99.479 1.00 46.68 997 ASP B CA 1
ATOM 2892 C C . ASP C 1 82 ? 85.281 -13.219 98.134 1.00 46.02 997 ASP B C 1
ATOM 2893 O O . ASP C 1 82 ? 84.805 -12.658 97.156 1.00 42.10 997 ASP B O 1
ATOM 2898 N N . LYS C 1 83 ? 85.826 -14.416 98.076 1.00 44.30 998 LYS B N 1
ATOM 2899 C CA . LYS C 1 83 ? 86.043 -15.123 96.819 1.00 51.27 998 LYS B CA 1
ATOM 2900 C C . LYS C 1 83 ? 84.763 -15.457 96.074 1.00 49.62 998 LYS B C 1
ATOM 2901 O O . LYS C 1 83 ? 84.803 -15.742 94.888 1.00 54.36 998 LYS B O 1
ATOM 2907 N N . ASP C 1 84 ? 83.629 -15.506 96.771 1.00 51.41 999 ASP B N 1
ATOM 2908 C CA . ASP C 1 84 ? 82.348 -15.815 96.131 1.00 55.59 999 ASP B CA 1
ATOM 2909 C C . ASP C 1 84 ? 81.509 -14.563 95.860 1.00 51.14 999 ASP B C 1
ATOM 2910 O O . ASP C 1 84 ? 80.359 -14.684 95.446 1.00 45.76 999 ASP B O 1
ATOM 2915 N N . GLY C 1 85 ? 82.077 -13.381 96.063 1.00 45.09 1000 GLY B N 1
ATOM 2916 C CA . GLY C 1 85 ? 81.368 -12.126 95.745 1.00 46.22 1000 GLY B CA 1
ATOM 2917 C C . GLY C 1 85 ? 80.488 -11.651 96.860 1.00 45.31 1000 GLY B C 1
ATOM 2918 O O . GLY C 1 85 ? 79.654 -10.805 96.641 1.00 40.61 1000 GLY B O 1
ATOM 2919 N N . ARG C 1 86 ? 80.734 -12.113 98.086 1.00 42.32 1001 ARG B N 1
ATOM 2920 C CA . ARG C 1 86 ? 79.915 -11.721 99.235 1.00 43.06 1001 ARG B CA 1
ATOM 2921 C C . ARG C 1 86 ? 80.651 -10.778 100.128 1.00 38.53 1001 ARG B C 1
ATOM 2922 O O . ARG C 1 86 ? 81.845 -10.895 100.289 1.00 46.40 1001 ARG B O 1
ATOM 2930 N N . LEU C 1 87 ? 79.941 -9.856 100.760 1.00 37.97 1002 LEU B N 1
ATOM 2931 C CA . LEU C 1 87 ? 80.569 -8.974 101.706 1.00 44.36 1002 LEU B CA 1
ATOM 2932 C C . LEU C 1 87 ? 81.178 -9.815 102.838 1.00 51.22 1002 LEU B C 1
ATOM 2933 O O . LEU C 1 87 ? 80.643 -10.883 103.191 1.00 55.09 1002 LEU B O 1
ATOM 2938 N N . LEU C 1 88 ? 82.312 -9.365 103.369 1.00 62.53 1003 LEU B N 1
ATOM 2939 C CA . LEU C 1 88 ? 82.979 -10.090 104.470 1.00 66.80 1003 LEU B CA 1
ATOM 2940 C C . LEU C 1 88 ? 82.093 -10.076 105.709 1.00 69.50 1003 LEU B C 1
ATOM 2941 O O . LEU C 1 88 ? 81.299 -9.145 105.891 1.00 58.38 1003 LEU B O 1
ATOM 2946 N N . GLN C 1 89 ? 82.208 -11.124 106.532 1.00 78.84 1004 GLN B N 1
ATOM 2947 C CA . GLN C 1 89 ? 81.601 -11.167 107.883 1.00 86.90 1004 GLN B CA 1
ATOM 2948 C C . GLN C 1 89 ? 81.709 -9.843 108.663 1.00 83.45 1004 GLN B C 1
ATOM 2949 O O . GLN C 1 89 ? 80.741 -9.380 109.263 1.00 77.36 1004 GLN B O 1
ATOM 2955 N N . GLU C 1 90 ? 82.895 -9.247 108.610 1.00 85.45 1005 GLU B N 1
ATOM 2956 C CA . GLU C 1 90 ? 83.251 -8.063 109.392 1.00 84.58 1005 GLU B CA 1
ATOM 2957 C C . GLU C 1 90 ? 82.764 -6.756 108.800 1.00 82.07 1005 GLU B C 1
ATOM 2958 O O . GLU C 1 90 ? 83.057 -5.683 109.339 1.00 77.28 1005 GLU B O 1
ATOM 2964 N N . PHE C 1 91 ? 82.080 -6.818 107.663 1.00 79.61 1006 PHE B N 1
ATOM 2965 C CA . PHE C 1 91 ? 81.619 -5.612 106.989 1.00 70.81 1006 PHE B CA 1
ATOM 2966 C C . PHE C 1 91 ? 80.698 -4.822 107.897 1.00 62.12 1006 PHE B C 1
ATOM 2967 O O . PHE C 1 91 ? 79.769 -5.394 108.470 1.00 57.21 1006 PHE B O 1
ATOM 2975 N N . ASN C 1 92 ? 80.963 -3.533 108.061 1.00 54.32 1007 ASN B N 1
ATOM 2976 C CA . ASN C 1 92 ? 80.121 -2.723 108.910 1.00 61.84 1007 ASN B CA 1
ATOM 2977 C C . ASN C 1 92 ? 78.715 -2.504 108.320 1.00 75.14 1007 ASN B C 1
ATOM 2978 O O . ASN C 1 92 ? 78.528 -1.635 107.464 1.00 75.54 1007 ASN B O 1
ATOM 2983 N N . LYS C 1 93 ? 77.740 -3.266 108.829 1.00 73.61 1008 LYS B N 1
ATOM 2984 C CA . LYS C 1 93 ? 76.357 -3.220 108.360 1.00 68.43 1008 LYS B CA 1
ATOM 2985 C C . LYS C 1 93 ? 75.535 -2.045 108.936 1.00 65.31 1008 LYS B C 1
ATOM 2986 O O . LYS C 1 93 ? 74.435 -1.796 108.484 1.00 73.45 1008 LYS B O 1
ATOM 2992 N N . ILE C 1 94 ? 76.061 -1.344 109.933 1.00 72.49 1009 ILE B N 1
ATOM 2993 C CA . ILE C 1 94 ? 75.356 -0.236 110.610 1.00 79.19 1009 ILE B CA 1
ATOM 2994 C C . ILE C 1 94 ? 75.645 1.064 109.855 1.00 79.92 1009 ILE B C 1
ATOM 2995 O O . ILE C 1 94 ? 74.727 1.833 109.525 1.00 74.78 1009 ILE B O 1
ATOM 3000 N N . GLU C 1 95 ? 76.939 1.311 109.630 1.00 73.52 1010 GLU B N 1
ATOM 3001 C CA . GLU C 1 95 ? 77.415 2.438 108.836 1.00 73.58 1010 GLU B CA 1
ATOM 3002 C C . GLU C 1 95 ? 78.369 1.910 107.787 1.00 62.43 1010 GLU B C 1
ATOM 3003 O O . GLU C 1 95 ? 79.576 1.860 108.014 1.00 67.06 1010 GLU B O 1
ATOM 3009 N N . PRO C 1 96 ? 77.810 1.509 106.614 1.00 56.50 1011 PRO B N 1
ATOM 3010 C CA . PRO C 1 96 ? 78.660 0.896 105.604 1.00 52.85 1011 PRO B CA 1
ATOM 3011 C C . PRO C 1 96 ? 79.629 1.897 104.986 1.00 55.23 1011 PRO B C 1
ATOM 3012 O O . PRO C 1 96 ? 79.297 3.077 104.838 1.00 53.00 1011 PRO B O 1
ATOM 3016 N N . PRO C 1 97 ? 80.841 1.447 104.675 1.00 53.73 1012 PRO B N 1
ATOM 3017 C CA . PRO C 1 97 ? 81.741 2.317 103.906 1.00 54.26 1012 PRO B CA 1
ATOM 3018 C C . PRO C 1 97 ? 81.275 2.452 102.415 1.00 54.34 1012 PRO B C 1
ATOM 3019 O O . PRO C 1 97 ? 80.438 1.670 101.945 1.00 44.27 1012 PRO B O 1
ATOM 3023 N N . LEU C 1 98 ? 81.851 3.427 101.713 1.00 48.88 1013 LEU B N 1
ATOM 3024 C CA . LEU C 1 98 ? 81.755 3.521 100.269 1.00 47.35 1013 LEU B CA 1
ATOM 3025 C C . LEU C 1 98 ? 82.593 2.445 99.626 1.00 44.41 1013 LEU B C 1
ATOM 3026 O O . LEU C 1 98 ? 83.775 2.318 99.955 1.00 50.10 1013 LEU B O 1
ATOM 3031 N N . ILE C 1 99 ? 82.016 1.713 98.674 1.00 34.04 1014 ILE B N 1
ATOM 3032 C CA . ILE C 1 99 ? 82.702 0.686 97.930 1.00 33.02 1014 ILE B CA 1
ATOM 3033 C C . ILE C 1 99 ? 83.140 1.234 96.567 1.00 35.54 1014 ILE B C 1
ATOM 3034 O O . ILE C 1 99 ? 82.315 1.776 95.825 1.00 34.88 1014 ILE B O 1
ATOM 3039 N N . PHE C 1 100 ? 84.427 1.043 96.245 1.00 31.80 1015 PHE B N 1
ATOM 3040 C CA . PHE C 1 100 ? 85.010 1.329 94.939 1.00 29.89 1015 PHE B CA 1
ATOM 3041 C C . PHE C 1 100 ? 85.337 0.062 94.206 1.00 33.10 1015 PHE B C 1
ATOM 3042 O O . PHE C 1 100 ? 86.289 -0.643 94.559 1.00 34.56 1015 PHE B O 1
ATOM 3050 N N . GLU C 1 101 ? 84.528 -0.266 93.192 1.00 27.88 1016 GLU B N 1
ATOM 3051 C CA . GLU C 1 101 ? 84.786 -1.413 92.358 1.00 31.07 1016 GLU B CA 1
ATOM 3052 C C . GLU C 1 101 ? 85.828 -1.067 91.314 1.00 29.39 1016 GLU B C 1
ATOM 3053 O O . GLU C 1 101 ? 86.117 0.111 91.103 1.00 28.04 1016 GLU B O 1
ATOM 3059 N N . CYS C 1 102 ? 86.410 -2.093 90.735 1.00 27.24 1017 CYS B N 1
ATOM 3060 C CA . CYS C 1 102 ? 87.339 -1.962 89.578 1.00 32.69 1017 CYS B CA 1
ATOM 3061 C C . CYS C 1 102 ? 86.549 -1.437 88.352 1.00 34.96 1017 CYS B C 1
ATOM 3062 O O . CYS C 1 102 ? 85.344 -1.539 88.284 1.00 30.39 1017 CYS B O 1
ATOM 3065 N N . ASN C 1 103 ? 87.263 -0.799 87.447 1.00 31.77 1018 ASN B N 1
ATOM 3066 C CA . ASN C 1 103 ? 86.673 -0.006 86.400 1.00 34.21 1018 ASN B CA 1
ATOM 3067 C C . ASN C 1 103 ? 87.526 -0.173 85.133 1.00 32.28 1018 ASN B C 1
ATOM 3068 O O . ASN C 1 103 ? 88.509 -0.931 85.116 1.00 33.13 1018 ASN B O 1
ATOM 3073 N N . GLN C 1 104 ? 87.145 0.528 84.085 1.00 32.11 1019 GLN B N 1
ATOM 3074 C CA . GLN C 1 104 ? 87.806 0.458 82.794 1.00 35.20 1019 GLN B CA 1
ATOM 3075 C C . GLN C 1 104 ? 89.245 1.007 82.805 1.00 30.90 1019 GLN B C 1
ATOM 3076 O O . GLN C 1 104 ? 89.994 0.673 81.920 1.00 32.87 1019 GLN B O 1
ATOM 3082 N N . ALA C 1 105 ? 89.653 1.805 83.800 1.00 27.45 1020 ALA B N 1
ATOM 3083 C CA . ALA C 1 105 ? 91.073 2.228 83.952 1.00 30.48 1020 ALA B CA 1
ATOM 3084 C C . ALA C 1 105 ? 92.012 1.237 84.665 1.00 36.00 1020 ALA B C 1
ATOM 3085 O O . ALA C 1 105 ? 93.242 1.329 84.539 1.00 31.75 1020 ALA B O 1
ATOM 3087 N N . CYS C 1 106 ? 91.452 0.306 85.443 1.00 31.59 1021 CYS B N 1
ATOM 3088 C CA . CYS C 1 106 ? 92.204 -0.779 86.087 1.00 29.53 1021 CYS B CA 1
ATOM 3089 C C . CYS C 1 106 ? 92.869 -1.693 85.063 1.00 32.52 1021 CYS B C 1
ATOM 3090 O O . CYS C 1 106 ? 92.360 -1.922 83.956 1.00 34.32 1021 CYS B O 1
ATOM 3093 N N . SER C 1 107 ? 94.063 -2.217 85.396 1.00 29.14 1022 SER B N 1
ATOM 3094 C CA . SER C 1 107 ? 94.763 -3.170 84.527 1.00 28.56 1022 SER B CA 1
ATOM 3095 C C . SER C 1 107 ? 94.152 -4.563 84.605 1.00 32.29 1022 SER B C 1
ATOM 3096 O O . SER C 1 107 ? 94.441 -5.429 83.759 1.00 32.49 1022 SER B O 1
ATOM 3099 N N . CYS C 1 108 ? 93.258 -4.830 85.583 1.00 31.53 1023 CYS B N 1
ATOM 3100 C CA . CYS C 1 108 ? 92.740 -6.217 85.817 1.00 32.86 1023 CYS B CA 1
ATOM 3101 C C . CYS C 1 108 ? 91.719 -6.646 84.772 1.00 32.77 1023 CYS B C 1
ATOM 3102 O O . CYS C 1 108 ? 91.269 -5.857 83.998 1.00 31.11 1023 CYS B O 1
ATOM 3105 N N . TRP C 1 109 ? 91.389 -7.917 84.775 1.00 30.94 1024 TRP B N 1
ATOM 3106 C CA . TRP C 1 109 ? 90.384 -8.489 83.891 1.00 36.15 1024 TRP B CA 1
ATOM 3107 C C . TRP C 1 109 ? 88.989 -8.252 84.399 1.00 35.45 1024 TRP B C 1
ATOM 3108 O O . TRP C 1 109 ? 88.750 -8.040 85.583 1.00 32.51 1024 TRP B O 1
ATOM 3119 N N . ARG C 1 110 ? 88.037 -8.286 83.464 1.00 33.97 1025 ARG B N 1
ATOM 3120 C CA . ARG C 1 110 ? 86.611 -8.047 83.747 1.00 34.72 1025 ARG B CA 1
ATOM 3121 C C . ARG C 1 110 ? 86.046 -9.011 84.757 1.00 37.02 1025 ARG B C 1
ATOM 3122 O O . ARG C 1 110 ? 85.070 -8.682 85.419 1.00 40.29 1025 ARG B O 1
ATOM 3130 N N . ASN C 1 111 ? 86.649 -10.191 84.920 1.00 36.10 1026 ASN B N 1
ATOM 3131 C CA . ASN C 1 111 ? 86.187 -11.132 85.923 1.00 38.90 1026 ASN B CA 1
ATOM 3132 C C . ASN C 1 111 ? 86.978 -11.069 87.244 1.00 39.87 1026 ASN B C 1
ATOM 3133 O O . ASN C 1 111 ? 87.052 -12.046 87.979 1.00 38.73 1026 ASN B O 1
ATOM 3138 N N . CYS C 1 112 ? 87.584 -9.936 87.559 1.00 38.54 1027 CYS B N 1
ATOM 3139 C CA . CYS C 1 112 ? 88.266 -9.832 88.795 1.00 34.50 1027 CYS B CA 1
ATOM 3140 C C . CYS C 1 112 ? 87.262 -9.930 89.940 1.00 35.90 1027 CYS B C 1
ATOM 3141 O O . CYS C 1 112 ? 86.063 -9.882 89.714 1.00 33.57 1027 CYS B O 1
ATOM 3144 N N . LYS C 1 113 ? 87.762 -10.104 91.158 1.00 33.69 1028 LYS B N 1
ATOM 3145 C CA . LYS C 1 113 ? 86.946 -10.238 92.344 1.00 36.38 1028 LYS B CA 1
ATOM 3146 C C . LYS C 1 113 ? 86.374 -8.942 92.893 1.00 35.50 1028 LYS B C 1
ATOM 3147 O O . LYS C 1 113 ? 85.621 -8.955 93.841 1.00 35.81 1028 LYS B O 1
ATOM 3153 N N . ASN C 1 114 ? 86.745 -7.791 92.358 1.00 33.42 1029 ASN B N 1
ATOM 3154 C CA . ASN C 1 114 ? 86.198 -6.549 92.825 1.00 32.42 1029 ASN B CA 1
ATOM 3155 C C . ASN C 1 114 ? 85.197 -5.896 91.849 1.00 32.93 1029 ASN B C 1
ATOM 3156 O O . ASN C 1 114 ? 85.269 -4.691 91.611 1.00 36.04 1029 ASN B O 1
ATOM 3161 N N . ARG C 1 115 ? 84.276 -6.698 91.352 1.00 34.31 1030 ARG B N 1
ATOM 3162 C CA . ARG C 1 115 ? 83.275 -6.289 90.318 1.00 38.17 1030 ARG B CA 1
ATOM 3163 C C . ARG C 1 115 ? 81.878 -6.889 90.497 1.00 34.29 1030 ARG B C 1
ATOM 3164 O O . ARG C 1 115 ? 81.125 -7.083 89.531 1.00 39.87 1030 ARG B O 1
ATOM 3172 N N . VAL C 1 116 ? 81.480 -7.045 91.727 1.00 33.81 1031 VAL B N 1
ATOM 3173 C CA . VAL C 1 116 ? 80.215 -7.689 92.052 1.00 31.62 1031 VAL B CA 1
ATOM 3174 C C . VAL C 1 116 ? 78.982 -6.911 91.569 1.00 29.38 1031 VAL B C 1
ATOM 3175 O O . VAL C 1 116 ? 78.159 -7.503 90.862 1.00 33.45 1031 VAL B O 1
ATOM 3179 N N . VAL C 1 117 ? 78.818 -5.652 91.963 1.00 29.14 1032 VAL B N 1
ATOM 3180 C CA . VAL C 1 117 ? 77.611 -4.930 91.647 1.00 31.47 1032 VAL B CA 1
ATOM 3181 C C . VAL C 1 117 ? 77.464 -4.757 90.133 1.00 37.81 1032 VAL B C 1
ATOM 3182 O O . VAL C 1 117 ? 76.386 -4.841 89.592 1.00 31.75 1032 VAL B O 1
ATOM 3186 N N . GLN C 1 118 ? 78.563 -4.546 89.449 1.00 33.05 1033 GLN B N 1
ATOM 3187 C CA . GLN C 1 118 ? 78.512 -4.208 88.017 1.00 35.84 1033 GLN B CA 1
ATOM 3188 C C . GLN C 1 118 ? 78.155 -5.426 87.228 1.00 33.14 1033 GLN B C 1
ATOM 3189 O O . GLN C 1 118 ? 77.771 -5.306 86.110 1.00 35.75 1033 GLN B O 1
ATOM 3195 N N . SER C 1 119 ? 78.253 -6.613 87.816 1.00 30.89 1034 SER B N 1
ATOM 3196 C CA . SER C 1 119 ? 77.827 -7.825 87.167 1.00 36.10 1034 SER B CA 1
ATOM 3197 C C . SER C 1 119 ? 76.307 -8.088 87.251 1.00 40.32 1034 SER B C 1
ATOM 3198 O O . SER C 1 119 ? 75.842 -9.024 86.594 1.00 42.31 1034 SER B O 1
ATOM 3201 N N . GLY C 1 120 ? 75.566 -7.298 88.019 1.00 37.38 1035 GLY B N 1
ATOM 3202 C CA . GLY C 1 120 ? 74.097 -7.379 88.006 1.00 39.64 1035 GLY B CA 1
ATOM 3203 C C . GLY C 1 120 ? 73.478 -8.482 88.840 1.00 38.67 1035 GLY B C 1
ATOM 3204 O O . GLY C 1 120 ? 74.143 -9.117 89.665 1.00 35.58 1035 GLY B O 1
ATOM 3205 N N . ILE C 1 121 ? 72.175 -8.700 88.647 1.00 37.88 1036 ILE B N 1
ATOM 3206 C CA . ILE C 1 121 ? 71.400 -9.528 89.554 1.00 37.00 1036 ILE B CA 1
ATOM 3207 C C . ILE C 1 121 ? 71.738 -10.977 89.263 1.00 39.56 1036 ILE B C 1
ATOM 3208 O O . ILE C 1 121 ? 71.720 -11.370 88.127 1.00 33.89 1036 ILE B O 1
ATOM 3213 N N . LYS C 1 122 ? 72.029 -11.750 90.289 1.00 41.46 1037 LYS B N 1
ATOM 3214 C CA . LYS C 1 122 ? 72.196 -13.193 90.143 1.00 52.84 1037 LYS B CA 1
ATOM 3215 C C . LYS C 1 122 ? 71.102 -14.020 90.877 1.00 46.76 1037 LYS B C 1
ATOM 3216 O O . LYS C 1 122 ? 70.833 -15.127 90.476 1.00 50.71 1037 LYS B O 1
ATOM 3222 N N . VAL C 1 123 ? 70.516 -13.474 91.935 1.00 46.05 1038 VAL B N 1
ATOM 3223 C CA . VAL C 1 123 ? 69.543 -14.216 92.742 1.00 42.06 1038 VAL B CA 1
ATOM 3224 C C . VAL C 1 123 ? 68.175 -14.206 92.074 1.00 46.87 1038 VAL B C 1
ATOM 3225 O O . VAL C 1 123 ? 67.833 -13.266 91.340 1.00 38.40 1038 VAL B O 1
ATOM 3229 N N . ARG C 1 124 ? 67.408 -15.257 92.313 1.00 47.05 1039 ARG B N 1
ATOM 3230 C CA . ARG C 1 124 ? 66.054 -15.357 91.771 1.00 47.83 1039 ARG B CA 1
ATOM 3231 C C . ARG C 1 124 ? 65.091 -14.708 92.722 1.00 43.11 1039 ARG B C 1
ATOM 3232 O O . ARG C 1 124 ? 65.043 -15.011 93.914 1.00 41.72 1039 ARG B O 1
ATOM 3240 N N . LEU C 1 125 ? 64.433 -13.684 92.200 1.00 39.46 1040 LEU B N 1
ATOM 3241 C CA . LEU C 1 125 ? 63.541 -12.813 92.941 1.00 39.62 1040 LEU B CA 1
ATOM 3242 C C . LEU C 1 125 ? 62.164 -12.899 92.305 1.00 35.69 1040 LEU B C 1
ATOM 3243 O O . LEU C 1 125 ? 62.041 -13.304 91.154 1.00 43.36 1040 LEU B O 1
ATOM 3248 N N . GLN C 1 126 ? 61.163 -12.478 93.078 1.00 39.93 1041 GLN B N 1
ATOM 3249 C CA . GLN C 1 126 ? 59.791 -12.450 92.633 1.00 40.98 1041 GLN B CA 1
ATOM 3250 C C . GLN C 1 126 ? 59.045 -11.261 93.200 1.00 32.92 1041 GLN B C 1
ATOM 3251 O O . GLN C 1 126 ? 59.151 -10.912 94.362 1.00 37.05 1041 GLN B O 1
ATOM 3257 N N . LEU C 1 127 ? 58.291 -10.621 92.322 1.00 35.04 1042 LEU B N 1
ATOM 3258 C CA . LEU C 1 127 ? 57.468 -9.523 92.740 1.00 35.77 1042 LEU B CA 1
ATOM 3259 C C . LEU C 1 127 ? 56.141 -10.189 93.106 1.00 34.92 1042 LEU B C 1
ATOM 3260 O O . LEU C 1 127 ? 55.625 -11.018 92.343 1.00 38.77 1042 LEU B O 1
ATOM 3265 N N . TYR C 1 128 ? 55.626 -9.883 94.276 1.00 36.17 1043 TYR B N 1
ATOM 3266 C CA . TYR C 1 128 ? 54.397 -10.570 94.728 1.00 44.07 1043 TYR B CA 1
ATOM 3267 C C . TYR C 1 128 ? 53.506 -9.612 95.473 1.00 43.19 1043 TYR B C 1
ATOM 3268 O O . TYR C 1 128 ? 53.941 -8.576 96.034 1.00 41.06 1043 TYR B O 1
ATOM 3277 N N . ARG C 1 129 ? 52.234 -9.975 95.521 1.00 41.80 1044 ARG B N 1
ATOM 3278 C CA . ARG C 1 129 ? 51.311 -9.191 96.309 1.00 43.26 1044 ARG B CA 1
ATOM 3279 C C . ARG C 1 129 ? 51.326 -9.562 97.822 1.00 43.86 1044 ARG B C 1
ATOM 3280 O O . ARG C 1 129 ? 51.032 -10.719 98.188 1.00 49.33 1044 ARG B O 1
ATOM 3288 N N . THR C 1 130 ? 51.627 -8.595 98.680 1.00 39.61 1045 THR B N 1
ATOM 3289 C CA . THR C 1 130 ? 51.640 -8.814 100.141 1.00 45.57 1045 THR B CA 1
ATOM 3290 C C . THR C 1 130 ? 50.220 -8.657 100.721 1.00 51.02 1045 THR B C 1
ATOM 3291 O O . THR C 1 130 ? 49.333 -8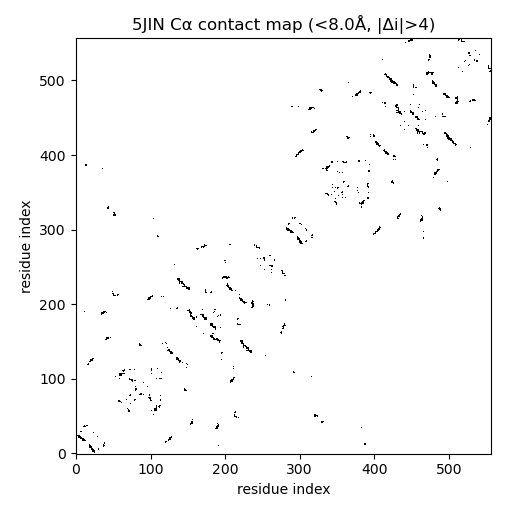.170 100.035 1.00 43.88 1045 THR B O 1
ATOM 3295 N N . ALA C 1 131 ? 50.064 -9.003 101.994 1.00 53.07 1046 ALA B N 1
ATOM 3296 C CA . ALA C 1 131 ? 48.799 -8.874 102.703 1.00 58.26 1046 ALA B CA 1
ATOM 3297 C C . ALA C 1 131 ? 48.411 -7.415 102.941 1.00 60.01 1046 ALA B C 1
ATOM 3298 O O . ALA C 1 131 ? 47.258 -7.030 102.746 1.00 61.97 1046 ALA B O 1
ATOM 3300 N N . LYS C 1 132 ? 49.373 -6.597 103.350 1.00 55.96 1047 LYS B N 1
ATOM 3301 C CA . LYS C 1 132 ? 49.093 -5.236 103.810 1.00 55.88 1047 LYS B CA 1
ATOM 3302 C C . LYS C 1 132 ? 50.015 -4.087 103.304 1.00 60.62 1047 LYS B C 1
ATOM 3303 O O . LYS C 1 132 ? 49.764 -2.910 103.606 1.00 47.91 1047 LYS B O 1
ATOM 3309 N N . MET C 1 133 ? 51.060 -4.399 102.536 1.00 55.15 1048 MET B N 1
ATOM 3310 C CA . MET C 1 133 ? 52.013 -3.383 102.135 1.00 56.50 1048 MET B CA 1
ATOM 3311 C C . MET C 1 133 ? 52.060 -3.322 100.618 1.00 55.55 1048 MET B C 1
ATOM 3312 O O . MET C 1 133 ? 53.089 -3.016 100.046 1.00 61.29 1048 MET B O 1
ATOM 3317 N N . GLY C 1 134 ? 50.962 -3.664 99.951 1.00 50.69 1049 GLY B N 1
ATOM 3318 C CA . GLY C 1 134 ? 50.910 -3.681 98.489 1.00 46.55 1049 GLY B CA 1
ATOM 3319 C C . GLY C 1 134 ? 51.865 -4.687 97.864 1.00 46.60 1049 GLY B C 1
ATOM 3320 O O . GLY C 1 134 ? 51.883 -5.857 98.254 1.00 43.00 1049 GLY B O 1
ATOM 3321 N N . TRP C 1 135 ? 52.657 -4.251 96.886 1.00 39.38 1050 TRP B N 1
ATOM 3322 C CA . TRP C 1 135 ? 53.586 -5.161 96.260 1.00 41.61 1050 TRP B CA 1
ATOM 3323 C C . TRP C 1 135 ? 54.826 -5.215 97.097 1.00 35.96 1050 TRP B C 1
ATOM 3324 O O . TRP C 1 135 ? 55.153 -4.250 97.783 1.00 36.45 1050 TRP B O 1
ATOM 3335 N N . GLY C 1 136 ? 55.479 -6.363 97.010 1.00 39.47 1051 GLY B N 1
ATOM 3336 C CA . GLY C 1 136 ? 56.730 -6.606 97.713 1.00 39.76 1051 GLY B CA 1
ATOM 3337 C C . GLY C 1 136 ? 57.627 -7.459 96.839 1.00 36.40 1051 GLY B C 1
ATOM 3338 O O . GLY C 1 136 ? 57.216 -7.962 95.802 1.00 35.76 1051 GLY B O 1
ATOM 3339 N N . VAL C 1 137 ? 58.833 -7.696 97.315 1.00 35.61 1052 VAL B N 1
ATOM 3340 C CA . VAL C 1 137 ? 59.750 -8.544 96.616 1.00 35.36 1052 VAL B CA 1
ATOM 3341 C C . VAL C 1 137 ? 60.238 -9.624 97.544 1.00 31.79 1052 VAL B C 1
ATOM 3342 O O . VAL C 1 137 ? 60.585 -9.360 98.683 1.00 34.02 1052 VAL B O 1
ATOM 3346 N N . ARG C 1 138 ? 60.282 -10.844 97.055 1.00 38.61 1053 ARG B N 1
ATOM 3347 C CA . ARG C 1 138 ? 60.821 -11.893 97.900 1.00 44.09 1053 ARG B CA 1
ATOM 3348 C C . ARG C 1 138 ? 61.800 -12.741 97.151 1.00 38.54 1053 ARG B C 1
ATOM 3349 O O . ARG C 1 138 ? 61.782 -12.804 95.932 1.00 41.19 1053 ARG B O 1
ATOM 3357 N N . ALA C 1 139 ? 62.542 -13.542 97.931 1.00 44.81 1054 ALA B N 1
ATOM 3358 C CA . ALA C 1 139 ? 63.470 -14.542 97.423 1.00 42.75 1054 ALA B CA 1
ATOM 3359 C C . ALA C 1 139 ? 62.804 -15.846 96.990 1.00 47.41 1054 ALA B C 1
ATOM 3360 O O . ALA C 1 139 ? 61.890 -16.330 97.671 1.00 54.58 1054 ALA B O 1
ATOM 3362 N N . LEU C 1 140 ? 63.258 -16.403 95.871 1.00 44.51 1055 LEU B N 1
ATOM 3363 C CA . LEU C 1 140 ? 62.863 -17.722 95.394 1.00 48.02 1055 LEU B CA 1
ATOM 3364 C C . LEU C 1 140 ? 63.978 -18.773 95.600 1.00 45.18 1055 LEU B C 1
ATOM 3365 O O . LEU C 1 140 ? 63.934 -19.833 95.020 1.00 54.72 1055 LEU B O 1
ATOM 3370 N N . GLN C 1 141 ? 64.942 -18.458 96.448 1.00 49.76 1056 GLN B N 1
ATOM 3371 C CA . GLN C 1 141 ? 66.057 -19.354 96.756 1.00 51.41 1056 GLN B CA 1
ATOM 3372 C C . GLN C 1 141 ? 66.611 -18.864 98.071 1.00 48.79 1056 GLN B C 1
ATOM 3373 O O . GLN C 1 141 ? 66.308 -17.739 98.505 1.00 48.45 1056 GLN B O 1
ATOM 3379 N N . THR C 1 142 ? 67.459 -19.667 98.701 1.00 48.77 1057 THR B N 1
ATOM 3380 C CA . THR C 1 142 ? 68.187 -19.194 99.879 1.00 51.44 1057 THR B CA 1
ATOM 3381 C C . THR C 1 142 ? 69.283 -18.257 99.398 1.00 44.93 1057 THR B C 1
ATOM 3382 O O . THR C 1 142 ? 69.810 -18.440 98.323 1.00 41.82 1057 THR B O 1
ATOM 3386 N N . ILE C 1 143 ? 69.605 -17.282 100.229 1.00 46.31 1058 ILE B N 1
ATOM 3387 C CA . ILE C 1 143 ? 70.555 -16.303 99.875 1.00 44.15 1058 ILE B CA 1
ATOM 3388 C C . ILE C 1 143 ? 71.440 -16.123 101.079 1.00 39.82 1058 ILE B C 1
ATOM 3389 O O . ILE C 1 143 ? 70.983 -15.648 102.088 1.00 41.02 1058 ILE B O 1
ATOM 3394 N N . PRO C 1 144 ? 72.741 -16.453 100.953 1.00 42.81 1059 PRO B N 1
ATOM 3395 C CA . PRO C 1 144 ? 73.620 -16.268 102.135 1.00 43.59 1059 PRO B CA 1
ATOM 3396 C C . PRO C 1 144 ? 73.830 -14.843 102.518 1.00 43.15 1059 PRO B C 1
ATOM 3397 O O . PRO C 1 144 ? 73.624 -13.909 101.712 1.00 47.45 1059 PRO B O 1
ATOM 3401 N N . GLN C 1 145 ? 74.231 -14.632 103.747 1.00 36.89 1060 GLN B N 1
ATOM 3402 C CA . GLN C 1 145 ? 74.566 -13.311 104.186 1.00 38.85 1060 GLN B CA 1
ATOM 3403 C C . GLN C 1 145 ? 75.618 -12.673 103.217 1.00 42.59 1060 GLN B C 1
ATOM 3404 O O . GLN C 1 145 ? 76.513 -13.348 102.755 1.00 42.51 1060 GLN B O 1
ATOM 3410 N N . GLY C 1 146 ? 75.536 -11.355 103.014 1.00 39.83 1061 GLY B N 1
ATOM 3411 C CA . GLY C 1 146 ? 76.489 -10.615 102.214 1.00 41.36 1061 GLY B CA 1
ATOM 3412 C C . GLY C 1 146 ? 76.330 -10.685 100.706 1.00 39.63 1061 GLY B C 1
ATOM 3413 O O . GLY C 1 146 ? 77.184 -10.168 99.987 1.00 42.92 1061 GLY B O 1
ATOM 3414 N N . THR C 1 147 ? 75.276 -11.303 100.206 1.00 36.76 1062 THR B N 1
ATOM 3415 C CA . THR C 1 147 ? 75.104 -11.488 98.774 1.00 37.18 1062 THR B CA 1
ATOM 3416 C C . THR C 1 147 ? 74.453 -10.253 98.160 1.00 35.81 1062 THR B C 1
ATOM 3417 O O . THR C 1 147 ? 73.534 -9.672 98.745 1.00 36.09 1062 THR B O 1
ATOM 3421 N N . PHE C 1 148 ? 74.937 -9.858 96.996 1.00 40.07 1063 PHE B N 1
ATOM 3422 C CA . PHE C 1 148 ? 74.343 -8.767 96.257 1.00 33.73 1063 PHE B CA 1
ATOM 3423 C C . PHE C 1 148 ? 73.003 -9.207 95.749 1.00 28.38 1063 PHE B C 1
ATOM 3424 O O . PHE C 1 148 ? 72.882 -10.261 95.101 1.00 36.48 1063 PHE B O 1
ATOM 3432 N N . ILE C 1 149 ? 72.021 -8.348 95.975 1.00 31.54 1064 ILE B N 1
ATOM 3433 C CA . ILE C 1 149 ? 70.638 -8.611 95.578 1.00 32.98 1064 ILE B CA 1
ATOM 3434 C C . ILE C 1 149 ? 70.247 -7.831 94.301 1.00 31.04 1064 ILE B C 1
ATOM 3435 O O . ILE C 1 149 ? 69.956 -8.424 93.272 1.00 34.85 1064 ILE B O 1
ATOM 3440 N N . CYS C 1 150 ? 70.292 -6.526 94.405 1.00 29.85 1065 CYS B N 1
ATOM 3441 C CA . CYS C 1 150 ? 69.898 -5.640 93.296 1.00 31.80 1065 CYS B CA 1
ATOM 3442 C C . CYS C 1 150 ? 70.252 -4.217 93.670 1.00 32.35 1065 CYS B C 1
ATOM 3443 O O . CYS C 1 150 ? 70.580 -3.920 94.803 1.00 28.68 1065 CYS B O 1
ATOM 3446 N N . GLU C 1 151 ? 70.226 -3.333 92.670 1.00 28.72 1066 GLU B N 1
ATOM 3447 C CA . GLU C 1 151 ? 70.513 -1.924 92.850 1.00 30.62 1066 GLU B CA 1
ATOM 3448 C C . GLU C 1 151 ? 69.201 -1.060 92.886 1.00 29.01 1066 GLU B C 1
ATOM 3449 O O . GLU C 1 151 ? 68.245 -1.374 92.164 1.00 33.98 1066 GLU B O 1
ATOM 3455 N N . TYR C 1 152 ? 69.175 -0.009 93.676 1.00 27.96 1067 TYR B N 1
ATOM 3456 C CA . TYR C 1 152 ? 68.063 0.931 93.638 1.00 27.38 1067 TYR B CA 1
ATOM 3457 C C . TYR C 1 152 ? 68.271 1.834 92.442 1.00 31.31 1067 TYR B C 1
ATOM 3458 O O . TYR C 1 152 ? 69.116 2.751 92.487 1.00 30.76 1067 TYR B O 1
ATOM 3467 N N . VAL C 1 153 ? 67.536 1.556 91.392 1.00 30.82 1068 VAL B N 1
ATOM 3468 C CA . VAL C 1 153 ? 67.740 2.250 90.080 1.00 32.36 1068 VAL B CA 1
ATOM 3469 C C . VAL C 1 153 ? 66.567 3.148 89.822 1.00 34.01 1068 VAL B C 1
ATOM 3470 O O . VAL C 1 153 ? 65.404 2.819 90.133 1.00 29.17 1068 VAL B O 1
ATOM 3474 N N . GLY C 1 154 ? 66.848 4.357 89.342 1.00 30.62 1069 GLY B N 1
ATOM 3475 C CA . GLY C 1 154 ? 65.745 5.273 88.998 1.00 32.57 1069 GLY B CA 1
ATOM 3476 C C . GLY C 1 154 ? 66.254 6.493 88.259 1.00 34.62 1069 GLY B C 1
ATOM 3477 O O . GLY C 1 154 ? 67.355 6.477 87.663 1.00 32.76 1069 GLY B O 1
ATOM 3478 N N . GLU C 1 155 ? 65.492 7.551 88.383 1.00 33.74 1070 GLU B N 1
ATOM 3479 C CA . GLU C 1 155 ? 65.774 8.830 87.755 1.00 30.47 1070 GLU B CA 1
ATOM 3480 C C . GLU C 1 155 ? 66.597 9.704 88.683 1.00 29.22 1070 GLU B C 1
ATOM 3481 O O . GLU C 1 155 ? 66.199 9.953 89.775 1.00 33.59 1070 GLU B O 1
ATOM 3487 N N . LEU C 1 156 ? 67.752 10.202 88.234 1.00 29.89 1071 LEU B N 1
ATOM 3488 C CA . LEU C 1 156 ? 68.588 10.997 89.036 1.00 30.39 1071 LEU B CA 1
ATOM 3489 C C . LEU C 1 156 ? 68.049 12.407 89.072 1.00 35.81 1071 LEU B C 1
ATOM 3490 O O . LEU C 1 156 ? 67.794 12.971 88.026 1.00 39.43 1071 LEU B O 1
ATOM 3495 N N . ILE C 1 157 ? 67.905 13.001 90.251 1.00 33.85 1072 ILE B N 1
ATOM 3496 C CA . ILE C 1 157 ? 67.367 14.392 90.345 1.00 40.82 1072 ILE B CA 1
ATOM 3497 C C . ILE C 1 157 ? 68.035 15.177 91.430 1.00 40.76 1072 ILE B C 1
ATOM 3498 O O . ILE C 1 157 ? 68.639 14.602 92.353 1.00 35.68 1072 ILE B O 1
ATOM 3503 N N . SER C 1 158 ? 67.913 16.502 91.345 1.00 37.03 1073 SER B N 1
ATOM 3504 C CA . SER C 1 158 ? 68.535 17.357 92.391 1.00 35.89 1073 SER B CA 1
ATOM 3505 C C . SER C 1 158 ? 67.686 17.330 93.641 1.00 40.19 1073 SER B C 1
ATOM 3506 O O . SER C 1 158 ? 66.492 16.991 93.581 1.00 38.17 1073 SER B O 1
ATOM 3509 N N . ASP C 1 159 ? 68.294 17.736 94.751 1.00 41.81 1074 ASP B N 1
ATOM 3510 C CA . ASP C 1 159 ? 67.575 17.989 95.999 1.00 45.97 1074 ASP B CA 1
ATOM 3511 C C . ASP C 1 159 ? 66.364 18.897 95.838 1.00 48.47 1074 ASP B C 1
ATOM 3512 O O . ASP C 1 159 ? 65.291 18.568 96.337 1.00 46.28 1074 ASP B O 1
ATOM 3517 N N . ALA C 1 160 ? 66.560 20.028 95.158 1.00 50.42 1075 ALA B N 1
ATOM 3518 C CA . ALA C 1 160 ? 65.504 20.991 94.911 1.00 49.54 1075 ALA B CA 1
ATOM 3519 C C . ALA C 1 160 ? 64.342 20.407 94.108 1.00 47.02 1075 ALA B C 1
ATOM 3520 O O . ALA C 1 160 ? 63.174 20.679 94.429 1.00 51.41 1075 ALA B O 1
ATOM 3522 N N . GLU C 1 161 ? 64.627 19.577 93.104 1.00 43.32 1076 GLU B N 1
ATOM 3523 C CA . GLU C 1 161 ? 63.556 18.915 92.364 1.00 42.16 1076 GLU B CA 1
ATOM 3524 C C . GLU C 1 161 ? 62.846 17.861 93.267 1.00 44.37 1076 GLU B C 1
ATOM 3525 O O . GLU C 1 161 ? 61.635 17.741 93.245 1.00 46.14 1076 GLU B O 1
ATOM 3531 N N . ALA C 1 162 ? 63.597 17.123 94.070 1.00 46.30 1077 ALA B N 1
ATOM 3532 C CA . ALA C 1 162 ? 63.031 16.107 94.954 1.00 47.18 1077 ALA B CA 1
ATOM 3533 C C . ALA C 1 162 ? 62.057 16.746 95.978 1.00 51.31 1077 ALA B C 1
ATOM 3534 O O . ALA C 1 162 ? 61.029 16.146 96.319 1.00 46.96 1077 ALA B O 1
ATOM 3536 N N . ASP C 1 163 ? 62.408 17.948 96.450 1.00 48.88 1078 ASP B N 1
ATOM 3537 C CA . ASP C 1 163 ? 61.525 18.720 97.312 1.00 48.02 1078 ASP B CA 1
ATOM 3538 C C . ASP C 1 163 ? 60.165 19.036 96.733 1.00 46.94 1078 ASP B C 1
ATOM 3539 O O . ASP C 1 163 ? 59.270 19.271 97.497 1.00 47.59 1078 ASP B O 1
ATOM 3544 N N . VAL C 1 164 ? 60.006 19.079 95.420 1.00 47.84 1079 VAL B N 1
ATOM 3545 C CA . VAL C 1 164 ? 58.707 19.405 94.837 1.00 43.93 1079 VAL B CA 1
ATOM 3546 C C . VAL C 1 164 ? 58.057 18.241 94.138 1.00 46.71 1079 VAL B C 1
ATOM 3547 O O . VAL C 1 164 ? 57.041 18.414 93.505 1.00 45.14 1079 VAL B O 1
ATOM 3551 N N . ARG C 1 165 ? 58.616 17.040 94.250 1.00 45.73 1080 ARG B N 1
ATOM 3552 C CA . ARG C 1 165 ? 57.954 15.901 93.646 1.00 48.31 1080 ARG B CA 1
ATOM 3553 C C . ARG C 1 165 ? 56.664 15.616 94.418 1.00 48.93 1080 ARG B C 1
ATOM 3554 O O . ARG C 1 165 ? 56.703 15.545 95.647 1.00 51.78 1080 ARG B O 1
ATOM 3562 N N . GLU C 1 166 ? 55.553 15.429 93.705 1.00 52.08 1081 GLU B N 1
ATOM 3563 C CA . GLU C 1 166 ? 54.239 15.151 94.368 1.00 61.56 1081 GLU B CA 1
ATOM 3564 C C . GLU C 1 166 ? 54.197 13.793 95.097 1.00 59.52 1081 GLU B C 1
ATOM 3565 O O . GLU C 1 166 ? 53.780 13.715 96.258 1.00 54.70 1081 GLU B O 1
ATOM 3571 N N . ASP C 1 167 ? 54.652 12.740 94.411 1.00 59.67 1082 ASP B N 1
ATOM 3572 C CA . ASP C 1 167 ? 54.758 11.392 94.990 1.00 55.30 1082 ASP B CA 1
ATOM 3573 C C . ASP C 1 167 ? 56.160 11.228 95.559 1.00 49.28 1082 ASP B C 1
ATOM 3574 O O . ASP C 1 167 ? 57.129 11.213 94.810 1.00 52.22 1082 ASP B O 1
ATOM 3579 N N . ASP C 1 168 ? 56.266 11.135 96.873 1.00 45.53 1083 ASP B N 1
ATOM 3580 C CA . ASP C 1 168 ? 57.540 10.942 97.574 1.00 38.80 1083 ASP B CA 1
ATOM 3581 C C . ASP C 1 168 ? 57.641 9.548 98.243 1.00 40.71 1083 ASP B C 1
ATOM 3582 O O . ASP C 1 168 ? 58.264 9.375 99.312 1.00 44.31 1083 ASP B O 1
ATOM 3587 N N . SER C 1 169 ? 57.095 8.549 97.554 1.00 39.71 1084 SER B N 1
ATOM 3588 C CA . SER C 1 169 ? 57.199 7.147 98.017 1.00 43.13 1084 SER B CA 1
ATOM 3589 C C . SER C 1 169 ? 58.470 6.414 97.554 1.00 43.11 1084 SER B C 1
ATOM 3590 O O . SER C 1 169 ? 58.821 5.378 98.098 1.00 40.97 1084 SER B O 1
ATOM 3593 N N . TYR C 1 170 ? 59.175 6.974 96.568 1.00 43.50 1085 TYR B N 1
ATOM 3594 C CA . TYR C 1 170 ? 60.250 6.267 95.909 1.00 37.66 1085 TYR B CA 1
ATOM 3595 C C . TYR C 1 170 ? 61.518 7.097 95.799 1.00 38.48 1085 TYR B C 1
ATOM 3596 O O . TYR C 1 170 ? 62.313 6.866 94.896 1.00 34.87 1085 TYR B O 1
ATOM 3605 N N . LEU C 1 171 ? 61.747 8.027 96.723 1.00 38.20 1086 LEU B N 1
ATOM 3606 C CA . LEU C 1 171 ? 62.891 8.917 96.640 1.00 38.88 1086 LEU B CA 1
ATOM 3607 C C . LEU C 1 171 ? 63.975 8.376 97.538 1.00 42.68 1086 LEU B C 1
ATOM 3608 O O . LEU C 1 171 ? 63.684 8.121 98.689 1.00 37.90 1086 LEU B O 1
ATOM 3613 N N . PHE C 1 172 ? 65.202 8.238 97.025 1.00 31.93 1087 PHE B N 1
ATOM 3614 C CA . PHE C 1 172 ? 66.331 7.713 97.780 1.00 32.00 1087 PHE B CA 1
ATOM 3615 C C . PHE C 1 172 ? 67.434 8.748 97.725 1.00 34.36 1087 PHE B C 1
ATOM 3616 O O . PHE C 1 172 ? 67.938 9.065 96.637 1.00 36.35 1087 PHE B O 1
ATOM 3624 N N . ASP C 1 173 ? 67.808 9.297 98.872 1.00 35.89 1088 ASP B N 1
ATOM 3625 C CA . ASP C 1 173 ? 68.853 10.292 98.911 1.00 38.72 1088 ASP B CA 1
ATOM 3626 C C . ASP C 1 173 ? 70.186 9.618 98.710 1.00 40.32 1088 ASP B C 1
ATOM 3627 O O . ASP C 1 173 ? 70.519 8.662 99.372 1.00 38.88 1088 ASP B O 1
ATOM 3632 N N . LEU C 1 174 ? 70.991 10.195 97.841 1.00 38.40 1089 LEU B N 1
ATOM 3633 C CA . LEU C 1 174 ? 72.391 9.765 97.678 1.00 37.64 1089 LEU B CA 1
ATOM 3634 C C . LEU C 1 174 ? 73.285 10.628 98.582 1.00 43.75 1089 LEU B C 1
ATOM 3635 O O . LEU C 1 174 ? 73.475 11.809 98.295 1.00 52.75 1089 LEU B O 1
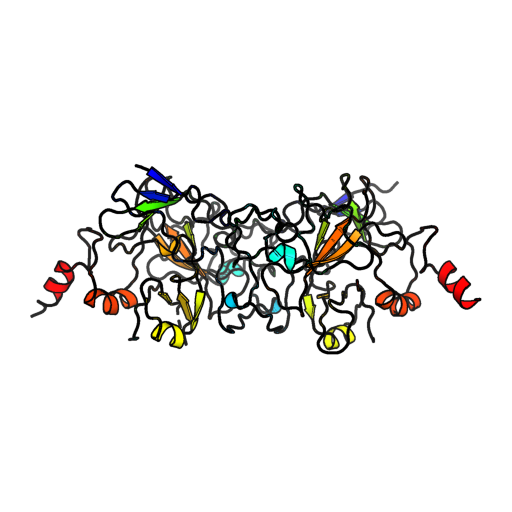ATOM 3640 N N . ASP C 1 175 ? 73.843 10.040 99.633 1.00 52.28 1090 ASP B N 1
ATOM 3641 C CA . ASP C 1 175 ? 74.382 10.748 100.861 1.00 57.80 1090 ASP B CA 1
ATOM 3642 C C . ASP C 1 175 ? 73.439 10.881 102.133 1.00 61.13 1090 ASP B C 1
ATOM 3643 O O . ASP C 1 175 ? 72.720 11.856 102.335 1.00 50.21 1090 ASP B O 1
ATOM 3648 N N . GLU C 1 180 ? 74.200 19.952 99.572 1.00 85.75 1095 GLU B N 1
ATOM 3649 C CA . GLU C 1 180 ? 74.147 19.568 98.168 1.00 92.93 1095 GLU B CA 1
ATOM 3650 C C . GLU C 1 180 ? 74.095 18.035 98.042 1.00 79.59 1095 GLU B C 1
ATOM 3651 O O . GLU C 1 180 ? 75.118 17.373 98.118 1.00 80.24 1095 GLU B O 1
ATOM 3657 N N . VAL C 1 181 ? 72.887 17.505 97.867 1.00 65.81 1096 VAL B N 1
ATOM 3658 C CA . VAL C 1 181 ? 72.624 16.077 97.743 1.00 58.98 1096 VAL B CA 1
ATOM 3659 C C . VAL C 1 181 ? 71.785 15.855 96.484 1.00 47.73 1096 VAL B C 1
ATOM 3660 O O . VAL C 1 181 ? 71.067 16.730 96.029 1.00 52.21 1096 VAL B O 1
ATOM 3664 N N . TYR C 1 182 ? 71.939 14.713 95.870 1.00 39.52 1097 TYR B N 1
ATOM 3665 C CA . TYR C 1 182 ? 71.071 14.326 94.744 1.00 39.34 1097 TYR B CA 1
ATOM 3666 C C . TYR C 1 182 ? 70.236 13.132 95.230 1.00 37.09 1097 TYR B C 1
ATOM 3667 O O . TYR C 1 182 ? 70.517 12.565 96.311 1.00 37.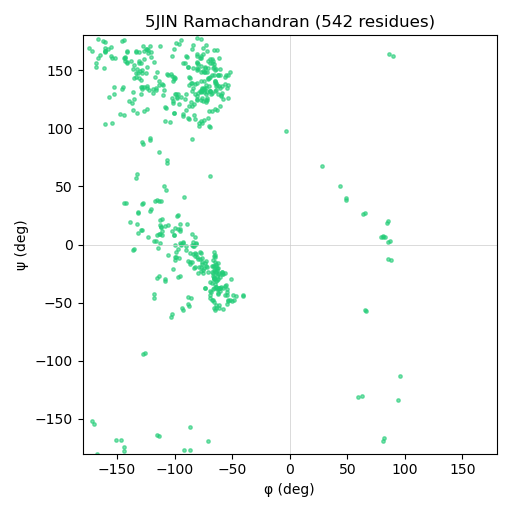53 1097 TYR B O 1
ATOM 3676 N N . CYS C 1 183 ? 69.257 12.737 94.434 1.00 32.26 1098 CYS B N 1
ATOM 3677 C CA . CYS C 1 183 ? 68.356 11.666 94.798 1.00 36.86 1098 CYS B CA 1
ATOM 3678 C C . CYS C 1 183 ? 68.041 10.842 93.616 1.00 33.84 1098 CYS B C 1
ATOM 3679 O O . CYS C 1 183 ? 68.130 11.336 92.491 1.00 41.63 1098 CYS B O 1
ATOM 3682 N N . ILE C 1 184 ? 67.651 9.596 93.868 1.00 29.60 1099 ILE B N 1
ATOM 3683 C CA . ILE C 1 184 ? 67.114 8.749 92.858 1.00 31.15 1099 ILE B CA 1
ATOM 3684 C C . ILE C 1 184 ? 65.605 8.742 93.086 1.00 31.96 1099 ILE B C 1
ATOM 3685 O O . ILE C 1 184 ? 65.157 8.338 94.152 1.00 35.29 1099 ILE B O 1
ATOM 3690 N N . ASP C 1 185 ? 64.807 9.062 92.079 1.00 28.78 1100 ASP B N 1
ATOM 3691 C CA . ASP C 1 185 ? 63.385 8.869 92.209 1.00 31.39 1100 ASP B CA 1
ATOM 3692 C C . ASP C 1 185 ? 63.034 7.722 91.327 1.00 34.10 1100 ASP B C 1
ATOM 3693 O O . ASP C 1 185 ? 63.156 7.813 90.089 1.00 32.63 1100 ASP B O 1
ATOM 3698 N N . ALA C 1 186 ? 62.515 6.652 91.944 1.00 31.50 1101 ALA B N 1
ATOM 3699 C CA . ALA C 1 186 ? 62.032 5.513 91.208 1.00 31.42 1101 ALA B CA 1
ATOM 3700 C C . ALA C 1 186 ? 60.513 5.517 90.923 1.00 31.14 1101 ALA B C 1
ATOM 3701 O O . ALA C 1 186 ? 59.956 4.545 90.417 1.00 36.69 1101 ALA B O 1
ATOM 3703 N N . ARG C 1 187 ? 59.869 6.643 91.123 1.00 34.87 1102 ARG B N 1
ATOM 3704 C CA . ARG C 1 187 ? 58.435 6.752 90.753 1.00 35.67 1102 ARG B CA 1
ATOM 3705 C C . ARG C 1 187 ? 58.101 6.481 89.307 1.00 35.57 1102 ARG B C 1
ATOM 3706 O O . ARG C 1 187 ? 57.273 5.639 89.012 1.00 33.62 1102 ARG B O 1
ATOM 3714 N N . TYR C 1 188 ? 58.734 7.203 88.391 1.00 33.37 1103 TYR B N 1
ATOM 3715 C CA . TYR C 1 188 ? 58.401 7.117 86.950 1.00 31.75 1103 TYR B CA 1
ATOM 3716 C C . TYR C 1 188 ? 59.288 6.206 86.190 1.00 33.53 1103 TYR B C 1
ATOM 3717 O O . TYR C 1 188 ? 58.868 5.613 85.230 1.00 30.94 1103 TYR B O 1
ATOM 3726 N N . TYR C 1 189 ? 60.541 6.055 86.664 1.00 33.78 1104 TYR B N 1
ATOM 3727 C CA . TYR C 1 189 ? 61.509 5.226 86.015 1.00 31.57 1104 TYR B CA 1
ATOM 3728 C C . TYR C 1 189 ? 62.154 4.436 87.161 1.00 27.85 1104 TYR B C 1
ATOM 3729 O O . TYR C 1 189 ? 62.614 5.049 88.085 1.00 31.16 1104 TYR B O 1
ATOM 3738 N N . GLY C 1 190 ? 62.178 3.113 87.119 1.00 32.55 1105 GLY B N 1
ATOM 3739 C CA . GLY C 1 190 ? 62.880 2.349 88.208 1.00 29.75 1105 GLY B CA 1
ATOM 3740 C C . GLY C 1 190 ? 63.054 0.915 87.804 1.00 29.96 1105 GLY B C 1
ATOM 3741 O O . GLY C 1 190 ? 62.655 0.495 86.727 1.00 30.16 1105 GLY B O 1
ATOM 3742 N N . ASN C 1 191 ? 63.660 0.129 88.685 1.00 29.05 1106 ASN B N 1
ATOM 3743 C CA . ASN C 1 191 ? 63.751 -1.317 88.514 1.00 31.00 1106 ASN B CA 1
ATOM 3744 C C . ASN C 1 191 ? 62.976 -2.102 89.628 1.00 32.54 1106 ASN B C 1
ATOM 3745 O O . ASN C 1 191 ? 62.193 -1.531 90.349 1.00 32.26 1106 ASN B O 1
ATOM 3750 N N . ILE C 1 192 ? 63.251 -3.389 89.767 1.00 31.86 1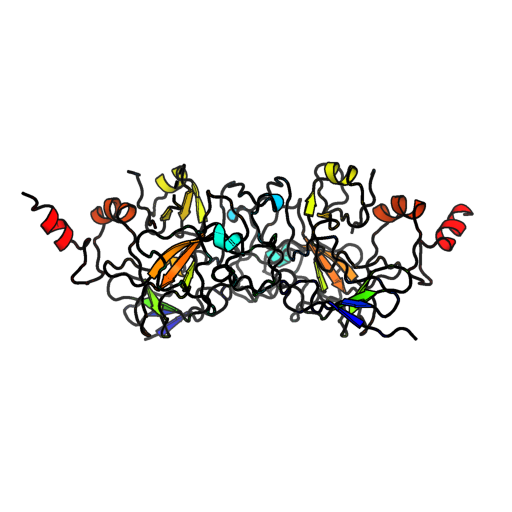107 ILE B N 1
ATOM 3751 C CA . ILE C 1 192 ? 62.664 -4.217 90.822 1.00 31.83 1107 ILE B CA 1
ATOM 3752 C C . ILE C 1 192 ? 62.763 -3.671 92.231 1.00 31.22 1107 ILE B C 1
ATOM 3753 O O . ILE C 1 192 ? 61.849 -3.871 93.056 1.00 34.55 1107 ILE B O 1
ATOM 3758 N N . SER C 1 193 ? 63.797 -2.905 92.527 1.00 28.63 1108 SER B N 1
ATOM 3759 C CA . SER C 1 193 ? 64.021 -2.354 93.885 1.00 29.63 1108 SER B CA 1
ATOM 3760 C C . SER C 1 193 ? 62.959 -1.376 94.344 1.00 31.96 1108 SER B C 1
ATOM 3761 O O . SER C 1 193 ? 62.737 -1.190 95.543 1.00 31.18 1108 SER B O 1
ATOM 3764 N N . ARG C 1 194 ? 62.258 -0.752 93.419 1.00 29.73 1109 ARG B N 1
ATOM 3765 C CA . ARG C 1 194 ? 61.206 0.174 93.789 1.00 30.13 1109 ARG B CA 1
ATOM 3766 C C . ARG C 1 194 ? 60.077 -0.522 94.557 1.00 34.08 1109 ARG B C 1
ATOM 3767 O O . ARG C 1 194 ? 59.291 0.151 95.205 1.00 35.66 1109 ARG B O 1
ATOM 3775 N N . PHE C 1 195 ? 59.984 -1.854 94.427 1.00 34.42 1110 PHE B N 1
ATOM 3776 C CA . PHE C 1 195 ? 58.949 -2.616 95.112 1.00 34.84 1110 PHE B CA 1
ATOM 3777 C C . PHE C 1 195 ? 59.326 -3.181 96.471 1.00 38.33 1110 PHE B C 1
ATOM 3778 O O . PHE C 1 195 ? 58.506 -3.805 97.116 1.00 36.09 1110 PHE B O 1
ATOM 3786 N N . ILE C 1 196 ? 60.539 -2.906 96.919 1.00 36.56 1111 ILE B N 1
ATOM 3787 C CA . ILE C 1 196 ? 61.052 -3.421 98.170 1.00 36.98 1111 ILE B CA 1
ATOM 3788 C C . ILE C 1 196 ? 60.542 -2.591 99.355 1.00 39.79 1111 ILE B C 1
ATOM 3789 O O . ILE C 1 196 ? 60.676 -1.375 99.416 1.00 35.18 1111 ILE B O 1
ATOM 3794 N N . ASN C 1 197 ? 59.908 -3.279 100.310 1.00 38.00 1112 ASN B N 1
ATOM 3795 C CA . ASN C 1 197 ? 59.206 -2.600 101.399 1.00 36.80 1112 ASN B CA 1
ATOM 3796 C C . ASN C 1 197 ? 60.085 -2.334 102.557 1.00 37.05 1112 ASN B C 1
ATOM 3797 O O . ASN C 1 197 ? 61.190 -2.910 102.663 1.00 42.81 1112 ASN B O 1
ATOM 3802 N N . HIS C 1 198 ? 59.644 -1.408 103.392 1.00 34.88 1113 HIS B N 1
ATOM 3803 C CA . HIS C 1 198 ? 60.301 -1.159 104.660 1.00 38.33 1113 HIS B CA 1
ATOM 3804 C C . HIS C 1 198 ? 60.006 -2.309 105.650 1.00 43.32 1113 HIS B C 1
ATOM 3805 O O . HIS C 1 198 ? 58.866 -2.696 105.795 1.00 38.01 1113 HIS B O 1
ATOM 3812 N N . LEU C 1 199 ? 61.028 -2.799 106.342 1.00 43.62 1114 LEU B N 1
ATOM 3813 C CA . LEU C 1 199 ? 60.850 -3.737 107.491 1.00 42.43 1114 LEU B CA 1
ATOM 3814 C C . LEU C 1 199 ? 61.616 -3.246 108.679 1.00 39.04 1114 LEU B C 1
ATOM 3815 O O . LEU C 1 199 ? 62.778 -2.864 108.553 1.00 44.25 1114 LEU B O 1
ATOM 3820 N N . CYS C 1 200 ? 60.957 -3.167 109.845 1.00 45.06 1115 CYS B N 1
ATOM 3821 C CA . CYS C 1 200 ? 61.636 -2.688 111.086 1.00 42.89 1115 CYS B CA 1
ATOM 3822 C C . CYS C 1 200 ? 62.592 -3.782 111.581 1.00 44.84 1115 CYS B C 1
ATOM 3823 O O . CYS C 1 200 ? 63.519 -3.500 112.325 1.00 50.34 1115 CYS B O 1
ATOM 3826 N N . ASP C 1 201 ? 62.368 -4.995 111.099 1.00 45.50 1116 ASP B N 1
ATOM 3827 C CA . ASP C 1 201 ? 63.291 -6.140 111.188 1.00 53.69 1116 ASP B CA 1
ATOM 3828 C C . ASP C 1 201 ? 63.988 -6.504 109.831 1.00 46.13 1116 ASP B C 1
ATOM 3829 O O . ASP C 1 201 ? 63.719 -7.576 109.233 1.00 43.40 1116 ASP B O 1
ATOM 3834 N N . PRO C 1 202 ? 64.907 -5.641 109.354 1.00 44.48 1117 PRO B N 1
ATOM 3835 C CA . PRO C 1 202 ? 65.351 -5.739 107.921 1.00 47.88 1117 PRO B CA 1
ATOM 3836 C C . PRO C 1 202 ? 66.238 -6.973 107.602 1.00 44.86 1117 PRO B C 1
ATOM 3837 O O . PRO C 1 202 ? 66.905 -7.470 108.488 1.00 43.24 1117 PRO B O 1
ATOM 3841 N N . ASN C 1 203 ? 66.220 -7.465 106.373 1.00 40.32 1118 ASN B N 1
ATOM 3842 C CA . ASN C 1 203 ? 67.186 -8.474 105.977 1.00 40.88 1118 ASN B CA 1
ATOM 3843 C C . ASN C 1 203 ? 68.152 -8.033 104.869 1.00 43.09 1118 ASN B C 1
ATOM 3844 O O . ASN C 1 203 ? 68.948 -8.846 104.422 1.00 38.00 1118 ASN B O 1
ATOM 3849 N N . ILE C 1 204 ? 68.073 -6.772 104.405 1.00 40.74 1119 ILE B N 1
ATOM 3850 C CA . ILE C 1 204 ? 69.005 -6.274 103.390 1.00 38.44 1119 ILE B CA 1
ATOM 3851 C C . ILE C 1 204 ? 69.395 -4.906 103.799 1.00 34.83 1119 ILE B C 1
ATOM 3852 O O . ILE C 1 204 ? 68.720 -4.261 104.592 1.00 35.82 1119 ILE B O 1
ATOM 3857 N N . ILE C 1 205 ? 70.544 -4.457 103.306 1.00 36.94 1120 ILE B N 1
ATOM 3858 C CA . ILE C 1 205 ? 71.055 -3.124 103.628 1.00 36.18 1120 ILE B CA 1
ATOM 3859 C C . ILE C 1 205 ? 71.574 -2.427 102.358 1.00 36.85 1120 ILE B C 1
ATOM 3860 O O . ILE C 1 205 ? 72.165 -3.088 101.487 1.00 35.05 1120 ILE B O 1
ATOM 3865 N N . PRO C 1 206 ? 71.358 -1.117 102.266 1.00 42.58 1121 PRO B N 1
ATOM 3866 C CA . PRO C 1 206 ? 71.836 -0.351 101.096 1.00 37.52 1121 PRO B CA 1
ATOM 3867 C C . PRO C 1 206 ? 73.248 0.114 101.311 1.00 37.87 1121 PRO B C 1
ATOM 3868 O O . PRO C 1 206 ? 73.617 0.478 102.427 1.00 34.00 1121 PRO B O 1
ATOM 3872 N N . VAL C 1 207 ? 74.063 -0.015 100.256 1.00 34.96 1122 VAL B N 1
ATOM 3873 C CA . VAL C 1 207 ? 75.466 0.374 100.247 1.00 34.86 1122 VAL B CA 1
ATOM 3874 C C . VAL C 1 207 ? 75.744 1.278 98.996 1.00 33.37 1122 VAL B C 1
ATOM 3875 O O . VAL C 1 207 ? 75.323 0.948 97.893 1.00 31.43 1122 VAL B O 1
ATOM 3879 N N . ARG C 1 208 ? 76.476 2.343 99.226 1.00 34.20 1123 ARG B N 1
ATOM 3880 C CA . ARG C 1 208 ? 76.968 3.253 98.184 1.00 34.52 1123 ARG B CA 1
ATOM 3881 C C . ARG C 1 208 ? 78.144 2.625 97.471 1.00 34.76 1123 ARG B C 1
ATOM 3882 O O . ARG C 1 208 ? 79.090 2.206 98.119 1.00 34.48 1123 ARG B O 1
ATOM 3890 N N . VAL C 1 209 ? 78.039 2.502 96.136 1.00 30.66 1124 VAL B N 1
ATOM 3891 C CA . VAL C 1 209 ? 79.032 1.893 95.292 1.00 31.36 1124 VAL B CA 1
ATOM 3892 C C . VAL C 1 209 ? 79.359 2.792 94.087 1.00 34.56 1124 VAL B C 1
ATOM 3893 O O . VAL C 1 209 ? 78.469 3.497 93.550 1.00 31.08 1124 VAL B O 1
ATOM 3897 N N . PHE C 1 210 ? 80.633 2.783 93.718 1.00 30.82 1125 PHE B N 1
ATOM 3898 C CA . PHE C 1 210 ? 81.174 3.406 92.501 1.00 30.37 1125 PHE B CA 1
ATOM 3899 C C . PHE C 1 210 ? 81.746 2.322 91.594 1.00 29.63 1125 PHE B C 1
ATOM 3900 O O . PHE C 1 210 ? 82.477 1.396 92.009 1.00 31.27 1125 PHE B O 1
ATOM 3908 N N . MET C 1 211 ? 81.391 2.403 90.328 1.00 29.21 1126 MET B N 1
ATOM 3909 C CA . MET C 1 211 ? 81.820 1.439 89.334 1.00 28.91 1126 MET B CA 1
ATOM 3910 C C . MET C 1 211 ? 82.471 2.207 88.189 1.00 35.56 1126 MET B C 1
ATOM 3911 O O . MET C 1 211 ? 83.659 2.532 88.269 1.00 32.15 1126 MET B O 1
ATOM 3916 N N . LEU C 1 212 ? 81.721 2.566 87.147 1.00 34.95 1127 LEU B N 1
ATOM 3917 C CA . LEU C 1 212 ? 82.364 3.116 85.949 1.00 33.83 1127 LEU B CA 1
ATOM 3918 C C . LEU C 1 212 ? 82.766 4.545 86.066 1.00 33.02 1127 LEU B C 1
ATOM 3919 O O . LEU C 1 212 ? 83.555 5.002 85.253 1.00 36.88 1127 LEU B O 1
ATOM 3924 N N . HIS C 1 213 ? 82.191 5.279 87.001 1.00 30.18 1128 HIS B N 1
ATOM 3925 C CA . HIS C 1 213 ? 82.616 6.624 87.311 1.00 27.81 1128 HIS B CA 1
ATOM 3926 C C . HIS C 1 213 ? 82.792 6.754 88.816 1.00 30.75 1128 HIS B C 1
ATOM 3927 O O . HIS C 1 213 ? 82.336 5.889 89.568 1.00 33.16 1128 HIS B O 1
ATOM 3934 N N . GLN C 1 214 ? 83.455 7.833 89.230 1.00 28.83 1129 GLN B N 1
ATOM 3935 C CA . GLN C 1 214 ? 83.718 8.123 90.633 1.00 30.71 1129 GLN B CA 1
ATOM 3936 C C . GLN C 1 214 ? 83.291 9.523 90.984 1.00 35.02 1129 GLN B C 1
ATOM 3937 O O . GLN C 1 214 ? 83.907 10.202 91.798 1.00 35.04 1129 GLN B O 1
ATOM 3943 N N . ASP C 1 215 ? 82.212 9.980 90.363 1.00 34.66 1130 ASP B N 1
ATOM 3944 C CA . ASP C 1 215 ? 81.583 11.254 90.695 1.00 33.35 1130 ASP B CA 1
ATOM 3945 C C . ASP C 1 215 ? 80.855 11.077 91.992 1.00 31.99 1130 ASP B C 1
ATOM 3946 O O . ASP C 1 215 ? 79.785 10.401 92.069 1.00 30.10 1130 ASP B O 1
ATOM 3951 N N . LEU C 1 216 ? 81.417 11.665 93.043 1.00 36.93 1131 LEU B N 1
ATOM 3952 C CA . LEU C 1 216 ? 80.939 11.449 94.388 1.00 34.97 1131 LEU B CA 1
ATOM 3953 C C . LEU C 1 216 ? 79.501 12.012 94.629 1.00 36.31 1131 LEU B C 1
ATOM 3954 O O . LEU C 1 216 ? 78.881 11.673 95.643 1.00 38.15 1131 LEU B O 1
ATOM 3959 N N . ARG C 1 217 ? 78.951 12.785 93.702 1.00 32.33 1132 ARG B N 1
ATOM 3960 C CA . ARG C 1 217 ? 77.584 13.186 93.837 1.00 30.34 1132 ARG B CA 1
ATOM 3961 C C . ARG C 1 217 ? 76.609 12.055 93.591 1.00 31.50 1132 ARG B C 1
ATOM 3962 O O . ARG C 1 217 ? 75.458 12.182 93.966 1.00 33.50 1132 ARG B O 1
ATOM 3970 N N . PHE C 1 218 ? 77.064 11.001 92.912 1.00 28.88 1133 PHE B N 1
ATOM 3971 C CA . PHE C 1 218 ? 76.235 9.996 92.281 1.00 31.18 1133 PHE B CA 1
ATOM 3972 C C . PHE C 1 218 ? 76.727 8.601 92.585 1.00 30.56 1133 PHE B C 1
ATOM 3973 O O . PHE C 1 218 ? 76.882 7.803 91.677 1.00 30.07 1133 PHE B O 1
ATOM 3981 N N . PRO C 1 219 ? 76.820 8.268 93.876 1.00 31.10 1134 PRO B N 1
ATOM 3982 C CA . PRO C 1 219 ? 76.961 6.849 94.238 1.00 34.53 1134 PRO B CA 1
ATOM 3983 C C . PRO C 1 219 ? 75.745 6.050 93.741 1.00 29.91 1134 PRO B C 1
ATOM 3984 O O . PRO C 1 219 ? 74.667 6.592 93.610 1.00 31.89 1134 PRO B O 1
ATOM 3988 N N . ARG C 1 220 ? 75.954 4.789 93.460 1.00 31.78 1135 ARG B N 1
ATOM 3989 C CA . ARG C 1 220 ? 74.921 3.889 93.065 1.00 28.88 1135 ARG B CA 1
ATOM 3990 C C . ARG C 1 220 ? 74.592 3.078 94.362 1.00 34.23 1135 ARG B C 1
ATOM 3991 O O . ARG C 1 220 ? 75.477 2.812 95.187 1.00 34.90 1135 ARG B O 1
ATOM 3999 N N . ILE C 1 221 ? 73.310 2.788 94.555 1.00 32.87 1136 ILE B N 1
ATOM 4000 C CA . ILE C 1 221 ? 72.806 2.184 95.789 1.00 33.27 1136 ILE B CA 1
ATOM 4001 C C . ILE C 1 221 ? 72.614 0.693 95.542 1.00 30.18 1136 ILE B C 1
ATOM 4002 O O . ILE C 1 221 ? 71.772 0.288 94.763 1.00 31.33 1136 ILE B O 1
ATOM 4007 N N . ALA C 1 222 ? 73.430 -0.101 96.236 1.00 30.19 1137 ALA B N 1
ATOM 4008 C CA . ALA C 1 222 ? 73.380 -1.533 96.111 1.00 29.12 1137 ALA B CA 1
ATOM 4009 C C . ALA C 1 222 ? 72.826 -2.214 97.340 1.00 32.57 1137 ALA B C 1
ATOM 4010 O O . ALA C 1 222 ? 73.310 -1.909 98.450 1.00 31.52 1137 ALA B O 1
ATOM 4012 N N . PHE C 1 223 ? 71.886 -3.165 97.161 1.00 33.51 1138 PHE B N 1
ATOM 4013 C CA . PHE C 1 223 ? 71.372 -3.900 98.317 1.00 34.11 1138 PHE B CA 1
ATOM 4014 C C . PHE C 1 223 ? 72.084 -5.246 98.452 1.00 28.58 1138 PHE B C 1
ATOM 4015 O O . PHE C 1 223 ? 72.172 -6.005 97.482 1.00 31.09 1138 PHE B O 1
ATOM 4023 N N . PHE C 1 224 ? 72.624 -5.466 99.646 1.00 33.52 1139 PHE B N 1
ATOM 4024 C CA . PHE C 1 224 ? 73.193 -6.763 100.026 1.00 34.48 1139 PHE B CA 1
ATOM 4025 C C . PHE C 1 224 ? 72.411 -7.399 101.231 1.00 33.38 1139 PHE B C 1
ATOM 4026 O O . PHE C 1 224 ? 71.946 -6.700 102.112 1.00 32.24 1139 PHE B O 1
ATOM 4034 N N . SER C 1 225 ? 72.266 -8.703 101.243 1.00 36.69 1140 SER B N 1
ATOM 4035 C CA . SER C 1 225 ? 71.591 -9.391 102.394 1.00 37.34 1140 SER B CA 1
ATOM 4036 C C . SER C 1 225 ? 72.392 -9.161 103.629 1.00 38.01 1140 SER B C 1
ATOM 4037 O O . SER C 1 225 ? 73.616 -9.133 103.577 1.00 37.70 1140 SER B O 1
ATOM 4040 N N . SER C 1 226 ? 71.733 -8.875 104.735 1.00 41.94 1141 SER B N 1
ATOM 4041 C CA . SER C 1 226 ? 72.425 -8.612 106.016 1.00 39.64 1141 SER B CA 1
ATOM 4042 C C . SER C 1 226 ? 72.418 -9.862 106.952 1.00 39.60 1141 SER B C 1
ATOM 4043 O O . SER C 1 226 ? 73.031 -9.827 108.010 1.00 41.85 1141 SER B O 1
ATOM 4046 N N . ARG C 1 227 ? 71.814 -10.947 106.485 1.00 40.87 1142 ARG B N 1
ATOM 4047 C CA . ARG C 1 227 ? 71.861 -12.225 107.155 1.00 48.07 1142 ARG B CA 1
ATOM 4048 C C . ARG C 1 227 ? 71.458 -13.247 106.133 1.00 50.34 1142 ARG B C 1
ATOM 4049 O O . ARG C 1 227 ? 71.108 -12.899 104.989 1.00 46.95 1142 ARG B O 1
ATOM 4057 N N . ASP C 1 228 ? 71.525 -14.525 106.504 1.00 48.38 1143 ASP B N 1
ATOM 4058 C CA . ASP C 1 228 ? 71.045 -15.577 105.619 1.00 51.92 1143 ASP B CA 1
ATOM 4059 C C . ASP C 1 228 ? 69.553 -15.392 105.449 1.00 46.46 1143 ASP B C 1
ATOM 4060 O O . ASP C 1 228 ? 68.857 -15.052 106.378 1.00 47.08 1143 ASP B O 1
ATOM 4065 N N . ILE C 1 229 ? 69.068 -15.609 104.242 1.00 48.22 1144 ILE B N 1
ATOM 4066 C CA . ILE C 1 229 ? 67.678 -15.348 103.954 1.00 48.61 1144 ILE B CA 1
ATOM 4067 C C . ILE C 1 229 ? 67.161 -16.654 103.429 1.00 44.22 1144 ILE B C 1
ATOM 4068 O O . ILE C 1 229 ? 67.768 -17.252 102.544 1.00 51.44 1144 ILE B O 1
ATOM 4073 N N . ARG C 1 230 ? 65.984 -17.052 103.917 1.00 53.08 1145 ARG B N 1
ATOM 4074 C CA . ARG C 1 230 ? 65.369 -18.316 103.535 1.00 50.78 1145 ARG B CA 1
ATOM 4075 C C . ARG C 1 230 ? 64.516 -18.144 102.300 1.00 52.58 1145 ARG B C 1
ATOM 4076 O O . ARG C 1 230 ? 63.972 -17.058 102.081 1.00 64.21 1145 ARG B O 1
ATOM 4084 N N . THR C 1 231 ? 64.351 -19.213 101.520 1.00 49.90 1146 THR B N 1
ATOM 4085 C CA . THR C 1 231 ? 63.465 -19.189 100.337 1.00 58.57 1146 THR B CA 1
ATOM 4086 C C . THR C 1 231 ? 62.079 -18.711 100.738 1.00 61.16 1146 THR B C 1
ATOM 4087 O O . THR C 1 231 ? 61.606 -19.077 101.810 1.00 53.65 1146 THR B O 1
ATOM 4091 N N . GLY C 1 232 ? 61.481 -17.840 99.926 1.00 55.24 1147 GLY B N 1
ATOM 4092 C CA . GLY C 1 232 ? 60.156 -17.299 100.213 1.00 47.34 1147 GLY B CA 1
ATOM 4093 C C . GLY C 1 232 ? 60.116 -16.096 101.119 1.00 44.09 1147 GLY B C 1
ATOM 4094 O O . GLY C 1 232 ? 59.092 -15.460 101.189 1.00 47.62 1147 GLY B O 1
ATOM 4095 N N . GLU C 1 233 ? 61.198 -15.730 101.809 1.00 42.49 1148 GLU B N 1
ATOM 4096 C CA . GLU C 1 233 ? 61.128 -14.559 102.701 1.00 47.82 1148 GLU B CA 1
ATOM 4097 C C . GLU C 1 233 ? 61.013 -13.250 101.902 1.00 48.78 1148 GLU B C 1
ATOM 4098 O O . GLU C 1 233 ? 61.694 -13.078 100.876 1.00 44.40 1148 GLU B O 1
ATOM 4104 N N . GLU C 1 234 ? 60.236 -12.327 102.438 1.00 42.99 1149 GLU B N 1
ATOM 4105 C CA . GLU C 1 234 ? 60.119 -10.983 101.906 1.00 49.05 1149 GLU B CA 1
ATOM 4106 C C . GLU C 1 234 ? 61.413 -10.263 102.169 1.00 46.72 1149 GLU B C 1
ATOM 4107 O O . GLU C 1 234 ? 61.954 -10.274 103.297 1.00 35.40 1149 GLU B O 1
ATOM 4113 N N . LEU C 1 235 ? 61.873 -9.547 101.141 1.00 41.85 1150 LEU B N 1
ATOM 4114 C CA . LEU C 1 235 ? 63.010 -8.662 101.315 1.00 42.16 1150 LEU B CA 1
ATOM 4115 C C . LEU C 1 235 ? 62.593 -7.289 101.797 1.00 35.80 1150 LEU B C 1
ATOM 4116 O O . LEU C 1 235 ? 61.570 -6.727 101.401 1.00 40.26 1150 LEU B O 1
ATOM 4121 N N . GLY C 1 236 ? 63.410 -6.723 102.635 1.00 34.80 1151 GLY B N 1
ATOM 4122 C CA . GLY C 1 236 ? 63.184 -5.391 103.058 1.00 33.73 1151 GLY B CA 1
ATOM 4123 C C . GLY C 1 236 ? 64.297 -4.767 103.786 1.00 37.08 1151 GLY B C 1
ATOM 4124 O O . GLY C 1 236 ? 65.100 -5.461 104.422 1.00 40.51 1151 GLY B O 1
ATOM 4125 N N . PHE C 1 237 ? 64.322 -3.441 103.758 1.00 32.07 1152 PHE B N 1
ATOM 4126 C CA . PHE C 1 237 ? 65.303 -2.679 104.452 1.00 31.25 1152 PHE B CA 1
ATOM 4127 C C . PHE C 1 237 ? 64.696 -1.629 105.331 1.00 36.13 1152 PHE B C 1
ATOM 4128 O O . PHE C 1 237 ? 63.511 -1.382 105.296 1.00 38.92 1152 PHE B O 1
ATOM 4136 N N . ASP C 1 238 ? 65.516 -0.993 106.152 1.00 37.98 1153 ASP B N 1
ATOM 4137 C CA . ASP C 1 238 ? 65.063 0.067 106.997 1.00 41.52 1153 ASP B CA 1
ATOM 4138 C C . ASP C 1 238 ? 65.159 1.342 106.212 1.00 41.83 1153 ASP B C 1
ATOM 4139 O O . ASP C 1 238 ? 66.247 1.815 105.940 1.00 41.50 1153 ASP B O 1
ATOM 4144 N N . TYR C 1 239 ? 64.019 1.896 105.811 1.00 42.30 1154 TYR B N 1
ATOM 4145 C CA . TYR C 1 239 ? 63.974 3.149 105.032 1.00 43.95 1154 TYR B CA 1
ATOM 4146 C C . TYR C 1 239 ? 64.617 4.298 105.758 1.00 45.82 1154 TYR B C 1
ATOM 4147 O O . TYR C 1 239 ? 65.087 5.244 105.114 1.00 42.69 1154 TYR B O 1
ATOM 4156 N N . GLY C 1 240 ? 64.658 4.242 107.088 1.00 44.02 1155 GLY B N 1
ATOM 4157 C CA . GLY C 1 240 ? 65.221 5.354 107.897 1.00 46.70 1155 GLY B CA 1
ATOM 4158 C C . GLY C 1 240 ? 64.281 6.525 108.271 1.00 47.34 1155 GLY B C 1
ATOM 4159 O O . GLY C 1 240 ? 63.195 6.689 107.716 1.00 44.93 1155 GLY B O 1
ATOM 4160 N N . ASP C 1 241 ? 64.706 7.331 109.252 1.00 49.98 1156 ASP B N 1
ATOM 4161 C CA . ASP C 1 241 ? 63.845 8.389 109.817 1.00 55.45 1156 ASP B CA 1
ATOM 4162 C C . ASP C 1 241 ? 63.590 9.591 108.898 1.00 60.52 1156 ASP B C 1
ATOM 4163 O O . ASP C 1 241 ? 62.544 10.217 109.021 1.00 57.96 1156 ASP B O 1
ATOM 4168 N N . ARG C 1 242 ? 64.475 9.848 107.925 1.00 54.27 1157 ARG B N 1
ATOM 4169 C CA . ARG C 1 242 ? 64.195 10.867 106.886 1.00 56.27 1157 ARG B CA 1
ATOM 4170 C C . ARG C 1 242 ? 63.009 10.516 105.980 1.00 52.85 1157 ARG B C 1
ATOM 4171 O O . ARG C 1 242 ? 62.483 11.378 105.252 1.00 63.56 1157 ARG B O 1
ATOM 4179 N N . PHE C 1 243 ? 62.580 9.259 106.016 1.00 46.50 1158 PHE B N 1
ATOM 4180 C CA . PHE C 1 243 ? 61.347 8.840 105.358 1.00 44.63 1158 PHE B CA 1
ATOM 4181 C C . PHE C 1 243 ? 60.175 8.919 106.343 1.00 53.36 1158 PHE B C 1
ATOM 4182 O O . PHE C 1 243 ? 59.167 9.620 106.103 1.00 51.14 1158 PHE B O 1
ATOM 4190 N N . TRP C 1 244 ? 60.315 8.225 107.470 1.00 51.06 1159 TRP B N 1
ATOM 4191 C CA . TRP C 1 244 ? 59.165 8.078 108.401 1.00 55.86 1159 TRP B CA 1
ATOM 4192 C C . TRP C 1 244 ? 58.726 9.383 109.095 1.00 54.08 1159 TRP B C 1
ATOM 4193 O O . TRP C 1 244 ? 57.515 9.580 109.318 1.00 62.59 1159 TRP B O 1
ATOM 4204 N N . ASP C 1 245 ? 59.666 10.292 109.380 1.00 56.28 1160 ASP B N 1
ATOM 4205 C CA . ASP C 1 245 ? 59.275 11.605 109.930 1.00 55.47 1160 ASP B CA 1
ATOM 4206 C C . ASP C 1 245 ? 58.285 12.323 109.049 1.00 55.44 1160 ASP B C 1
ATOM 4207 O O . ASP C 1 245 ? 57.387 12.961 109.545 1.00 62.89 1160 ASP B O 1
ATOM 4212 N N . ILE C 1 246 ? 58.391 12.181 107.738 1.00 55.94 1161 ILE B N 1
ATOM 4213 C CA . ILE C 1 246 ? 57.409 12.820 106.861 1.00 55.05 1161 ILE B CA 1
ATOM 4214 C C . ILE C 1 246 ? 56.234 11.892 106.656 1.00 50.45 1161 ILE B C 1
ATOM 4215 O O . ILE C 1 246 ? 55.086 12.332 106.706 1.00 53.76 1161 ILE B O 1
ATOM 4220 N N . LYS C 1 247 ? 56.496 10.606 106.398 1.00 43.56 1162 LYS B N 1
ATOM 4221 C CA . LYS C 1 247 ? 55.447 9.727 105.907 1.00 42.90 1162 LYS B CA 1
ATOM 4222 C C . LYS C 1 247 ? 54.431 9.310 107.008 1.00 48.33 1162 LYS B C 1
ATOM 4223 O O . LYS C 1 247 ? 53.296 8.966 106.668 1.00 46.55 1162 LYS B O 1
ATOM 4229 N N . SER C 1 248 ? 54.842 9.331 108.267 1.00 54.00 1163 SER B N 1
ATOM 4230 C CA . SER C 1 248 ? 54.015 8.733 109.331 1.00 61.71 1163 SER B CA 1
ATOM 4231 C C . SER C 1 248 ? 52.721 9.522 109.546 1.00 58.97 1163 SER B C 1
ATOM 4232 O O . SER C 1 248 ? 51.740 8.963 109.993 1.00 68.59 1163 SER B O 1
ATOM 4235 N N . LYS C 1 249 ? 52.712 10.796 109.169 1.00 62.91 1164 LYS B N 1
ATOM 4236 C CA . LYS C 1 249 ? 51.485 11.576 109.154 1.00 65.91 1164 LYS B CA 1
ATOM 4237 C C . LYS C 1 249 ? 50.463 11.044 108.160 1.00 60.06 1164 LYS B C 1
ATOM 4238 O O . LYS C 1 249 ? 49.308 11.421 108.257 1.00 57.27 1164 LYS B O 1
ATOM 4244 N N . TYR C 1 250 ? 50.866 10.234 107.176 1.00 51.37 1165 TYR B N 1
ATOM 4245 C CA . TYR C 1 250 ? 49.930 9.729 106.143 1.00 50.85 1165 TYR B CA 1
ATOM 4246 C C . TYR C 1 250 ? 49.604 8.281 106.273 1.00 49.03 1165 TYR B C 1
ATOM 4247 O O . TYR C 1 250 ? 48.563 7.849 105.838 1.00 48.69 1165 TYR B O 1
ATOM 4256 N N . PHE C 1 251 ? 50.539 7.488 106.764 1.00 52.84 1166 PHE B N 1
ATOM 4257 C CA . PHE C 1 251 ? 50.274 6.075 106.980 1.00 50.04 1166 PHE B CA 1
ATOM 4258 C C . PHE C 1 251 ? 51.313 5.617 107.960 1.00 50.98 1166 PHE B C 1
ATOM 4259 O O . PHE C 1 251 ? 52.280 6.325 108.223 1.00 49.60 1166 PHE B O 1
ATOM 4267 N N . THR C 1 252 ? 51.089 4.436 108.496 1.00 49.03 1167 THR B N 1
ATOM 4268 C CA . THR C 1 252 ? 51.973 3.859 109.497 1.00 49.39 1167 THR B CA 1
ATOM 4269 C C . THR C 1 252 ? 52.461 2.470 109.057 1.00 45.57 1167 THR B C 1
ATOM 4270 O O . THR C 1 252 ? 51.997 1.885 108.086 1.00 43.02 1167 THR B O 1
ATOM 4274 N N . CYS C 1 253 ? 53.457 1.957 109.763 1.00 49.44 1168 CYS B N 1
ATOM 4275 C CA . CYS C 1 253 ? 54.117 0.765 109.305 1.00 42.12 1168 CYS B CA 1
ATOM 4276 C C . CYS C 1 253 ? 53.256 -0.464 109.583 1.00 47.83 1168 CYS B C 1
ATOM 4277 O O . CYS C 1 253 ? 52.704 -0.609 110.666 1.00 51.40 1168 CYS B O 1
ATOM 4280 N N . GLN C 1 254 ? 53.146 -1.337 108.605 1.00 47.33 1169 GLN B N 1
ATOM 4281 C CA . GLN C 1 254 ? 52.381 -2.564 108.699 1.00 49.13 1169 GLN B CA 1
ATOM 4282 C C . GLN C 1 254 ? 53.307 -3.776 108.707 1.00 40.16 1169 GLN B C 1
ATOM 4283 O O . GLN C 1 254 ? 52.870 -4.862 108.414 1.00 50.14 1169 GLN B O 1
ATOM 4289 N N . CYS C 1 255 ? 54.571 -3.603 109.064 1.00 43.30 1170 CYS B N 1
ATOM 4290 C CA . CYS C 1 255 ? 55.519 -4.716 108.913 1.00 52.61 1170 CYS B CA 1
ATOM 4291 C C . CYS C 1 255 ? 55.146 -5.852 109.843 1.00 56.57 1170 CYS B C 1
ATOM 4292 O O . CYS C 1 255 ? 55.396 -6.994 109.527 1.00 49.70 1170 CYS B O 1
ATOM 4295 N N . GLY C 1 256 ? 54.534 -5.526 110.974 1.00 57.24 1171 GLY B N 1
ATOM 4296 C CA . GLY C 1 256 ? 54.004 -6.553 111.862 1.00 62.07 1171 GLY B CA 1
ATOM 4297 C C . GLY C 1 256 ? 55.016 -7.176 112.803 1.00 62.63 1171 GLY B C 1
ATOM 4298 O O . GLY C 1 256 ? 54.680 -8.113 113.515 1.00 65.56 1171 GLY B O 1
ATOM 4299 N N . SER C 1 257 ? 56.230 -6.666 112.847 1.00 53.71 1172 SER B N 1
ATOM 4300 C CA . SER C 1 257 ? 57.206 -7.237 113.764 1.00 59.30 1172 SER B CA 1
ATOM 4301 C C . SER C 1 257 ? 56.966 -6.721 115.166 1.00 59.08 1172 SER B C 1
ATOM 4302 O O . SER C 1 257 ? 56.452 -5.613 115.351 1.00 49.11 1172 SER B O 1
ATOM 4305 N N . GLU C 1 258 ? 57.405 -7.495 116.148 1.00 58.37 1173 GLU B N 1
ATOM 4306 C CA . GLU C 1 258 ? 57.389 -7.046 117.551 1.00 67.25 1173 GLU B CA 1
ATOM 4307 C C . GLU C 1 258 ? 58.324 -5.875 117.833 1.00 64.87 1173 GLU B C 1
ATOM 4308 O O . GLU C 1 258 ? 58.066 -5.077 118.723 1.00 63.49 1173 GLU B O 1
ATOM 4314 N N . LYS C 1 259 ? 59.394 -5.762 117.064 1.00 63.98 1174 LYS B N 1
ATOM 4315 C CA . LYS C 1 259 ? 60.298 -4.613 117.154 1.00 66.28 1174 LYS B CA 1
ATOM 4316 C C . LYS C 1 259 ? 59.804 -3.380 116.359 1.00 53.33 1174 LYS B C 1
ATOM 4317 O O . LYS C 1 259 ? 60.558 -2.438 116.229 1.00 58.29 1174 LYS B O 1
ATOM 4323 N N . CYS C 1 260 ? 58.600 -3.392 115.784 1.00 56.23 1175 CYS B N 1
ATOM 4324 C CA . CYS C 1 260 ? 58.213 -2.307 114.843 1.00 56.66 1175 CYS B CA 1
ATOM 4325 C C . CYS C 1 260 ? 58.241 -0.983 115.581 1.00 56.76 1175 CYS B C 1
ATOM 4326 O O . CYS C 1 260 ? 57.782 -0.912 116.702 1.00 53.64 1175 CYS B O 1
ATOM 4329 N N . LYS C 1 261 ? 58.829 0.039 114.965 1.00 50.86 1176 LYS B N 1
ATOM 4330 C CA . LYS C 1 261 ? 59.022 1.339 115.605 1.00 52.45 1176 LYS B CA 1
ATOM 4331 C C . LYS C 1 261 ? 58.178 2.373 114.934 1.00 46.29 1176 LYS B C 1
ATOM 4332 O O . LYS C 1 261 ? 58.283 3.536 115.273 1.00 51.07 1176 LYS B O 1
ATOM 4338 N N . HIS C 1 262 ? 57.403 1.992 113.934 1.00 44.71 1177 HIS B N 1
ATOM 4339 C CA . HIS C 1 262 ? 56.679 3.013 113.152 1.00 48.33 1177 HIS B CA 1
ATOM 4340 C C . HIS C 1 262 ? 55.211 2.683 112.958 1.00 48.02 1177 HIS B C 1
ATOM 4341 O O . HIS C 1 262 ? 54.531 3.337 112.152 1.00 46.33 1177 HIS B O 1
ATOM 4348 N N . SER C 1 263 ? 54.712 1.656 113.661 1.00 44.87 1178 SER B N 1
ATOM 4349 C CA . SER C 1 263 ? 53.286 1.369 113.705 1.00 46.41 1178 SER B CA 1
ATOM 4350 C C . SER C 1 263 ? 52.540 2.504 114.436 1.00 43.30 1178 SER B C 1
ATOM 4351 O O . SER C 1 263 ? 53.130 3.258 115.259 1.00 46.61 1178 SER B O 1
ATOM 4354 N N . ALA C 1 264 ? 51.242 2.614 114.164 1.00 46.04 1179 ALA B N 1
ATOM 4355 C CA . ALA C 1 264 ? 50.375 3.533 114.952 1.00 47.54 1179 ALA B CA 1
ATOM 4356 C C . ALA C 1 264 ? 50.604 3.379 116.463 1.00 38.41 1179 ALA B C 1
ATOM 4357 O O . ALA C 1 264 ? 50.765 4.368 117.204 1.00 39.10 1179 ALA B O 1
ATOM 4359 N N . GLU C 1 265 ? 50.684 2.129 116.898 1.00 40.80 1180 GLU B N 1
ATOM 4360 C CA . GLU C 1 265 ? 50.822 1.872 118.332 1.00 43.18 1180 GLU B CA 1
ATOM 4361 C C . GLU C 1 265 ? 52.142 2.378 118.841 1.00 48.14 1180 GLU B C 1
ATOM 4362 O O . GLU C 1 265 ? 52.174 3.081 119.866 1.00 45.70 1180 GLU B O 1
ATOM 4368 N N . ALA C 1 266 ? 53.240 2.033 118.155 1.00 48.72 1181 ALA B N 1
ATOM 4369 C CA . ALA C 1 266 ? 54.568 2.538 118.555 1.00 48.53 1181 ALA B CA 1
ATOM 4370 C C . ALA C 1 266 ? 54.631 4.054 118.614 1.00 41.64 1181 ALA B C 1
ATOM 4371 O O . ALA C 1 266 ? 55.180 4.630 119.548 1.00 48.65 1181 ALA B O 1
ATOM 4373 N N . ILE C 1 267 ? 54.071 4.714 117.624 1.00 41.39 1182 ILE B N 1
ATOM 4374 C CA . ILE C 1 267 ? 54.081 6.171 117.596 1.00 46.28 1182 ILE B CA 1
ATOM 4375 C C . ILE C 1 267 ? 53.198 6.760 118.744 1.00 56.62 1182 ILE B C 1
ATOM 4376 O O . ILE C 1 267 ? 53.622 7.675 119.491 1.00 50.17 1182 ILE B O 1
ATOM 4381 N N . ALA C 1 268 ? 51.978 6.217 118.873 1.00 56.10 1183 ALA B N 1
ATOM 4382 C CA . ALA C 1 268 ? 51.085 6.570 120.004 1.00 58.30 1183 ALA B CA 1
ATOM 4383 C C . ALA C 1 268 ? 51.737 6.430 121.388 1.00 55.41 1183 ALA B C 1
ATOM 4384 O O . ALA C 1 268 ? 51.651 7.352 122.197 1.00 59.12 1183 ALA B O 1
ATOM 4386 N N . LEU C 1 269 ? 52.408 5.288 121.653 1.00 57.16 1184 LEU B N 1
ATOM 4387 C CA . LEU C 1 269 ? 53.135 5.058 122.941 1.00 53.10 1184 LEU B CA 1
ATOM 4388 C C . LEU C 1 269 ? 54.221 6.086 123.184 1.00 59.73 1184 LEU B C 1
ATOM 4389 O O . LEU C 1 269 ? 54.426 6.525 124.326 1.00 58.10 1184 LEU B O 1
ATOM 4394 N N . GLU C 1 270 ? 54.893 6.505 122.119 1.00 60.60 1185 GLU B N 1
ATOM 4395 C CA . GLU C 1 270 ? 55.942 7.474 122.256 1.00 63.13 1185 GLU B CA 1
ATOM 4396 C C . GLU C 1 270 ? 55.387 8.884 122.532 1.00 64.74 1185 GLU B C 1
ATOM 4397 O O . GLU C 1 270 ? 55.982 9.615 123.337 1.00 66.53 1185 GLU B O 1
ATOM 4403 N N . GLN C 1 271 ? 54.261 9.265 121.907 1.00 66.18 1186 GLN B N 1
ATOM 4404 C CA . GLN C 1 271 ? 53.566 10.527 122.288 1.00 74.52 1186 GLN B CA 1
ATOM 4405 C C . GLN C 1 271 ? 53.240 10.568 123.793 1.00 76.57 1186 GLN B C 1
ATOM 4406 O O . GLN C 1 271 ? 53.384 11.614 124.409 1.00 74.15 1186 GLN B O 1
ATOM 4412 N N . SER C 1 272 ? 52.853 9.432 124.384 1.00 75.57 1187 SER B N 1
ATOM 4413 C CA . SER C 1 272 ? 52.822 9.273 125.862 1.00 75.10 1187 SER B CA 1
ATOM 4414 C C . SER C 1 272 ? 54.287 9.254 126.436 1.00 88.86 1187 SER B C 1
ATOM 4415 O O . SER C 1 272 ? 54.769 8.265 127.032 1.00 75.76 1187 SER B O 1
ATOM 4418 N N . ARG C 1 273 ? 55.009 10.339 126.177 1.00 98.30 1188 ARG B N 1
ATOM 4419 C CA . ARG C 1 273 ? 56.304 10.609 126.765 1.00 97.06 1188 ARG B CA 1
ATOM 4420 C C . ARG C 1 273 ? 55.857 11.806 127.559 1.00 104.46 1188 ARG B C 1
ATOM 4421 O O . ARG C 1 273 ? 55.972 12.939 127.111 1.00 96.12 1188 ARG B O 1
ATOM 4429 N N . LEU C 1 274 ? 55.220 11.513 128.690 1.00 116.46 1189 LEU B N 1
ATOM 4430 C CA . LEU C 1 274 ? 54.505 12.506 129.493 1.00 112.33 1189 LEU B CA 1
ATOM 4431 C C . LEU C 1 274 ? 54.007 11.860 130.784 1.00 96.96 1189 LEU B C 1
ATOM 4432 O O . LEU C 1 274 ? 54.425 12.232 131.860 1.00 88.76 1189 LEU B O 1
ATOM 4437 N N . THR D 2 1 ? 64.583 19.829 108.448 1.00 106.37 3 THR G N 1
ATOM 4438 C CA . THR D 2 1 ? 64.420 18.670 107.522 1.00 98.70 3 THR G CA 1
ATOM 4439 C C . THR D 2 1 ? 64.091 19.183 106.094 1.00 90.82 3 THR G C 1
ATOM 4440 O O . THR D 2 1 ? 64.581 20.244 105.685 1.00 80.05 3 THR G O 1
ATOM 4444 N N . LYS D 2 2 ? 63.272 18.431 105.356 1.00 81.09 4 LYS G N 1
ATOM 4445 C CA . LYS D 2 2 ? 62.989 18.678 103.957 1.00 76.48 4 LYS G CA 1
ATOM 4446 C C . LYS D 2 2 ? 61.528 18.383 103.711 1.00 70.25 4 LYS G C 1
ATOM 4447 O O . LYS D 2 2 ? 60.935 17.610 104.433 1.00 74.78 4 LYS G O 1
ATOM 4453 N N . GLN D 2 3 ? 60.970 18.973 102.660 1.00 71.41 5 GLN G N 1
ATOM 4454 C CA . GLN D 2 3 ? 59.534 18.855 102.367 1.00 65.76 5 GLN G CA 1
ATOM 4455 C C . GLN D 2 3 ? 59.107 17.426 102.055 1.00 57.92 5 GLN G C 1
ATOM 4456 O O . GLN D 2 3 ? 57.952 17.075 102.270 1.00 59.72 5 GLN G O 1
ATOM 4462 N N . THR D 2 4 ? 59.988 16.621 101.459 1.00 50.98 6 THR G N 1
ATOM 4463 C CA . THR D 2 4 ? 59.594 15.286 101.034 1.00 45.29 6 THR G CA 1
ATOM 4464 C C . THR D 2 4 ? 60.397 14.258 101.760 1.00 45.48 6 THR G C 1
ATOM 4465 O O . THR D 2 4 ? 61.495 14.531 102.276 1.00 46.36 6 THR G O 1
ATOM 4469 N N . ALA D 2 5 ? 59.786 13.079 101.793 1.00 47.83 7 ALA G N 1
ATOM 4470 C CA . ALA D 2 5 ? 60.323 11.886 102.417 1.00 45.57 7 ALA G CA 1
ATOM 4471 C C . ALA D 2 5 ? 61.415 11.251 101.524 1.00 42.37 7 ALA G C 1
ATOM 4472 O O . ALA D 2 5 ? 61.312 11.218 100.287 1.00 39.79 7 ALA G O 1
ATOM 4474 N N . ARG D 2 6 ? 62.451 10.775 102.180 1.00 42.17 8 ARG G N 1
ATOM 4475 C CA . ARG D 2 6 ? 63.650 10.282 101.511 1.00 42.60 8 ARG G CA 1
ATOM 4476 C C . ARG D 2 6 ? 64.071 8.993 102.201 1.00 39.96 8 ARG G C 1
ATOM 4477 O O . ARG D 2 6 ? 64.377 9.023 103.417 1.00 39.65 8 ARG G O 1
ATOM 4485 N N . MET D 2 7 ? 64.147 7.897 101.448 1.00 36.75 9 MET G N 1
ATOM 4486 C CA . MET D 2 7 ? 64.908 6.712 101.915 1.00 37.33 9 MET G CA 1
ATOM 4487 C C . MET D 2 7 ? 66.378 7.093 101.953 1.00 42.88 9 MET G C 1
ATOM 4488 O O . MET D 2 7 ? 66.834 8.043 101.233 1.00 39.89 9 MET G O 1
ATOM 4493 N N . SER D 2 8 ? 67.123 6.439 102.854 1.00 42.50 10 SER G N 1
ATOM 4494 C CA . SER D 2 8 ? 68.516 6.779 103.062 1.00 46.08 10 SER G CA 1
ATOM 4495 C C . SER D 2 8 ? 69.322 5.577 103.545 1.00 52.98 10 SER G C 1
ATOM 4496 O O . SER D 2 8 ? 68.742 4.573 103.994 1.00 47.76 10 SER G O 1
ATOM 4499 N N . THR D 2 9 ? 70.643 5.655 103.387 1.00 52.06 11 THR G N 1
ATOM 4500 C CA . THR D 2 9 ? 71.559 4.627 103.966 1.00 61.81 11 THR G CA 1
ATOM 4501 C C . THR D 2 9 ? 71.726 4.895 105.457 1.00 68.81 11 THR G C 1
ATOM 4502 O O . THR D 2 9 ? 71.956 6.044 105.842 1.00 66.35 11 THR G O 1
#

Secondary structure (DSSP, 8-state):
-PPPEEEES-TTTT-SSS---EEESSSS-----SSEE-SS-EESS------BGGG------SSSS-STT-HHHHTTSS--B-TTS-B-TT--SSSPPPEE---TTSSS-TT-TT-TGGG---S-EEEEE-SSSSEEEEESS-B-TT-EEEEE-EEEEEHHHHHH-S--SSEEES--SSSS-EEEEEEEEE-GGGGPEE-SS-SEEEEEEESS---TT--EEEEEESS-B-TTPBPEE---HHHHHHHTTT-------TT-SSSHHHHHHHHH-/-EEEES-TTTT-SSS---EEESSSS-----SSEE-SS-EESS------BGGG------SS-S-STT-HHHHTTSS--B-TTS-B-TT--SSSPPPEE---TTSSS-TT-SS-TGGG---S-EEEEE-SSSSEEEEESS-B-TT-EEEEE-EEEEEHHHHTT-S--SSEEEE---EEEEEEEEE-GGGGPEE-SS-SEEEEEEESS---TT--EEEEEESS-B-TTPBPEE---HHHHHHHTTT-------TT-SSSHHHHHHHH---/--S--B--/--SS--B--

GO terms:
  GO:0000785 chromatin (C, IDA)
  GO:0030261 chromosome condensation (P, IDA)
  GO:0001222 transcription corepressor binding (F, IPI)
  GO:0016279 protein-lysine N-methyltransferase activity (F, IDA)
  GO:0005634 nucleus (C, IDA)
  GO:1990841 promoter-specific chromatin binding (F, IDA)
  GO:0000122 negative regulation of transcription by RNA polymerase II (P, IDA)
  GO:0009267 cellular response to starvation (P, IDA)
  GO:0018027 peptidyl-lysine dimethylation (P, IDA)
  GO:0140189 H1-4K26 methyltransferase activity (F, IDA)
  GO:0005634 nucleus (C, EXP)
  GO:0005694 chromosome (C, EXP)
  GO:0140948 histone H3K9 monomethyltransferase activity (F, EXP)
  GO:0006275 regulation of DNA replication (P, IMP)
  GO:0005515 protein binding (F, IPI)
  GO:0002039 p53 binding (F, IPI)
  GO:0005654 nucleoplasm (C, TAS)
  GO:0005654 nucleoplasm (C, IDA)
  GO:0016607 nuclear speck (C, IDA)
  GO:0140759 histone H3K56 methyltransferase activity (F, IMP)

Solvent-accessible surface area: 26433 Å² total; per-residue (Å²): 225,126,94,106,101,128,54,31,176,9,11,0,34,31,43,30,93,28,62,0,24,0,5,3,32,62,47,68,86,86,14,20,137,91,32,45,7,4,32,113,40,10,20,34,60,121,17,88,14,58,81,25,9,83,111,18,90,78,1,113,14,148,74,66,1,83,45,104,121,3,64,1,4,90,55,8,154,112,28,29,13,49,156,86,17,70,13,32,134,110,6,70,81,150,130,42,38,69,4,20,0,0,0,29,15,0,46,1,80,66,117,10,75,2,6,29,4,37,37,24,6,132,6,101,0,19,0,29,47,12,85,152,48,29,30,0,0,52,0,69,64,88,0,56,54,2,17,11,0,0,13,2,1,0,4,9,5,39,35,75,71,0,42,112,38,169,50,19,38,48,1,0,1,1,44,59,154,145,58,110,9,24,0,0,0,0,45,96,42,0,3,0,1,14,12,3,20,10,22,12,57,45,1,1,21,17,1,46,0,3,2,102,24,31,14,117,73,4,5,47,0,0,0,0,2,18,79,98,2,156,82,39,27,32,0,0,1,74,21,16,89,117,5,9,99,39,17,33,145,157,94,36,8,82,24,71,35,189,125,20,129,24,27,62,122,24,50,54,113,103,136,90,208,110,142,10,0,1,5,9,61,175,131,128,56,33,176,9,12,0,36,31,33,31,92,28,58,0,23,0,18,5,44,82,67,80,86,95,13,28,142,108,32,42,7,0,26,100,37,8,17,34,54,114,16,81,17,56,83,22,4,84,113,12,88,79,1,113,14,142,68,62,1,81,52,112,111,2,66,2,3,89,55,8,154,111,28,28,13,48,157,86,17,70,14,33,136,110,5,71,80,152,130,28,39,50,3,19,0,0,0,42,15,0,40,0,72,65,119,11,73,2,5,26,4,36,35,24,5,135,5,100,1,19,0,27,47,11,88,140,47,27,28,0,0,62,0,67,65,88,1,57,54,2,17,11,0,0,14,2,1,0,4,7,4,37,41,76,72,0,40,111,38,180,50,18,41,49,1,0,4,2,94,179,31,34,0,0,0,0,40,98,43,0,3,0,1,20,12,3,20,11,22,23,61,45,1,1,20,13,0,55,0,4,2,89,24,30,15,109,79,4,1,44,0,0,0,0,2,18,83,99,2,159,81,39,25,31,0,0,1,74,23,16,90,151,6,9,90,24,16,33,148,157,93,35,8,77,25,68,33,191,131,19,154,27,28,62,120,25,48,49,115,98,133,87,185,216,166,62,144,10,0,1,4,20,75

Radius of gyration: 26.62 Å; Cα contacts (8 Å, |Δi|>4): 1347; chains: 4; bounding box: 68×45×95 Å

Nearest PDB structures (foldseek):
  5vse-assembly2_B  TM=9.986E-01  e=2.188E-54  Homo sapiens
  5v9i-assembly1_A  TM=9.982E-01  e=4.620E-53  Homo sapiens
  4nvq-assembly1_A  TM=9.958E-01  e=4.357E-53  Homo sapiens
  2o8j-assembly1_A  TM=9.937E-01  e=1.019E-50  Homo sapiens
  5vsd-assembly1_A  TM=9.959E-01  e=6.172E-45  Homo sapiens

InterPro domains:
  IPR001214 SET domain [PF00856] (1049-1155)
  IPR001214 SET domain [PS50280] (1038-1155)
  IPR001214 SET domain [SM00317] (1038-1161)
  IPR002110 Ankyrin repeat [PF00023] (850-882)
  IPR002110 Ankyrin repeat [PF12796] (655-741)
  IPR002110 Ankyrin repeat [PF12796] (748-815)
  IPR002110 Ankyrin repeat [PR01415] (685-700)
  IPR002110 Ankyrin repeat [PR01415] (800-814)
  IPR002110 Ankyrin repeat [PS50088] (684-716)
  IPR002110 Ankyrin repeat [PS50088] (717-749)
  IPR002110 Ankyrin repeat [PS50088] (750-774)
  IPR002110 Ankyrin repeat [PS50088] (784-816)
  IPR002110 Ankyrin repeat [PS50088] (850-882)
  IPR002110 Ankyrin repeat [SM00248] (684-713)
  IPR002110 Ankyrin repeat [SM00248] (717-746)
  IPR002110 Ankyrin repeat [SM00248] (750-780)
  IPR002110 Ankyrin repeat [SM00248] (784-813)
  IPR002110 Ankyrin repeat [SM00248] (817-846)
  IPR002110 Ankyrin repeat [SM00248] (850-879)
  IPR007728 Pre-SET domain [PF05033] (928-1030)

Foldseek 3Di:
DADKDFQAQAPQVPPFPDGATEIERADDDGDDDQAAEDQAADEDDDPPFDQPPVPDDAAADPDLQQDQRGVQQVVQPGQQQDPVGFGDPPAPQPDGTEHEAHAPNYPDDPNRSRCQQVNGADFHKYWYQDNPPGIFMFGQAKAAARHWHGWWYAYKAWPVVLVPDPDNLAWAWLDPDDDGTIIGGRSHYTHPCSRHDAALPAQKGWHFYDYSGDRSRDTITIITGRGIGHRPDTHHDHSDPVCLVPCLVPDFDPNPDPSGCTHPVNVVVVVVD/DPDDDDDD/DDFQAQAPLVPQFPDGATEEEPADDDGDDDQAAEDQAADEDDDPPAPLPQVPDDEAADAPLQPDQRGVQQCVQPGQQQDPVQFGDPPAPQPDGTEHRAHAPNYPYDPRRSRCQQVNGADFHKYWYQDNPPGIFMFGQAKDAARHWHGWWYAYKAQPVVLVPDPDNLAWAWLPVTIIGRPSHYTHPCSRHDAALPAQKGWHFYDYSGDRSRDTIIIITGRGIGHRPDTHHHHSDDVPLVPCLVPPFDPNPDPSGCTHPVNVVVVVPPD/DDPDDDDDD

B-factor: mean 46.77, std 16.0, range [24.28, 130.76]

Organism: Homo sapiens (NCBI:txid9606)

CATH classification: 2.170.270.10

Sequence (557 aa):
IRTEKIICRDVARGYENVPIPCVNGVDGEPCPEDYKYISENCETSTMNIDRNITHLQHCTCVDDCSSSNCLCGQLSIRCWYDKDGRLLQEFNKIEPPLIFECNQACSCWRNCKNRVVQSGIKVRLQLYRTAKMGWGVRALQTIPQGTFICEYVGELISDAEADVREDDSYLFDLDNKDGEVYCCIDARYYGNISSRFINHLCDPNIIPVRVFMLHQDLRFPRIAFFSSRDIRTGEELGFDYGDRFWDIKSKYFTCQCGSEKCKHSAEAIALEQSRKQTARMSTEKIICRDVARGYENVPIPCVNGVDGEPCPEDDYKYISENCETSTMNIDRNITHLQHCTCVDDCSSSNCLCGQLSIRCWYDKDGRLLQEFNKIEPPLIFECNQACSCWRNCKNRVVQSGIKVRLQLYRTAKMGWGVRALQTIPQGTFICEYVGELISDAEADVREDDSYLFDLDEVYCIDARYYGNISRFINHLCDPNIIPVRVFMLHQDLRFPRIAFFSSRDIRTGEELGFDYGDRFWDIKSKYFTCQCGSEKCKHSAEAIALEQSRLTKQTARMST